Protein AF-A0A6T8C0V6-F1 (afdb_monomer_lite)

Sequence (554 aa):
MVWTCNSCGIKGDYGSTDPSVCALLGSPCCNCIFKKGEWDDADVRACSGCKTRQGWQGSMVHGRRHGRGVVAADSGRSSFEGVYVDGKKDGRWLETCADARKEGDYVNDKKQGRWVETYADGRSEEGGYAAGARNGPWTGASADGLRWTGVYVNGDKHGQWTEPSADGARWAGVYKKGKKHGVWIDSRDNGDMWAQTWNNGKNGEIKMHKDSDLDTSPHGQAGCFSYLFPCLSVSEQPGVEQLLSKEEIRKMRDAAREEVPVGDTKIFEPVYKLKTGLPVFATRGLEDRMSVQGMLVEYHERIAKGMEGIQEEVNQFAAGSTNPDVMEVRDLLHYIRFEPTGEKRYKNGIRDHRRGVMRLVNFLQSPKAIAAGLNEAELVAMRLYTTSAFQFMNRPLRDDKRYERNESCPLPVTTYFADKGIKKMRALHVPAGGGSLAAAEEVLLWRGMRNLEAADDFMKQGGTELAFMSTTKDLSVAVRYCLSKQSLLFKIVSDGFMTMGADVQWLSAFPGEAEILYPPLTYLKPTGRSQMVEVERDGQRFSFNVVEVRPQLA

Radius of gyration: 33.29 Å; chains: 1; bounding box: 77×50×118 Å

pLDDT: mean 78.04, std 21.89, range [23.97, 98.75]

Organism: NCBI:txid233186

Foldseek 3Di:
DWDADPVPGDIDDPDDDDPPPPPDDDDDDDDDDDDDDDDDDDDDDWDAQDQDPQQWGGTDDPNAFAAWTKRAHPVNQWIKTAGDDRNFGAAWIWTGHNFKIKIAGDDRNAGAAKMWIATNQQKIKIAGDDRNAGAAKIWIAGNVGFIKIAGDDRNATAAWIWGADPVRWIWIAGDDRNDTAAWIWTPDPPQKIKIWHDDRHDIDIDTDHDDDDDDDDDDDDDDDDDPDDPDDPPDDPPDPPDPDDPVLLVLLQVLLQPDQPPPPPLQADAFDADDFADLVDLVVDLCLLQLCPVPVPLLVVLLVVQLVSQLVLLCVQLPPDPDVLSVVLNVLLCCQAPNWFDWDDDPVATFCPPVPTDHLVNVCPDPLNVQLVQDSRLLSLLQSCLDSCVCLQQVSLVDVVCSVVSNGRSRSSSLVSPLSSFVSQLCVQDPPDPDPPPWDDKQKKKAKAASYDHDPCCLVPNHWQRAKDKIASRSSVRSSRHWHQEMEMEGEIEGGSQQWTGQCLSSYSHVVTRIRIHRGRKTKHWPNDWDWRWHDYPNGITIYIYTYIYIHHD

Structure (mmCIF, N/CA/C/O backbone):
data_AF-A0A6T8C0V6-F1
#
_entry.id   AF-A0A6T8C0V6-F1
#
loop_
_atom_site.group_PDB
_atom_site.id
_atom_site.type_symbol
_atom_site.label_atom_id
_atom_site.label_alt_id
_atom_site.label_comp_id
_atom_site.label_asym_id
_atom_site.label_entity_id
_atom_site.label_seq_id
_atom_site.pdbx_PDB_ins_code
_atom_site.Cartn_x
_atom_site.Cartn_y
_atom_site.Cartn_z
_atom_site.occupancy
_atom_site.B_iso_or_equiv
_atom_site.auth_seq_id
_atom_site.auth_comp_id
_atom_site.auth_asym_id
_atom_site.auth_atom_id
_atom_site.pdbx_PDB_model_num
ATOM 1 N N . MET A 1 1 ? -36.913 -23.568 -72.200 1.00 42.06 1 MET A N 1
ATOM 2 C CA . MET A 1 1 ? -37.832 -22.436 -71.940 1.00 42.06 1 MET A CA 1
ATOM 3 C C . MET A 1 1 ? -36.963 -21.214 -71.747 1.00 42.06 1 MET A C 1
ATOM 5 O O . MET A 1 1 ? -36.077 -21.275 -70.906 1.00 42.06 1 MET A O 1
ATOM 9 N N . VAL A 1 2 ? -37.180 -20.157 -72.527 1.00 41.94 2 VAL A N 1
ATOM 10 C CA . VAL A 1 2 ? -36.480 -18.878 -72.348 1.00 41.94 2 VAL A CA 1
ATOM 11 C C . VAL A 1 2 ? -37.267 -18.069 -71.322 1.00 41.94 2 VAL A C 1
ATOM 13 O O . VAL A 1 2 ? -38.482 -17.926 -71.471 1.00 41.94 2 VAL A O 1
ATOM 16 N N . TRP A 1 3 ? -36.605 -17.530 -70.302 1.00 46.66 3 TRP A N 1
ATOM 17 C CA . TRP A 1 3 ? -37.226 -16.547 -69.406 1.00 46.66 3 TRP A CA 1
ATOM 18 C C . TRP A 1 3 ? -36.724 -15.139 -69.705 1.00 46.66 3 TRP A C 1
ATOM 20 O O . TRP A 1 3 ? -35.624 -14.957 -70.226 1.00 46.66 3 TRP A O 1
ATOM 30 N N . THR A 1 4 ? -37.560 -14.148 -69.398 1.00 37.00 4 THR A N 1
ATOM 31 C CA . THR A 1 4 ? -37.257 -12.728 -69.599 1.00 37.00 4 THR A CA 1
ATOM 32 C C . THR A 1 4 ? -37.489 -11.991 -68.287 1.00 37.00 4 THR A C 1
ATOM 34 O O . THR A 1 4 ? -38.541 -12.162 -67.671 1.00 37.00 4 THR A O 1
ATOM 37 N N . CYS A 1 5 ? -36.528 -11.179 -67.846 1.00 39.09 5 CYS A N 1
ATOM 38 C CA . CYS A 1 5 ? -36.701 -10.357 -66.649 1.00 39.09 5 CYS A CA 1
ATOM 39 C C . CYS A 1 5 ? -37.574 -9.132 -66.962 1.00 39.09 5 CYS A C 1
ATOM 41 O O . CYS A 1 5 ? -37.186 -8.284 -67.765 1.00 39.09 5 CYS A O 1
ATOM 43 N N . ASN A 1 6 ? -38.723 -8.994 -66.296 1.00 36.59 6 ASN A N 1
ATOM 44 C CA . ASN A 1 6 ? -39.686 -7.918 -66.575 1.00 36.59 6 ASN A CA 1
ATOM 45 C C . ASN A 1 6 ? -39.259 -6.517 -66.098 1.00 36.59 6 ASN A C 1
ATOM 47 O O . ASN A 1 6 ? -39.936 -5.548 -66.425 1.00 36.59 6 ASN A O 1
ATOM 51 N N . SER A 1 7 ? -38.146 -6.379 -65.371 1.00 35.97 7 SER A N 1
ATOM 52 C CA . SER A 1 7 ? -37.620 -5.062 -64.972 1.00 35.97 7 SER A CA 1
ATOM 53 C C . SER A 1 7 ? -36.463 -4.555 -65.841 1.00 35.97 7 SER A C 1
ATOM 55 O O . SER A 1 7 ? -36.227 -3.353 -65.850 1.00 35.97 7 SER A O 1
ATOM 57 N N . CYS A 1 8 ? -35.752 -5.418 -66.581 1.00 41.84 8 CYS A N 1
ATOM 58 C CA . CYS A 1 8 ? -34.603 -5.003 -67.410 1.00 41.84 8 CYS A CA 1
ATOM 59 C C . CYS A 1 8 ? -34.556 -5.608 -68.829 1.00 41.84 8 CYS A C 1
ATOM 61 O O . CYS A 1 8 ? -33.708 -5.216 -69.624 1.00 41.84 8 CYS A O 1
ATOM 63 N N . GLY A 1 9 ? -35.459 -6.532 -69.179 1.00 37.72 9 GLY A N 1
ATOM 64 C CA . GLY A 1 9 ? -35.691 -6.996 -70.554 1.00 37.72 9 GLY A CA 1
ATOM 65 C C . GLY A 1 9 ? -34.741 -8.071 -71.102 1.00 37.72 9 GLY A C 1
ATOM 66 O O . GLY A 1 9 ? -34.915 -8.498 -72.243 1.00 37.72 9 GLY A O 1
ATOM 67 N N . ILE A 1 10 ? -33.765 -8.545 -70.326 1.00 43.00 10 ILE A N 1
ATOM 68 C CA . ILE A 1 10 ? -32.782 -9.544 -70.786 1.00 43.00 10 ILE A CA 1
ATOM 69 C C . ILE A 1 10 ? -33.390 -10.957 -70.783 1.00 43.00 10 ILE A C 1
ATOM 71 O O . ILE A 1 10 ? -34.137 -11.316 -69.866 1.00 43.00 10 ILE A O 1
ATOM 75 N N . LYS A 1 11 ? -33.062 -11.750 -71.814 1.00 43.34 11 LYS A N 1
ATOM 76 C CA . LYS A 1 11 ? -33.512 -13.138 -72.016 1.00 43.34 11 LYS A CA 1
ATOM 77 C C . LYS A 1 11 ? -32.381 -14.138 -71.781 1.00 43.34 11 LYS A C 1
ATOM 79 O O . LYS A 1 11 ? -31.258 -13.881 -72.202 1.00 43.34 11 LYS A O 1
ATOM 84 N N . GLY A 1 12 ? -32.690 -15.281 -71.169 1.00 51.09 12 GLY A N 1
ATOM 85 C CA . GLY A 1 12 ? -31.740 -16.385 -70.979 1.00 51.09 12 GLY A CA 1
ATOM 86 C C . GLY A 1 12 ? -32.396 -17.763 -71.074 1.00 51.09 12 GLY A C 1
ATOM 87 O O . GLY A 1 12 ? -33.608 -17.889 -70.884 1.00 51.09 12 GLY A O 1
ATOM 88 N N . ASP A 1 13 ? -31.597 -18.789 -71.365 1.00 42.88 13 ASP A N 1
ATOM 89 C CA . ASP A 1 13 ? -32.046 -20.179 -71.477 1.00 42.88 13 ASP A CA 1
ATOM 90 C C . ASP A 1 13 ? -31.773 -20.970 -70.195 1.00 42.88 13 ASP A C 1
ATOM 92 O O . ASP A 1 13 ? -30.707 -20.874 -69.586 1.00 42.88 13 ASP A O 1
ATOM 96 N N . TYR A 1 14 ? -32.744 -21.782 -69.781 1.00 39.75 14 TYR A N 1
ATOM 97 C CA . TYR A 1 14 ? -32.571 -22.679 -68.641 1.00 39.75 14 TYR A CA 1
ATOM 98 C C . TYR A 1 14 ? -31.597 -23.812 -68.995 1.00 39.75 14 TYR A C 1
ATOM 100 O O . TYR A 1 14 ? -31.969 -24.735 -69.719 1.00 39.75 14 TYR A O 1
ATOM 108 N N . GLY A 1 15 ? -30.369 -23.744 -68.463 1.00 45.81 15 GLY A N 1
ATOM 109 C CA . GLY A 1 15 ? -29.401 -24.846 -68.524 1.00 45.81 15 GLY A CA 1
ATOM 110 C C . GLY A 1 15 ? -27.905 -24.499 -68.487 1.00 45.81 15 GLY A C 1
ATOM 111 O O . GLY A 1 15 ? -27.106 -25.428 -68.481 1.00 45.81 15 GLY A O 1
ATOM 112 N N . SER A 1 16 ? -27.481 -23.229 -68.459 1.00 40.62 16 SER A N 1
ATOM 113 C CA . SER A 1 16 ? -26.043 -22.893 -68.455 1.00 40.62 16 SER A CA 1
ATOM 114 C C . SER A 1 16 ? -25.469 -22.699 -67.044 1.00 40.62 16 SER A C 1
ATOM 116 O O . SER A 1 16 ? -25.907 -21.813 -66.311 1.00 40.62 16 SER A O 1
ATOM 118 N N . THR A 1 17 ? -24.444 -23.474 -66.689 1.00 40.78 17 THR A N 1
ATOM 119 C CA . THR A 1 17 ? -23.670 -23.363 -65.440 1.00 40.78 17 THR A CA 1
ATOM 120 C C . THR A 1 17 ? -22.365 -22.587 -65.659 1.00 40.78 17 THR A C 1
ATOM 122 O O . THR A 1 17 ? -21.288 -23.179 -65.631 1.00 40.78 17 THR A O 1
ATOM 125 N N . ASP A 1 18 ? -22.443 -21.273 -65.888 1.00 36.12 18 ASP A N 1
ATOM 126 C CA . ASP A 1 18 ? -21.258 -20.399 -65.897 1.00 36.12 18 ASP A CA 1
ATOM 127 C C . ASP A 1 18 ? -21.373 -19.333 -64.781 1.00 36.12 18 ASP A C 1
ATOM 129 O O . ASP A 1 18 ? -22.317 -18.536 -64.802 1.00 36.12 18 ASP A O 1
ATOM 133 N N . PRO A 1 19 ? -20.471 -19.303 -63.775 1.00 36.84 19 PRO A N 1
ATOM 134 C CA . PRO A 1 19 ? -20.583 -18.419 -62.607 1.00 36.84 19 PRO A CA 1
ATOM 135 C C . PRO A 1 19 ? -20.281 -16.938 -62.880 1.00 36.84 19 PRO A C 1
ATOM 137 O O . PRO A 1 19 ? -20.372 -16.113 -61.971 1.00 36.84 19 PRO A O 1
ATOM 140 N N . SER A 1 20 ? -19.892 -16.571 -64.100 1.00 37.19 20 SER A N 1
ATOM 141 C CA . SER A 1 20 ? -19.322 -15.251 -64.394 1.00 37.19 20 SER A CA 1
ATOM 142 C C . SER A 1 20 ? -20.346 -14.137 -64.694 1.00 37.19 20 SER A C 1
ATOM 144 O O . SER A 1 20 ? -19.957 -12.990 -64.909 1.00 37.19 20 SER A O 1
ATOM 146 N N . VAL A 1 21 ? -21.657 -14.411 -64.620 1.00 36.03 21 VAL A N 1
ATOM 147 C CA . VAL A 1 21 ? -22.712 -13.440 -64.997 1.00 36.03 21 VAL A CA 1
ATOM 148 C C . VAL A 1 21 ? -23.334 -12.679 -63.805 1.00 36.03 21 VAL A C 1
ATOM 150 O O . VAL A 1 21 ? -23.960 -11.642 -63.999 1.00 36.03 21 VAL A O 1
ATOM 153 N N . CYS A 1 22 ? -23.117 -13.098 -62.552 1.00 31.38 22 CYS A N 1
ATOM 154 C CA . CYS A 1 22 ? -23.795 -12.506 -61.378 1.00 31.38 22 CYS A CA 1
ATOM 155 C C . CYS A 1 22 ? -22.969 -11.496 -60.550 1.00 31.38 22 CYS A C 1
ATOM 157 O O . CYS A 1 22 ? -23.377 -11.145 -59.443 1.00 31.38 22 CYS A O 1
ATOM 159 N N . ALA A 1 23 ? -21.817 -11.022 -61.036 1.00 32.91 23 ALA A N 1
ATOM 160 C CA . ALA A 1 23 ? -20.917 -10.167 -60.244 1.00 32.91 23 ALA A CA 1
ATOM 161 C C . ALA A 1 23 ? -21.057 -8.649 -60.478 1.00 32.91 23 ALA A C 1
ATOM 163 O O . ALA A 1 23 ? -20.327 -7.871 -59.866 1.00 32.91 23 ALA A O 1
ATOM 164 N N . LEU A 1 24 ? -21.979 -8.190 -61.324 1.00 31.05 24 LEU A N 1
ATOM 165 C CA . LEU A 1 24 ? -22.142 -6.764 -61.611 1.00 31.05 24 LEU A CA 1
ATOM 166 C C . LEU A 1 24 ? -23.552 -6.306 -61.240 1.00 31.05 24 LEU A C 1
ATOM 168 O O . LEU A 1 24 ? -24.525 -6.871 -61.725 1.00 31.05 24 LEU A O 1
ATOM 172 N N . LEU A 1 25 ? -23.607 -5.229 -60.444 1.00 27.80 25 LEU A N 1
ATOM 173 C CA . LEU A 1 25 ? -24.762 -4.418 -60.014 1.00 27.80 25 LEU A CA 1
ATOM 174 C C . LEU A 1 25 ? -25.215 -4.653 -58.561 1.00 27.80 25 LEU A C 1
ATOM 176 O O . LEU A 1 25 ? -26.091 -5.455 -58.252 1.00 27.80 25 LEU A O 1
ATOM 180 N N . GLY A 1 26 ? -24.614 -3.873 -57.659 1.00 34.47 26 GLY A N 1
ATOM 181 C CA . GLY A 1 26 ? -25.122 -3.651 -56.311 1.00 34.47 26 GLY A CA 1
ATOM 182 C C . GLY A 1 26 ? -26.380 -2.768 -56.281 1.00 34.47 26 GLY A C 1
ATOM 183 O O . GLY A 1 26 ? -26.473 -1.790 -57.022 1.00 34.47 26 GLY A O 1
ATOM 184 N N . SER A 1 27 ? -27.256 -3.100 -55.319 1.00 29.45 27 SER A N 1
ATOM 185 C CA . SER A 1 27 ? -28.456 -2.394 -54.810 1.00 29.45 27 SER A CA 1
ATOM 186 C C . SER A 1 27 ? -29.755 -2.458 -55.636 1.00 29.45 27 SER A C 1
ATOM 188 O O . SER A 1 27 ? -29.710 -2.483 -56.860 1.00 29.45 27 SER A O 1
ATOM 190 N N . PRO A 1 28 ? -30.932 -2.257 -54.997 1.00 54.69 28 PRO A N 1
ATOM 191 C CA . PRO A 1 28 ? -31.463 -2.836 -53.747 1.00 54.69 28 PRO A CA 1
ATOM 192 C C . PRO A 1 28 ? -32.911 -3.372 -53.960 1.00 54.69 28 PRO A C 1
ATOM 194 O O . PRO A 1 28 ? -33.481 -3.164 -55.024 1.00 54.69 28 PRO A O 1
ATOM 197 N N . CYS A 1 29 ? -33.512 -4.038 -52.958 1.00 24.34 29 CYS A N 1
ATOM 198 C CA . CYS A 1 29 ? -34.953 -4.011 -52.591 1.00 24.34 29 CYS A CA 1
ATOM 199 C C . CYS A 1 29 ? -35.452 -5.345 -52.008 1.00 24.34 29 CYS A C 1
ATOM 201 O O . CYS A 1 29 ? -35.443 -6.393 -52.648 1.00 24.34 29 CYS A O 1
ATOM 203 N N . CYS A 1 30 ? -35.939 -5.255 -50.772 1.00 37.50 30 CYS A N 1
ATOM 204 C CA . CYS A 1 30 ? -36.628 -6.291 -50.019 1.00 37.50 30 CYS A CA 1
ATOM 205 C C . CYS A 1 30 ? -37.808 -6.908 -50.781 1.00 37.50 30 CYS A C 1
ATOM 207 O O . CYS A 1 30 ? -38.708 -6.183 -51.200 1.00 37.50 30 CYS A O 1
ATOM 209 N N . ASN A 1 31 ? -37.879 -8.242 -50.806 1.00 28.92 31 ASN A N 1
ATOM 210 C CA . ASN A 1 31 ? -39.119 -8.981 -50.567 1.00 28.92 31 ASN A CA 1
ATOM 211 C C . ASN A 1 31 ? -38.850 -10.479 -50.338 1.00 28.92 31 ASN A C 1
ATOM 213 O O . ASN A 1 31 ? -37.908 -11.032 -50.893 1.00 28.92 31 ASN A O 1
ATOM 217 N N . CYS A 1 32 ? -39.759 -11.102 -49.577 1.00 28.62 32 CYS A N 1
ATOM 218 C CA . CYS A 1 32 ? -39.991 -12.547 -49.385 1.00 28.62 32 CYS A CA 1
ATOM 219 C C . CYS A 1 32 ? -39.323 -13.168 -48.140 1.00 28.62 32 CYS A C 1
ATOM 221 O O . CYS A 1 32 ? -38.108 -13.246 -48.029 1.00 28.62 32 CYS A O 1
ATOM 223 N N . ILE A 1 33 ? -40.074 -13.453 -47.065 1.00 29.91 33 ILE A N 1
ATOM 224 C CA . ILE A 1 33 ? -41.077 -14.531 -46.866 1.00 29.91 33 ILE A CA 1
ATOM 225 C C . ILE A 1 33 ? -40.398 -15.910 -46.852 1.00 29.91 33 ILE A C 1
ATOM 227 O O . ILE A 1 33 ? -40.116 -16.496 -47.890 1.00 29.91 33 ILE A O 1
ATOM 231 N N . PHE A 1 34 ? -40.167 -16.424 -45.639 1.00 27.38 34 PHE A N 1
ATOM 232 C CA . PHE A 1 34 ? -39.556 -17.726 -45.378 1.00 27.38 34 PHE A CA 1
ATOM 233 C C . PHE A 1 34 ? -40.525 -18.874 -45.708 1.00 27.38 34 PHE A C 1
ATOM 235 O O . PHE A 1 34 ? -41.581 -18.992 -45.080 1.00 27.38 34 PHE A O 1
ATOM 242 N N . LYS A 1 35 ? -40.147 -19.757 -46.642 1.00 26.31 35 LYS A N 1
ATOM 243 C CA . LYS A 1 35 ? -40.665 -21.133 -46.713 1.00 26.31 35 LYS A CA 1
ATOM 244 C C . LYS A 1 35 ? -39.660 -22.083 -46.060 1.00 26.31 35 LYS A C 1
ATOM 246 O O . LYS A 1 35 ? -38.456 -21.871 -46.120 1.00 26.31 35 LYS A O 1
ATOM 251 N N . LYS A 1 36 ? -40.197 -23.087 -45.371 1.00 27.34 36 LYS A N 1
ATOM 252 C CA . LYS A 1 36 ? -39.471 -24.045 -44.535 1.00 27.34 36 LYS A CA 1
ATOM 253 C C . LYS A 1 36 ? -38.934 -25.187 -45.406 1.00 27.34 36 LYS A C 1
ATOM 255 O O . LYS A 1 36 ? -39.741 -25.858 -46.042 1.00 27.34 36 LYS A O 1
ATOM 260 N N . GLY A 1 37 ? -37.622 -25.417 -45.360 1.00 36.78 37 GLY A N 1
ATOM 261 C CA . GLY A 1 37 ? -36.937 -26.554 -45.986 1.00 36.78 37 GLY A CA 1
ATOM 262 C C . GLY A 1 37 ? -35.852 -26.116 -46.971 1.00 36.78 37 GLY A C 1
ATOM 263 O O . GLY A 1 37 ? -36.151 -25.324 -47.852 1.00 36.78 37 GLY A O 1
ATOM 264 N N . GLU A 1 38 ? -34.648 -26.675 -46.794 1.00 34.28 38 GLU A N 1
ATOM 265 C CA . GLU A 1 38 ? -33.446 -26.613 -47.657 1.00 34.28 38 GLU A CA 1
ATOM 266 C C . GLU A 1 38 ? -32.491 -25.424 -47.462 1.00 34.28 38 GLU A C 1
ATOM 268 O O . GLU A 1 38 ? -32.644 -24.412 -48.127 1.00 34.28 38 GLU A O 1
ATOM 273 N N . TRP A 1 39 ? -31.470 -25.592 -46.602 1.00 35.88 39 TRP A N 1
ATOM 274 C CA . TRP A 1 39 ? -30.101 -25.078 -46.814 1.00 35.88 39 TRP A CA 1
ATOM 275 C C . TRP A 1 39 ? -29.081 -25.997 -46.113 1.00 35.88 39 TRP A C 1
ATOM 277 O O . TRP A 1 39 ? -29.277 -26.336 -44.944 1.00 35.88 39 TRP A O 1
ATOM 287 N N . ASP A 1 40 ? -28.024 -26.371 -46.845 1.00 32.88 40 ASP A N 1
ATOM 288 C CA . ASP A 1 40 ? -26.806 -27.051 -46.372 1.00 32.88 40 ASP A CA 1
ATOM 289 C C . ASP A 1 40 ? -25.781 -26.048 -45.797 1.00 32.88 40 ASP A C 1
ATOM 291 O O . ASP A 1 40 ? -25.776 -24.857 -46.116 1.00 32.88 40 ASP A O 1
ATOM 295 N N . ASP A 1 41 ? -24.898 -26.570 -44.947 1.00 34.41 41 ASP A N 1
ATOM 296 C CA . ASP A 1 41 ? -24.112 -25.902 -43.896 1.00 34.41 41 ASP A CA 1
ATOM 297 C C . ASP A 1 41 ? -22.916 -25.017 -44.344 1.00 34.41 41 ASP A C 1
ATOM 299 O O . ASP A 1 41 ? -21.949 -24.871 -43.598 1.00 34.41 41 ASP A O 1
ATOM 303 N N . ALA A 1 42 ? -22.924 -24.407 -45.539 1.00 34.06 42 ALA A N 1
ATOM 304 C CA . ALA A 1 42 ? -21.702 -23.777 -46.081 1.00 34.06 42 ALA A CA 1
ATOM 305 C C . ALA A 1 42 ? -21.791 -22.342 -46.637 1.00 34.06 42 ALA A C 1
ATOM 307 O O . ALA A 1 42 ? -20.745 -21.769 -46.922 1.00 34.06 42 ALA A O 1
ATOM 308 N N . ASP A 1 43 ? -22.955 -21.697 -46.741 1.00 38.00 43 ASP A N 1
ATOM 309 C CA . ASP A 1 43 ? -23.018 -20.325 -47.281 1.00 38.00 43 ASP A CA 1
ATOM 310 C C . ASP A 1 43 ? -24.169 -19.514 -46.672 1.00 38.00 43 ASP A C 1
ATOM 312 O O . ASP A 1 43 ? -25.307 -19.563 -47.134 1.00 38.00 43 ASP A O 1
ATOM 316 N N . VAL A 1 44 ? -23.890 -18.708 -45.641 1.00 37.91 44 VAL A N 1
ATOM 317 C CA . VAL A 1 44 ? -24.855 -17.706 -45.154 1.00 37.91 44 VAL A CA 1
ATOM 318 C C . VAL A 1 44 ? -24.156 -16.365 -44.982 1.00 37.91 44 VAL A C 1
ATOM 320 O O . VAL A 1 44 ? -23.644 -16.018 -43.919 1.00 37.91 44 VAL A O 1
ATOM 323 N N . ARG A 1 45 ? -24.158 -15.579 -46.063 1.00 43.16 45 ARG A N 1
ATOM 324 C CA . ARG A 1 45 ? -23.832 -14.149 -46.018 1.00 43.16 45 ARG A CA 1
ATOM 325 C C . ARG A 1 45 ? -24.754 -13.472 -45.000 1.00 43.16 45 ARG A C 1
ATOM 327 O O . ARG A 1 45 ? -25.973 -13.624 -45.077 1.00 43.16 45 ARG A O 1
ATOM 334 N N . ALA A 1 46 ? -24.174 -12.727 -44.059 1.00 39.34 46 ALA A N 1
ATOM 335 C CA . ALA A 1 46 ? -24.913 -11.932 -43.084 1.00 39.34 46 ALA A CA 1
ATOM 336 C C . ALA A 1 46 ? -25.930 -11.034 -43.806 1.00 39.34 46 ALA A C 1
ATOM 338 O O . ALA A 1 46 ? -25.556 -10.127 -44.550 1.00 39.34 46 ALA A O 1
ATOM 339 N N . CYS A 1 47 ? -27.222 -11.294 -43.611 1.00 47.44 47 CYS A N 1
ATOM 340 C CA . CYS A 1 47 ? -28.266 -10.450 -44.175 1.00 47.44 47 CYS A CA 1
ATOM 341 C C . CYS A 1 47 ? -28.451 -9.245 -43.245 1.00 47.44 47 CYS A C 1
ATOM 343 O O . CYS A 1 47 ? -28.845 -9.403 -42.088 1.00 47.44 47 CYS A O 1
ATOM 345 N N . SER A 1 48 ? -28.100 -8.051 -43.721 1.00 44.53 48 SER A N 1
ATOM 346 C CA . SER A 1 48 ? -28.223 -6.798 -42.977 1.00 44.53 48 SER A CA 1
ATOM 347 C C . SER A 1 48 ? -29.613 -6.182 -43.181 1.00 44.53 48 SER A C 1
ATOM 349 O O . SER A 1 48 ? -30.143 -6.145 -44.288 1.00 44.53 48 SER A O 1
ATOM 351 N N . GLY A 1 49 ? -30.230 -5.699 -42.096 1.00 48.12 49 GLY A N 1
ATOM 352 C CA . GLY A 1 49 ? -31.518 -4.991 -42.154 1.00 48.12 49 GLY A CA 1
ATOM 353 C C . GLY A 1 49 ? -32.771 -5.876 -42.234 1.00 48.12 49 GLY A C 1
ATOM 354 O O . GLY A 1 49 ? -33.832 -5.387 -42.627 1.00 48.12 49 GLY A O 1
ATOM 355 N N . CYS A 1 50 ? -32.698 -7.156 -41.854 1.00 49.78 50 CYS A N 1
ATOM 356 C CA . CYS A 1 50 ? -33.869 -8.032 -41.853 1.00 49.78 50 CYS A CA 1
ATOM 357 C C . CYS A 1 50 ? -34.959 -7.547 -40.887 1.00 49.78 50 CYS A C 1
ATOM 359 O O . CYS A 1 50 ? -34.683 -7.304 -39.712 1.00 49.78 50 CYS A O 1
ATOM 361 N N . LYS A 1 51 ? -36.210 -7.508 -41.367 1.00 53.06 51 LYS A N 1
ATOM 362 C CA . LYS A 1 51 ? -37.419 -7.316 -40.554 1.00 53.06 51 LYS A CA 1
ATOM 363 C C . LYS A 1 51 ? -38.125 -8.648 -40.322 1.00 53.06 51 LYS A C 1
ATOM 365 O O . LYS A 1 51 ? -38.538 -9.292 -41.284 1.00 53.06 51 LYS A O 1
ATOM 370 N N . THR A 1 52 ? -38.281 -9.072 -39.067 1.00 58.38 52 THR A N 1
ATOM 371 C CA . THR A 1 52 ? -39.099 -10.258 -38.742 1.00 58.38 52 THR A CA 1
ATOM 372 C C . THR A 1 52 ? -40.548 -9.868 -38.459 1.00 58.38 52 THR A C 1
ATOM 374 O O . THR A 1 52 ? -40.847 -8.725 -38.118 1.00 58.38 52 THR A O 1
ATOM 377 N N . ARG A 1 53 ? -41.461 -10.847 -38.525 1.00 53.84 53 ARG A N 1
ATOM 378 C CA . ARG A 1 53 ? -42.867 -10.688 -38.100 1.00 53.84 53 ARG A CA 1
ATOM 379 C C . ARG A 1 53 ? -43.023 -10.297 -36.621 1.00 53.84 53 ARG A C 1
ATOM 381 O O . ARG A 1 53 ? -44.108 -9.905 -36.235 1.00 53.84 53 ARG A O 1
ATOM 388 N N . GLN A 1 54 ? -41.961 -10.437 -35.821 1.00 56.81 54 GLN A N 1
ATOM 389 C CA . GLN A 1 54 ? -41.901 -10.114 -34.389 1.00 56.81 54 GLN A CA 1
ATOM 390 C C . GLN A 1 54 ? -41.156 -8.790 -34.116 1.00 56.81 54 GLN A C 1
ATOM 392 O O . GLN A 1 54 ? -40.663 -8.573 -33.013 1.00 56.81 54 GLN A O 1
ATOM 397 N N . GLY A 1 55 ? -40.993 -7.932 -35.131 1.00 68.75 55 GLY A N 1
ATOM 398 C CA . GLY A 1 55 ? -40.480 -6.571 -34.946 1.00 68.75 55 GLY A CA 1
ATOM 399 C C . GLY A 1 55 ? -38.962 -6.433 -34.766 1.00 68.75 55 GLY A C 1
ATOM 400 O O . GLY A 1 55 ? -38.500 -5.339 -34.444 1.00 68.75 55 GLY A O 1
ATOM 401 N N . TRP A 1 56 ? -38.167 -7.491 -34.991 1.00 74.19 56 TRP A N 1
ATOM 402 C CA . TRP A 1 56 ? -36.698 -7.387 -35.034 1.00 74.19 56 TRP A CA 1
ATOM 403 C C . TRP A 1 56 ? -36.236 -6.672 -36.302 1.00 74.19 56 TRP A C 1
ATOM 405 O O . TRP A 1 56 ? -36.704 -7.003 -37.388 1.00 74.19 56 TRP A O 1
ATOM 415 N N . GLN A 1 57 ? -35.290 -5.751 -36.145 1.00 77.00 57 GLN A N 1
ATOM 416 C CA . GLN A 1 57 ? -34.554 -5.047 -37.187 1.00 77.00 57 GLN A CA 1
ATOM 417 C C . GLN A 1 57 ? -33.058 -5.166 -36.902 1.00 77.00 57 GLN A C 1
ATOM 419 O O . GLN A 1 57 ? -32.543 -4.503 -36.003 1.00 77.00 57 GLN A O 1
ATOM 424 N N . GLY A 1 58 ? -32.355 -6.012 -37.652 1.00 78.38 58 GLY A N 1
ATOM 425 C CA . GLY A 1 58 ? -30.917 -6.214 -37.479 1.00 78.38 58 GLY A CA 1
ATOM 426 C C . GLY A 1 58 ? -30.395 -7.426 -38.240 1.00 78.38 58 GLY A C 1
ATOM 427 O O . GLY A 1 58 ? -31.140 -8.071 -38.983 1.00 78.38 58 GLY A O 1
ATOM 428 N N . SER A 1 59 ? -29.111 -7.729 -38.059 1.00 75.38 59 SER A N 1
ATOM 429 C CA . SER A 1 59 ? -28.458 -8.834 -38.762 1.00 75.38 59 SER A CA 1
ATOM 430 C C . SER A 1 59 ? -28.846 -10.203 -38.189 1.00 75.38 59 SER A C 1
ATOM 432 O O . SER A 1 59 ? -29.206 -10.347 -37.014 1.00 75.38 59 SER A O 1
ATOM 434 N N . MET A 1 60 ? -28.801 -11.224 -39.044 1.00 73.38 60 MET A N 1
ATOM 435 C CA . MET A 1 60 ? -29.012 -12.621 -38.663 1.00 73.38 60 MET A CA 1
ATOM 436 C C . MET A 1 60 ? -27.902 -13.513 -39.220 1.00 73.38 60 MET A C 1
ATOM 438 O O . MET A 1 60 ? -27.461 -13.323 -40.353 1.00 73.38 60 MET A O 1
ATOM 442 N N . VAL A 1 61 ? -27.486 -14.497 -38.422 1.00 75.25 61 VAL A N 1
ATOM 443 C CA . VAL A 1 61 ? -26.482 -15.519 -38.755 1.00 75.25 61 VAL A CA 1
ATOM 444 C C . VAL A 1 61 ? -27.060 -16.884 -38.350 1.00 75.25 61 VAL A C 1
ATOM 446 O O . VAL A 1 61 ? -27.571 -17.026 -37.241 1.00 75.25 61 VAL A O 1
ATOM 449 N N . HIS A 1 62 ? -27.078 -17.862 -39.265 1.00 75.25 62 HIS A N 1
ATOM 450 C CA . HIS A 1 62 ? -27.702 -19.192 -39.078 1.00 75.25 62 HIS A CA 1
ATOM 451 C C . HIS A 1 62 ? -29.142 -19.157 -38.518 1.00 75.25 62 HIS A C 1
ATOM 453 O O . HIS A 1 62 ? -29.517 -19.931 -37.636 1.00 75.25 62 HIS A O 1
ATOM 459 N N . GLY A 1 63 ? -29.960 -18.203 -38.977 1.00 74.25 63 GLY A N 1
ATOM 460 C CA . GLY A 1 63 ? -31.339 -18.029 -38.499 1.00 74.25 63 GLY A CA 1
ATOM 461 C C . GLY A 1 63 ? -31.467 -17.477 -37.071 1.00 74.25 63 GLY A C 1
ATOM 462 O O . GLY A 1 63 ? -32.579 -17.399 -36.548 1.00 74.25 63 GLY A O 1
ATOM 463 N N . ARG A 1 64 ? -30.362 -17.069 -36.435 1.00 78.25 64 ARG A N 1
ATOM 464 C CA . ARG A 1 64 ? -30.334 -16.438 -35.108 1.00 78.25 64 ARG A CA 1
ATOM 465 C C . ARG A 1 64 ? -29.976 -14.960 -35.223 1.00 78.25 64 ARG A C 1
ATOM 467 O O . ARG A 1 64 ? -29.235 -14.555 -36.116 1.00 78.25 64 ARG A O 1
ATOM 474 N N . ARG A 1 65 ? -30.494 -14.141 -34.302 1.00 82.81 65 ARG A N 1
ATOM 475 C CA . ARG A 1 65 ? -30.125 -12.718 -34.195 1.00 82.81 65 ARG A CA 1
ATOM 476 C C . ARG A 1 65 ? -28.638 -12.608 -33.864 1.00 82.81 65 ARG A C 1
ATOM 478 O O . ARG A 1 65 ? -28.180 -13.278 -32.940 1.00 82.81 65 ARG A O 1
ATOM 485 N N . HIS A 1 66 ? -27.907 -11.779 -34.598 1.00 82.56 66 HIS A N 1
ATOM 486 C CA . HIS A 1 66 ? -26.477 -11.576 -34.378 1.00 82.56 66 HIS A CA 1
ATOM 487 C C . HIS A 1 66 ? -26.098 -10.136 -34.751 1.00 82.56 66 HIS A C 1
ATOM 489 O O . HIS A 1 66 ? -26.596 -9.602 -35.738 1.00 82.56 66 HIS A O 1
ATOM 495 N N . GLY A 1 67 ? -25.226 -9.501 -33.970 1.00 80.88 67 GLY A N 1
ATOM 496 C CA . GLY A 1 67 ? -24.867 -8.091 -34.119 1.00 80.88 67 GLY A CA 1
ATOM 497 C C . GLY A 1 67 ? -25.885 -7.128 -33.495 1.00 80.88 67 GLY A C 1
ATOM 498 O O . GLY A 1 67 ? -26.797 -7.531 -32.768 1.00 80.88 67 GLY A O 1
ATOM 499 N N . ARG A 1 68 ? -25.708 -5.825 -33.744 1.00 83.94 68 ARG A N 1
ATOM 500 C CA . ARG A 1 68 ? -26.608 -4.782 -33.229 1.00 83.94 68 ARG A CA 1
ATOM 501 C C . ARG A 1 68 ? -27.966 -4.851 -33.929 1.00 83.94 68 ARG A C 1
ATOM 503 O O . ARG A 1 68 ? -28.035 -4.982 -35.151 1.00 83.94 68 ARG A O 1
ATOM 510 N N . GLY A 1 69 ? -29.037 -4.678 -33.165 1.00 81.38 69 GLY A N 1
ATOM 511 C CA . GLY A 1 69 ? -30.345 -4.407 -33.741 1.00 81.38 69 GLY A CA 1
ATOM 512 C C . GLY A 1 69 ? -31.390 -3.994 -32.720 1.00 81.38 69 GLY A C 1
ATOM 513 O O . GLY A 1 69 ? -31.133 -3.913 -31.518 1.00 81.38 69 GLY A O 1
ATOM 514 N N . VAL A 1 70 ? -32.578 -3.716 -33.243 1.00 82.12 70 VAL A N 1
ATOM 515 C CA . VAL A 1 70 ? -33.702 -3.137 -32.511 1.00 82.12 70 VAL A CA 1
ATOM 516 C C . VAL A 1 70 ? -34.883 -4.092 -32.577 1.00 82.12 70 VAL A C 1
ATOM 518 O O . VAL A 1 70 ? -35.252 -4.562 -33.649 1.00 82.12 70 VAL A O 1
ATOM 521 N N . VAL A 1 71 ? -35.501 -4.376 -31.436 1.00 81.38 71 VAL A N 1
ATOM 522 C CA . VAL A 1 71 ? -36.812 -5.025 -31.360 1.00 81.38 71 VAL A CA 1
ATOM 523 C C . VAL A 1 71 ? -37.837 -3.946 -31.033 1.00 81.38 71 VAL A C 1
ATOM 525 O O . VAL A 1 71 ? -37.784 -3.359 -29.953 1.00 81.38 71 VAL A O 1
ATOM 528 N N . ALA A 1 72 ? -38.762 -3.682 -31.952 1.00 76.25 72 ALA A N 1
ATOM 529 C CA . ALA A 1 72 ? -39.931 -2.848 -31.688 1.00 76.25 72 ALA A CA 1
ATOM 530 C C . ALA A 1 72 ? -41.132 -3.745 -31.360 1.00 76.25 72 ALA A C 1
ATOM 532 O O . ALA A 1 72 ? -41.397 -4.700 -32.087 1.00 76.25 72 ALA A O 1
ATOM 533 N N . ALA A 1 73 ? -41.857 -3.451 -30.280 1.00 68.06 73 ALA A N 1
ATOM 534 C CA . ALA A 1 73 ? -43.127 -4.119 -29.994 1.00 68.06 73 ALA A CA 1
ATOM 535 C C . ALA A 1 73 ? -44.255 -3.529 -30.865 1.00 68.06 73 ALA A C 1
ATOM 537 O O . ALA A 1 73 ? -44.249 -2.327 -31.135 1.00 68.06 73 ALA A O 1
ATOM 538 N N . ASP A 1 74 ? -45.250 -4.343 -31.242 1.00 56.16 74 ASP A N 1
ATOM 539 C CA . ASP A 1 74 ? -46.285 -4.054 -32.263 1.00 56.16 74 ASP A CA 1
ATOM 540 C C . ASP A 1 74 ? -47.103 -2.758 -32.067 1.00 56.16 74 ASP A C 1
ATOM 542 O O . ASP A 1 74 ? -47.774 -2.301 -32.987 1.00 56.16 74 ASP A O 1
ATOM 546 N N . SER A 1 75 ? -47.036 -2.124 -30.892 1.00 61.00 75 SER A N 1
ATOM 547 C CA . SER A 1 75 ? -47.716 -0.852 -30.601 1.00 61.00 75 SER A CA 1
ATOM 548 C C . SER A 1 75 ? -46.829 0.399 -30.698 1.00 61.00 75 SER A C 1
ATOM 550 O O . SER A 1 75 ? -47.297 1.487 -30.377 1.00 61.00 75 SER A O 1
ATOM 552 N N . GLY A 1 76 ? -45.542 0.270 -31.051 1.00 63.06 76 GLY A N 1
ATOM 553 C CA . GLY A 1 76 ? -44.574 1.382 -31.106 1.00 63.06 76 GLY A CA 1
ATOM 554 C C . GLY A 1 76 ? -44.197 1.990 -29.744 1.00 63.06 76 GLY A C 1
ATOM 555 O O . GLY A 1 76 ? -43.252 2.766 -29.658 1.00 63.06 76 GLY A O 1
ATOM 556 N N . ARG A 1 77 ? -44.892 1.607 -28.664 1.00 68.62 77 ARG A N 1
ATOM 557 C CA . ARG A 1 77 ? -44.693 2.102 -27.289 1.00 68.62 77 ARG A CA 1
ATOM 558 C C . ARG A 1 77 ? -43.501 1.491 -26.553 1.00 68.62 77 ARG A C 1
ATOM 560 O O . ARG A 1 77 ? -43.249 1.841 -25.402 1.00 68.62 77 ARG A O 1
ATOM 567 N N . SER A 1 78 ? -42.806 0.524 -27.146 1.00 80.31 78 SER A N 1
ATOM 568 C CA . SER A 1 78 ? -41.611 -0.059 -26.535 1.00 80.31 78 SER A CA 1
ATOM 569 C C . SER A 1 78 ? -40.584 -0.450 -27.587 1.00 80.31 78 SER A C 1
ATOM 571 O O . SER A 1 78 ? -40.931 -1.051 -28.609 1.00 80.31 78 SER A O 1
ATOM 573 N N . SER A 1 79 ? -39.326 -0.117 -27.317 1.00 84.75 79 SER A N 1
ATOM 574 C CA . SER A 1 79 ? -38.173 -0.454 -28.143 1.00 84.75 79 SER A CA 1
ATOM 575 C C . SER A 1 79 ? -37.044 -1.014 -27.284 1.00 84.75 79 SER A C 1
ATOM 577 O O . SER A 1 79 ? -36.777 -0.548 -26.179 1.00 84.75 79 SER A O 1
ATOM 579 N N . PHE A 1 80 ? -36.375 -2.038 -27.800 1.00 88.69 80 PHE A N 1
ATOM 580 C CA . PHE A 1 80 ? -35.241 -2.675 -27.143 1.00 88.69 80 PHE A CA 1
ATOM 581 C C . PHE A 1 80 ? -34.084 -2.722 -28.129 1.00 88.69 80 PHE A C 1
ATOM 583 O O . PHE A 1 80 ? -34.185 -3.380 -29.164 1.00 88.69 80 PHE A O 1
ATOM 590 N N . GLU A 1 81 ? -33.001 -2.025 -27.820 1.00 90.00 81 GLU A N 1
ATOM 591 C CA . GLU A 1 81 ? -31.812 -1.948 -28.660 1.00 90.00 81 GLU A CA 1
ATOM 592 C C . GLU A 1 81 ? -30.615 -2.548 -27.930 1.00 90.00 81 GLU A C 1
ATOM 594 O O . GLU A 1 81 ? -30.388 -2.276 -26.751 1.00 90.00 81 GLU A O 1
ATOM 599 N N . GLY A 1 82 ? -29.825 -3.342 -28.644 1.00 90.69 82 GLY A N 1
ATOM 600 C CA . GLY A 1 82 ? -28.567 -3.864 -28.130 1.00 90.69 82 GLY A CA 1
ATOM 601 C C . GLY A 1 82 ? -27.909 -4.828 -29.101 1.00 90.69 82 GLY A C 1
ATOM 602 O O . GLY A 1 82 ? -28.297 -4.924 -30.271 1.00 90.69 82 GLY A O 1
ATOM 603 N N . VAL A 1 83 ? -26.881 -5.521 -28.622 1.00 88.38 83 VAL A N 1
ATOM 604 C CA . VAL A 1 83 ? -26.146 -6.514 -29.407 1.00 88.38 83 VAL A CA 1
ATOM 605 C C . VAL A 1 83 ? -26.665 -7.911 -29.085 1.00 88.38 83 VAL A C 1
ATOM 607 O O . VAL A 1 83 ? -26.924 -8.253 -27.929 1.00 88.38 83 VAL A O 1
ATOM 610 N N . TYR A 1 84 ? -26.836 -8.718 -30.129 1.00 86.12 84 TYR A N 1
ATOM 611 C CA . TYR A 1 84 ? -27.031 -10.153 -30.001 1.00 86.12 84 TYR A CA 1
ATOM 612 C C . TYR A 1 84 ? -25.772 -10.910 -30.409 1.00 86.12 84 TYR A C 1
ATOM 614 O O . TYR A 1 84 ? -25.137 -10.573 -31.407 1.00 86.12 84 TYR A O 1
ATOM 622 N N . VAL A 1 85 ? -25.476 -11.985 -29.688 1.00 86.50 85 VAL A N 1
ATOM 623 C CA . VAL A 1 85 ? -24.496 -13.003 -30.074 1.00 86.50 85 VAL A CA 1
ATOM 624 C C . VAL A 1 85 ? -25.214 -14.349 -30.029 1.00 86.50 85 VAL A C 1
ATOM 626 O O . VAL A 1 85 ? -25.784 -14.735 -29.010 1.00 86.50 85 VAL A O 1
ATOM 629 N N . ASP A 1 86 ? -25.283 -15.021 -31.177 1.00 84.00 86 ASP A N 1
ATOM 630 C CA . ASP A 1 86 ? -25.936 -16.327 -31.371 1.00 84.00 86 ASP A CA 1
ATOM 631 C C . ASP A 1 86 ? -27.361 -16.437 -30.811 1.00 84.00 86 ASP A C 1
ATOM 633 O O . ASP A 1 86 ? -27.781 -17.466 -30.277 1.00 84.00 86 ASP A O 1
ATOM 637 N N . GLY A 1 87 ? -28.140 -15.368 -30.975 1.00 84.06 87 GLY A N 1
ATOM 638 C CA . GLY A 1 87 ? -29.534 -15.288 -30.549 1.00 84.06 87 GLY A CA 1
ATOM 639 C C . GLY A 1 87 ? -29.750 -14.801 -29.116 1.00 84.06 87 GLY A C 1
ATOM 640 O O . GLY A 1 87 ? -30.905 -14.528 -28.776 1.00 84.06 87 GLY A O 1
ATOM 641 N N . LYS A 1 88 ? -28.682 -14.619 -28.326 1.00 90.19 88 LYS A N 1
ATOM 642 C CA . LYS A 1 88 ? -28.723 -14.131 -26.937 1.00 90.19 88 LYS A CA 1
ATOM 643 C C . LYS A 1 88 ? -28.306 -12.669 -26.831 1.00 90.19 88 LYS A C 1
ATOM 645 O O . LYS A 1 88 ? -27.434 -12.230 -27.576 1.00 90.19 88 LYS A O 1
ATOM 650 N N . LYS A 1 89 ? -28.913 -11.921 -25.911 1.00 91.06 89 LYS A N 1
ATOM 651 C CA . LYS A 1 89 ? -28.508 -10.551 -25.579 1.00 91.06 89 LYS A CA 1
ATOM 652 C C . LYS A 1 89 ? -27.105 -10.559 -24.976 1.00 91.06 89 LYS A C 1
ATOM 654 O O . LYS A 1 89 ? -26.858 -11.300 -24.020 1.00 91.06 89 LYS A O 1
ATOM 659 N N . ASP A 1 90 ? -26.234 -9.708 -25.499 1.00 91.19 90 ASP A N 1
ATOM 660 C CA . ASP A 1 90 ? -24.871 -9.529 -25.004 1.00 91.19 90 ASP A CA 1
ATOM 661 C C . ASP A 1 90 ? -24.424 -8.060 -25.125 1.00 91.19 90 ASP A C 1
ATOM 663 O O . ASP A 1 90 ? -24.929 -7.319 -25.973 1.00 91.19 90 ASP A O 1
ATOM 667 N N . GLY A 1 91 ? -23.515 -7.617 -24.258 1.00 90.38 91 GLY A N 1
ATOM 668 C CA . GLY A 1 91 ? -23.016 -6.241 -24.213 1.00 90.38 91 GLY A CA 1
ATOM 669 C C . GLY A 1 91 ? -24.059 -5.218 -23.752 1.00 90.38 91 GLY A C 1
ATOM 670 O O . GLY A 1 91 ? -24.971 -5.546 -22.996 1.00 90.38 91 GLY A O 1
ATOM 671 N N . ARG A 1 92 ? -23.926 -3.966 -24.207 1.00 91.56 92 ARG A N 1
ATOM 672 C CA . ARG A 1 92 ? -24.765 -2.842 -23.764 1.00 91.56 92 ARG A CA 1
ATOM 673 C C . ARG A 1 92 ? -26.149 -2.857 -24.402 1.00 91.56 92 ARG A C 1
ATOM 675 O O . ARG A 1 92 ? -26.285 -2.992 -25.620 1.00 91.56 92 ARG A O 1
ATOM 682 N N . TRP A 1 93 ? -27.158 -2.637 -23.570 1.00 93.00 93 TRP A N 1
ATOM 683 C CA . TRP A 1 93 ? -28.566 -2.640 -23.936 1.00 93.00 93 TRP A CA 1
ATOM 684 C C . TRP A 1 93 ? -29.298 -1.397 -23.447 1.00 93.00 93 TRP A C 1
ATOM 686 O O . TRP A 1 93 ? -29.023 -0.873 -22.368 1.00 93.00 93 TRP A O 1
ATOM 696 N N . LEU A 1 94 ? -30.266 -0.967 -24.251 1.00 93.06 94 LEU A N 1
ATOM 697 C CA . LEU A 1 94 ? -31.205 0.104 -23.964 1.00 93.06 94 LEU A CA 1
ATOM 698 C C . LEU A 1 94 ? -32.633 -0.426 -24.133 1.00 93.06 94 LEU A C 1
ATOM 700 O O . LEU A 1 94 ? -33.047 -0.815 -25.223 1.00 93.06 94 LEU A O 1
ATOM 704 N N . GLU A 1 95 ? -33.392 -0.429 -23.045 1.00 92.00 95 GLU A N 1
ATOM 705 C CA . GLU A 1 95 ? -34.788 -0.849 -22.992 1.00 92.00 95 GLU A CA 1
ATOM 706 C C . GLU A 1 95 ? -35.656 0.387 -22.754 1.00 92.00 95 GLU A C 1
ATOM 708 O O . GLU A 1 95 ? -35.593 1.014 -21.698 1.00 92.00 95 GLU A O 1
ATOM 713 N N . THR A 1 96 ? -36.459 0.759 -23.744 1.00 88.81 96 THR A N 1
ATOM 714 C CA . THR A 1 96 ? -37.414 1.862 -23.649 1.00 88.81 96 THR A CA 1
ATOM 715 C C . THR A 1 96 ? -38.814 1.273 -23.616 1.00 88.81 96 THR A C 1
ATOM 717 O O . THR A 1 96 ? -39.279 0.696 -24.595 1.00 88.81 96 THR A O 1
ATOM 720 N N . CYS A 1 97 ? -39.482 1.405 -22.479 1.00 85.00 97 CYS A N 1
ATOM 721 C CA . CYS A 1 97 ? -40.884 1.058 -22.276 1.00 85.00 97 CYS A CA 1
ATOM 722 C C . CYS A 1 97 ? -41.714 2.343 -22.152 1.00 85.00 97 CYS A C 1
ATOM 724 O O . CYS A 1 97 ? -41.152 3.428 -22.018 1.00 85.00 97 CYS A O 1
ATOM 726 N N . ALA A 1 98 ? -43.045 2.222 -22.147 1.00 81.50 98 ALA A N 1
ATOM 727 C CA . ALA A 1 98 ? -43.947 3.377 -22.071 1.00 81.50 98 ALA A CA 1
ATOM 728 C C . ALA A 1 98 ? -43.636 4.318 -20.886 1.00 81.50 98 ALA A C 1
ATOM 730 O O . ALA A 1 98 ? -43.639 5.530 -21.066 1.00 81.50 98 ALA A O 1
ATOM 731 N N . ASP A 1 99 ? -43.282 3.753 -19.724 1.00 85.94 99 ASP A N 1
ATOM 732 C CA . ASP A 1 99 ? -43.105 4.511 -18.476 1.00 85.94 99 ASP A CA 1
ATOM 733 C C . ASP A 1 99 ? -41.674 4.463 -17.916 1.00 85.94 99 ASP A C 1
ATOM 735 O O . ASP A 1 99 ? -41.426 4.937 -16.806 1.00 85.94 99 ASP A O 1
ATOM 739 N N . ALA A 1 100 ? -40.720 3.857 -18.635 1.00 90.81 100 ALA A N 1
ATOM 740 C CA . ALA A 1 100 ? -39.351 3.715 -18.145 1.00 90.81 100 ALA A CA 1
ATOM 741 C C . ALA A 1 100 ? -38.318 3.543 -19.261 1.00 90.81 100 ALA A C 1
ATOM 743 O O . ALA A 1 100 ? -38.548 2.849 -20.250 1.00 90.81 100 ALA A O 1
ATOM 744 N N . ARG A 1 101 ? -37.128 4.092 -19.031 1.00 93.25 101 ARG A N 1
ATOM 745 C CA . ARG A 1 101 ? -35.916 3.872 -19.813 1.00 93.25 101 ARG A CA 1
ATOM 746 C C . ARG A 1 101 ? -34.888 3.158 -18.942 1.00 93.25 101 ARG A C 1
ATOM 748 O O . ARG A 1 101 ? -34.544 3.656 -17.875 1.00 93.25 101 ARG A O 1
ATOM 755 N N . LYS A 1 102 ? -34.396 2.005 -19.386 1.00 94.94 102 LYS A N 1
ATOM 756 C CA . LYS A 1 102 ? -33.417 1.187 -18.660 1.00 94.94 102 LYS A CA 1
ATOM 757 C C . LYS A 1 102 ? -32.195 0.950 -19.525 1.00 94.94 102 LYS A C 1
ATOM 759 O O . LYS A 1 102 ? -32.334 0.597 -20.691 1.00 94.94 102 LYS A O 1
ATOM 764 N N . GLU A 1 103 ? -31.010 1.106 -18.964 1.00 95.50 103 GLU A N 1
ATOM 765 C CA . GLU A 1 103 ? -29.760 0.798 -19.649 1.00 95.50 103 GLU A CA 1
ATOM 766 C C . GLU A 1 103 ? -28.812 -0.002 -18.762 1.00 95.50 103 GLU A C 1
ATOM 768 O O . GLU A 1 103 ? -28.785 0.173 -17.544 1.00 95.50 103 GLU A O 1
ATOM 773 N N . GLY A 1 104 ? -28.038 -0.885 -19.382 1.00 94.56 104 GLY A N 1
ATOM 774 C CA . GLY A 1 104 ? -27.031 -1.700 -18.713 1.00 94.56 104 GLY A CA 1
ATOM 775 C C . GLY A 1 104 ? -26.549 -2.828 -19.612 1.00 94.56 104 GLY A C 1
ATOM 776 O O . GLY A 1 104 ? -26.921 -2.894 -20.786 1.00 94.56 104 GLY A O 1
ATOM 777 N N . ASP A 1 105 ? -25.721 -3.711 -19.065 1.00 93.50 105 ASP A N 1
ATOM 778 C CA . ASP A 1 105 ? -25.122 -4.793 -19.838 1.00 93.50 105 ASP A CA 1
ATOM 779 C C . ASP A 1 105 ? -25.850 -6.126 -19.635 1.00 93.50 105 ASP A C 1
ATOM 781 O O . ASP A 1 105 ? -26.342 -6.454 -18.547 1.00 93.50 105 ASP A O 1
ATOM 785 N N . TYR A 1 106 ? -25.895 -6.915 -20.703 1.00 93.75 106 TYR A N 1
ATOM 786 C CA . TYR A 1 106 ? -26.248 -8.326 -20.676 1.00 93.75 106 TYR A CA 1
ATOM 787 C C . TYR A 1 106 ? -25.013 -9.182 -20.951 1.00 93.75 106 TYR A C 1
ATOM 789 O O . TYR A 1 106 ? -24.153 -8.821 -21.748 1.00 93.75 106 TYR A O 1
ATOM 797 N N . VAL A 1 107 ? -24.967 -10.355 -20.327 1.00 92.62 107 VAL A N 1
ATOM 798 C CA . VAL A 1 107 ? -24.061 -11.447 -20.687 1.00 92.62 107 VAL A CA 1
ATOM 799 C C . VAL A 1 107 ? -24.911 -12.702 -20.810 1.00 92.62 107 VAL A C 1
ATOM 801 O O . VAL A 1 107 ? -25.492 -13.151 -19.818 1.00 92.62 107 VAL A O 1
ATOM 804 N N . ASN A 1 108 ? -25.005 -13.271 -22.013 1.00 89.81 108 ASN A N 1
ATOM 805 C CA . ASN A 1 108 ? -25.824 -14.462 -22.280 1.00 89.81 108 ASN A CA 1
ATOM 806 C C . ASN A 1 108 ? -27.269 -14.362 -21.730 1.00 89.81 108 ASN A C 1
ATOM 808 O O . ASN A 1 108 ? -27.690 -15.207 -20.936 1.00 89.81 108 ASN A O 1
ATOM 812 N N . ASP A 1 109 ? -28.018 -13.325 -22.122 1.00 92.69 109 ASP A N 1
ATOM 813 C CA . ASP A 1 109 ? -29.399 -13.029 -21.672 1.00 92.69 109 ASP A CA 1
ATOM 814 C C . ASP A 1 109 ? -29.573 -12.680 -20.181 1.00 92.69 109 ASP A C 1
ATOM 816 O O . ASP A 1 109 ? -30.684 -12.369 -19.744 1.00 92.69 109 ASP A O 1
ATOM 820 N N . LYS A 1 110 ? -28.498 -12.651 -19.385 1.00 93.94 110 LYS A N 1
ATOM 821 C CA . LYS A 1 110 ? -28.551 -12.258 -17.969 1.00 93.94 110 LYS A CA 1
ATOM 822 C C . LYS A 1 110 ? -28.031 -10.842 -17.771 1.00 93.94 110 LYS A C 1
ATOM 824 O O . LYS A 1 110 ? -26.945 -10.518 -18.242 1.00 93.94 110 LYS A O 1
ATOM 829 N N . LYS A 1 111 ? -28.782 -10.013 -17.037 1.00 93.25 111 LYS A N 1
ATOM 830 C CA . LYS A 1 111 ? -28.314 -8.683 -16.618 1.00 93.25 111 LYS A CA 1
ATOM 831 C C . LYS A 1 111 ? -27.022 -8.815 -15.815 1.00 93.25 111 LYS A C 1
ATOM 833 O O . LYS A 1 111 ? -26.953 -9.628 -14.887 1.00 93.25 111 LYS A O 1
ATOM 838 N N . GLN A 1 112 ? -26.036 -8.002 -16.165 1.00 92.69 112 GLN A N 1
ATOM 839 C CA . GLN A 1 112 ? -24.715 -7.992 -15.560 1.00 92.69 112 GLN A CA 1
ATOM 840 C C . GLN A 1 112 ? -24.239 -6.547 -15.375 1.00 92.69 112 GLN A C 1
ATOM 842 O O . GLN A 1 112 ? -24.560 -5.669 -16.171 1.00 92.69 112 GLN A O 1
ATOM 847 N N . GLY A 1 113 ? -23.461 -6.303 -14.323 1.00 89.31 113 GLY A N 1
ATOM 848 C CA . GLY A 1 113 ? -22.836 -5.004 -14.099 1.00 89.31 113 GLY A CA 1
ATOM 849 C C . GLY A 1 113 ? -23.836 -3.926 -13.686 1.00 89.31 113 GLY A C 1
ATOM 850 O O . GLY A 1 113 ? -24.862 -4.213 -13.070 1.00 89.31 113 GLY A O 1
ATOM 851 N N . ARG A 1 114 ? -23.504 -2.668 -13.970 1.00 94.12 114 ARG A N 1
ATOM 852 C CA . ARG A 1 114 ? -24.291 -1.501 -13.560 1.00 94.12 114 ARG A CA 1
ATOM 853 C C . ARG A 1 114 ? -25.508 -1.331 -14.465 1.00 94.12 114 ARG A C 1
ATOM 855 O O . ARG A 1 114 ? -25.381 -1.347 -15.685 1.00 94.12 114 ARG A O 1
ATOM 862 N N . TRP A 1 115 ? -26.662 -1.111 -13.852 1.00 95.88 115 TRP A N 1
ATOM 863 C CA . TRP A 1 115 ? -27.909 -0.792 -14.534 1.00 95.88 115 TRP A CA 1
ATOM 864 C C . TRP A 1 115 ? -28.480 0.518 -14.013 1.00 95.88 115 TRP A C 1
ATOM 866 O O . TRP A 1 115 ? -28.477 0.746 -12.805 1.00 95.88 115 TRP A O 1
ATOM 876 N N . VAL A 1 116 ? -28.987 1.342 -14.927 1.00 94.75 116 VAL A N 1
ATOM 877 C CA . VAL A 1 116 ? -29.663 2.612 -14.644 1.00 94.75 116 VAL A CA 1
ATOM 878 C C . VAL A 1 116 ? -31.088 2.520 -15.178 1.00 94.75 116 VAL A C 1
ATOM 880 O O . VAL A 1 116 ? -31.305 2.177 -16.338 1.00 94.75 116 VAL A O 1
ATOM 883 N N . GLU A 1 117 ? -32.068 2.815 -14.335 1.00 95.12 117 GLU A N 1
ATOM 884 C CA . GLU A 1 117 ? -33.495 2.790 -14.641 1.00 95.12 117 GLU A CA 1
ATOM 885 C C . GLU A 1 117 ? -34.074 4.178 -14.343 1.00 95.12 117 GLU A C 1
ATOM 887 O O . GLU A 1 117 ? -34.017 4.655 -13.216 1.00 95.12 117 GLU A O 1
ATOM 892 N N . THR A 1 118 ? -34.610 4.859 -15.350 1.00 93.31 118 THR A N 1
ATOM 893 C CA . THR A 1 118 ? -35.276 6.164 -15.217 1.00 93.31 118 THR A CA 1
ATOM 894 C C . THR A 1 118 ? -36.745 6.004 -15.564 1.00 93.31 118 THR A C 1
ATOM 896 O O . THR A 1 118 ? -37.069 5.420 -16.596 1.00 93.31 118 THR A O 1
ATOM 899 N N . TYR A 1 119 ? -37.633 6.512 -14.722 1.00 92.69 119 TYR A N 1
ATOM 900 C CA . TYR A 1 119 ? -39.078 6.381 -14.867 1.00 92.69 119 TYR A CA 1
ATOM 901 C C . TYR A 1 119 ? -39.692 7.703 -15.340 1.00 92.69 119 TYR A C 1
ATOM 903 O O . TYR A 1 119 ? -39.179 8.781 -15.042 1.00 92.69 119 TYR A O 1
ATOM 911 N N . ALA A 1 120 ? -40.798 7.629 -16.082 1.00 89.75 120 ALA A N 1
ATOM 912 C CA . ALA A 1 120 ? -41.486 8.805 -16.621 1.00 89.75 120 ALA A CA 1
ATOM 913 C C . ALA A 1 120 ? -42.038 9.733 -15.523 1.00 89.75 120 ALA A C 1
ATOM 915 O O . ALA A 1 120 ? -42.183 10.932 -15.744 1.00 89.75 120 ALA A O 1
ATOM 916 N N . ASP A 1 121 ? -42.297 9.189 -14.332 1.00 89.19 121 ASP A N 1
ATOM 917 C CA . ASP A 1 121 ? -42.719 9.942 -13.149 1.00 89.19 121 ASP A CA 1
ATOM 918 C C . ASP A 1 121 ? -41.572 10.702 -12.457 1.00 89.19 121 ASP A C 1
ATOM 920 O O . ASP A 1 121 ? -41.810 11.354 -11.448 1.00 89.19 121 ASP A O 1
ATOM 924 N N . GLY A 1 122 ? -40.343 10.648 -12.986 1.00 87.06 122 GLY A N 1
ATOM 925 C CA . GLY A 1 122 ? -39.166 11.327 -12.439 1.00 87.06 122 GLY A CA 1
ATOM 926 C C . GLY A 1 122 ? -38.364 10.490 -11.441 1.00 87.06 122 GLY A C 1
ATOM 927 O O . GLY A 1 122 ? -37.291 10.919 -11.013 1.00 87.06 122 GLY A O 1
ATOM 928 N N . ARG A 1 123 ? -38.826 9.283 -11.084 1.00 92.69 123 ARG A N 1
ATOM 929 C CA . ARG A 1 123 ? -38.033 8.364 -10.260 1.00 92.69 123 ARG A CA 1
ATOM 930 C C . ARG A 1 123 ? -36.826 7.839 -11.031 1.00 92.69 123 ARG A C 1
ATOM 932 O O . ARG A 1 123 ? -36.857 7.672 -12.251 1.00 92.69 123 ARG A O 1
ATOM 939 N N . SER A 1 124 ? -35.766 7.506 -10.306 1.00 93.69 124 SER A N 1
ATOM 940 C CA . SER A 1 124 ? -34.611 6.800 -10.859 1.00 93.69 124 SER A CA 1
ATOM 941 C C . SER A 1 124 ? -34.107 5.731 -9.901 1.00 93.69 124 SER A C 1
ATOM 943 O O . SER A 1 124 ? -34.178 5.883 -8.685 1.00 93.69 124 SER A O 1
ATOM 945 N N . GLU A 1 125 ? -33.607 4.632 -10.448 1.00 95.31 125 GLU A N 1
ATOM 946 C CA . GLU A 1 125 ? -32.922 3.580 -9.708 1.00 95.31 125 GLU A CA 1
ATOM 947 C C . GLU A 1 125 ? -31.627 3.210 -10.422 1.00 95.31 125 GLU A C 1
ATOM 949 O O . GLU A 1 125 ? -31.558 3.175 -11.647 1.00 95.31 125 GLU A O 1
ATOM 954 N N . GLU A 1 126 ? -30.597 2.900 -9.652 1.00 93.75 126 GLU A N 1
ATOM 955 C CA . GLU A 1 126 ? -29.315 2.452 -10.161 1.00 93.75 126 GLU A CA 1
ATOM 956 C C . GLU A 1 126 ? -28.725 1.393 -9.234 1.00 93.75 126 GLU A C 1
ATOM 958 O O . GLU A 1 126 ? -28.715 1.552 -8.012 1.00 93.75 126 GLU A O 1
ATOM 963 N N . GLY A 1 127 ? -28.163 0.334 -9.810 1.00 93.00 127 GLY A N 1
ATOM 964 C CA . GLY A 1 127 ? -27.370 -0.615 -9.042 1.00 93.00 127 GLY A CA 1
ATOM 965 C C . GLY A 1 127 ? -26.812 -1.766 -9.862 1.00 93.00 127 GLY A C 1
ATOM 966 O O . GLY A 1 127 ? -26.958 -1.828 -11.084 1.00 93.00 127 GLY A O 1
ATOM 967 N N . GLY A 1 128 ? -26.112 -2.662 -9.172 1.00 91.25 128 GLY A N 1
ATOM 968 C CA . GLY A 1 128 ? -25.467 -3.818 -9.784 1.00 91.25 128 GLY A CA 1
ATOM 969 C C . GLY A 1 128 ? -26.422 -4.988 -10.021 1.00 91.25 128 GLY A C 1
ATOM 970 O O . GLY A 1 128 ? -27.299 -5.276 -9.204 1.00 91.25 128 GLY A O 1
ATOM 971 N N . TYR A 1 129 ? -26.205 -5.707 -11.119 1.00 93.25 129 TYR A N 1
ATOM 972 C CA . TYR A 1 129 ? -26.738 -7.043 -11.355 1.00 93.25 129 TYR A CA 1
ATOM 973 C C . TYR A 1 129 ? -25.593 -8.054 -11.484 1.00 93.25 129 TYR A C 1
ATOM 975 O O . TYR A 1 129 ? -24.565 -7.783 -12.109 1.00 93.25 129 TYR A O 1
ATOM 983 N N . ALA A 1 130 ? -25.791 -9.242 -10.919 1.00 89.56 130 ALA A N 1
ATOM 984 C CA . ALA A 1 130 ? -24.918 -10.394 -11.107 1.00 89.56 130 ALA A CA 1
ATOM 985 C C . ALA A 1 130 ? -25.771 -11.605 -11.488 1.00 89.56 130 ALA A C 1
ATOM 987 O O . ALA A 1 130 ? -26.698 -11.968 -10.761 1.00 89.56 130 ALA A O 1
ATOM 988 N N . ALA A 1 131 ? -25.475 -12.214 -12.639 1.00 89.69 131 ALA A N 1
ATOM 989 C CA . ALA A 1 131 ? -26.207 -13.372 -13.157 1.00 89.69 131 ALA A CA 1
ATOM 990 C C . ALA A 1 131 ? -27.743 -13.183 -13.201 1.00 89.69 131 ALA A C 1
ATOM 992 O O . ALA A 1 131 ? -28.496 -14.142 -13.023 1.00 89.69 131 ALA A O 1
ATOM 993 N N . GLY A 1 132 ? -28.209 -11.957 -13.468 1.00 90.31 132 GLY A N 1
ATOM 994 C CA . GLY A 1 132 ? -29.630 -11.613 -13.575 1.00 90.31 132 GLY A CA 1
ATOM 995 C C . GLY A 1 132 ? -30.315 -11.173 -12.274 1.00 90.31 132 GLY A C 1
ATOM 996 O O . GLY A 1 132 ? -31.438 -10.680 -12.346 1.00 90.31 132 GLY A O 1
ATOM 997 N N . ALA A 1 133 ? -29.666 -11.277 -11.110 1.00 91.75 133 ALA A N 1
ATOM 998 C CA . ALA A 1 133 ? -30.213 -10.814 -9.829 1.00 91.75 133 ALA A CA 1
ATOM 999 C C . ALA A 1 133 ? -29.570 -9.492 -9.384 1.00 91.75 133 ALA A C 1
ATOM 1001 O O . ALA A 1 133 ? -28.376 -9.286 -9.609 1.00 91.75 133 ALA A O 1
ATOM 1002 N N . ARG A 1 134 ? -30.339 -8.612 -8.719 1.00 92.50 134 ARG A N 1
ATOM 1003 C CA . ARG A 1 134 ? -29.791 -7.398 -8.084 1.00 92.50 134 ARG A CA 1
ATOM 1004 C C . ARG A 1 134 ? -28.726 -7.814 -7.067 1.00 92.50 134 ARG A C 1
ATOM 1006 O O . ARG A 1 134 ? -28.992 -8.654 -6.204 1.00 92.50 134 ARG A O 1
ATOM 1013 N N . ASN A 1 135 ? -27.524 -7.267 -7.181 1.00 86.31 135 ASN A N 1
ATOM 1014 C CA . ASN A 1 135 ? -26.403 -7.617 -6.320 1.00 86.31 135 ASN A CA 1
ATOM 1015 C C . ASN A 1 135 ? -25.420 -6.446 -6.212 1.00 86.31 135 ASN A C 1
ATOM 1017 O O . ASN A 1 135 ? -25.022 -5.865 -7.221 1.00 86.31 135 ASN A O 1
ATOM 1021 N N . GLY A 1 136 ? -25.014 -6.118 -4.989 1.00 82.12 136 GLY A N 1
ATOM 1022 C CA . GLY A 1 136 ? -24.168 -4.968 -4.697 1.00 82.12 136 GLY A CA 1
ATOM 1023 C C . GLY A 1 136 ? -24.963 -3.702 -4.350 1.00 82.12 136 GLY A C 1
ATOM 1024 O O . GLY A 1 136 ? -26.143 -3.783 -3.991 1.00 82.12 136 GLY A O 1
ATOM 1025 N N . PRO A 1 137 ? -24.309 -2.528 -4.374 1.00 84.00 137 PRO A N 1
ATOM 1026 C CA . PRO A 1 137 ? -24.920 -1.275 -3.956 1.00 84.00 137 PRO A CA 1
ATOM 1027 C C . PRO A 1 137 ? -26.067 -0.876 -4.884 1.00 84.00 137 PRO A C 1
ATOM 1029 O O . PRO A 1 137 ? -26.019 -1.091 -6.098 1.00 84.00 137 PRO A O 1
ATOM 1032 N N . TRP A 1 138 ? -27.085 -0.272 -4.287 1.00 94.88 138 TRP A N 1
ATOM 1033 C CA . TRP A 1 138 ? -28.272 0.218 -4.961 1.00 94.88 138 TRP A CA 1
ATOM 1034 C C . TRP A 1 138 ? -28.625 1.599 -4.441 1.00 94.88 138 TRP A C 1
ATOM 1036 O O . TRP A 1 138 ? -28.627 1.837 -3.232 1.00 94.88 138 TRP A O 1
ATOM 1046 N N . THR A 1 139 ? -28.945 2.493 -5.362 1.00 90.88 139 THR A N 1
ATOM 1047 C CA . THR A 1 139 ? -29.434 3.837 -5.078 1.00 90.88 139 THR A CA 1
ATOM 1048 C C . THR A 1 139 ? -30.738 4.026 -5.823 1.00 90.88 139 THR A C 1
ATOM 1050 O O . THR A 1 139 ? -30.842 3.665 -6.989 1.00 90.88 139 THR A O 1
ATOM 1053 N N . GLY A 1 140 ? -31.737 4.598 -5.172 1.00 94.12 140 GLY A N 1
ATOM 1054 C CA . GLY A 1 140 ? -32.897 5.122 -5.870 1.00 94.12 140 GLY A CA 1
ATOM 1055 C C . GLY A 1 140 ? -33.221 6.525 -5.404 1.00 94.12 140 GLY A C 1
ATOM 1056 O O . GLY A 1 140 ? -32.847 6.942 -4.306 1.00 94.12 140 GLY A O 1
ATOM 1057 N N . ALA A 1 141 ? -33.878 7.265 -6.279 1.00 90.19 141 ALA A N 1
ATOM 1058 C CA . ALA A 1 141 ? -34.380 8.593 -6.021 1.00 90.19 141 ALA A CA 1
ATOM 1059 C C . ALA A 1 141 ? -35.830 8.682 -6.487 1.00 90.19 141 ALA A C 1
ATOM 1061 O O . ALA A 1 141 ? -36.215 8.156 -7.533 1.00 90.19 141 ALA A O 1
ATOM 1062 N N . SER A 1 142 ? -36.631 9.357 -5.682 1.00 87.75 142 SER A N 1
ATOM 1063 C CA . SER A 1 142 ? -37.994 9.748 -6.011 1.00 87.75 142 SER A CA 1
ATOM 1064 C C . SER A 1 142 ? -38.003 10.999 -6.898 1.00 87.75 142 SER A C 1
ATOM 1066 O O . SER A 1 142 ? -36.974 11.658 -7.059 1.00 87.75 142 SER A O 1
ATOM 1068 N N . ALA A 1 143 ? -39.162 11.333 -7.468 1.00 87.38 143 ALA A N 1
ATOM 1069 C CA . ALA A 1 143 ? -39.336 12.509 -8.323 1.00 87.38 143 ALA A CA 1
ATOM 1070 C C . ALA A 1 143 ? -39.065 13.835 -7.588 1.00 87.38 143 ALA A C 1
ATOM 1072 O O . ALA A 1 143 ? -38.544 14.783 -8.168 1.00 87.38 143 ALA A O 1
ATOM 1073 N N . ASP A 1 144 ? -39.385 13.878 -6.296 1.00 82.88 144 ASP A N 1
ATOM 1074 C CA . ASP A 1 144 ? -39.144 14.976 -5.357 1.00 82.88 144 ASP A CA 1
ATOM 1075 C C . ASP A 1 144 ? -37.726 14.952 -4.753 1.00 82.88 144 ASP A C 1
ATOM 1077 O O . ASP A 1 144 ? -37.370 15.798 -3.935 1.00 82.88 144 ASP A O 1
ATOM 1081 N N . GLY A 1 145 ? -36.875 14.018 -5.190 1.00 80.50 145 GLY A N 1
ATOM 1082 C CA . GLY A 1 145 ? -35.455 13.984 -4.852 1.00 80.50 145 GLY A CA 1
ATOM 1083 C C . GLY A 1 145 ? -35.116 13.282 -3.536 1.00 80.50 145 GLY A C 1
ATOM 1084 O O . GLY A 1 145 ? -33.938 13.252 -3.162 1.00 80.50 145 GLY A O 1
ATOM 1085 N N . LEU A 1 146 ? -36.086 12.667 -2.846 1.00 82.44 146 LEU A N 1
ATOM 1086 C CA . LEU A 1 146 ? -35.801 11.788 -1.708 1.00 82.44 146 LEU A CA 1
ATOM 1087 C C . LEU A 1 146 ? -35.039 10.560 -2.197 1.00 82.44 146 LEU A C 1
ATOM 1089 O O . LEU A 1 146 ? -35.479 9.874 -3.121 1.00 82.44 146 LEU A O 1
ATOM 1093 N N . ARG A 1 147 ? -33.900 10.282 -1.562 1.00 86.44 147 ARG A N 1
ATOM 1094 C CA . ARG A 1 147 ? -32.995 9.199 -1.949 1.00 86.44 147 ARG A CA 1
ATOM 1095 C C . ARG A 1 147 ? -33.031 8.070 -0.939 1.00 86.44 147 ARG A C 1
ATOM 1097 O O . ARG A 1 147 ? -33.060 8.320 0.264 1.00 86.44 147 ARG A O 1
ATOM 1104 N N . TRP A 1 148 ? -32.948 6.847 -1.441 1.00 90.25 148 TRP A N 1
ATOM 1105 C CA . TRP A 1 148 ? -32.686 5.658 -0.646 1.00 90.25 148 TRP A CA 1
ATOM 1106 C C . TRP A 1 148 ? -31.459 4.935 -1.171 1.00 90.25 148 TRP A C 1
ATOM 1108 O O . TRP A 1 148 ? -31.212 4.880 -2.377 1.00 90.25 148 TRP A O 1
ATOM 1118 N N . THR A 1 149 ? -30.692 4.364 -0.255 1.00 87.31 149 THR A N 1
ATOM 1119 C CA . THR A 1 149 ? -29.487 3.608 -0.578 1.00 87.31 149 THR A CA 1
ATOM 1120 C C . THR A 1 149 ? -29.424 2.346 0.258 1.00 87.31 149 THR A C 1
ATOM 1122 O O . THR A 1 149 ? -29.927 2.297 1.377 1.00 87.31 149 THR A O 1
ATOM 1125 N N . GLY A 1 150 ? -28.800 1.313 -0.288 1.00 89.00 150 GLY A N 1
ATOM 1126 C CA . GLY A 1 150 ? -28.539 0.080 0.435 1.00 89.00 150 GLY A CA 1
ATOM 1127 C C . GLY A 1 150 ? -27.856 -0.944 -0.449 1.00 89.00 150 GLY A C 1
ATOM 1128 O O . GLY A 1 150 ? -27.348 -0.619 -1.522 1.00 89.00 150 GLY A O 1
ATOM 1129 N N . VAL A 1 151 ? -27.825 -2.191 0.004 1.00 84.94 151 VAL A N 1
ATOM 1130 C CA . VAL A 1 151 ? -27.195 -3.291 -0.730 1.00 84.94 151 VAL A CA 1
ATOM 1131 C C . VAL A 1 151 ? -28.224 -4.376 -1.016 1.00 84.94 151 VAL A C 1
ATOM 1133 O O . VAL A 1 151 ? -29.035 -4.725 -0.153 1.00 84.94 151 VAL A O 1
ATOM 1136 N N . TYR A 1 152 ? -28.184 -4.916 -2.233 1.00 88.50 152 TYR A N 1
ATOM 1137 C CA . TYR A 1 152 ? -28.838 -6.177 -2.566 1.00 88.50 152 TYR A CA 1
ATOM 1138 C C . TYR A 1 152 ? -27.830 -7.325 -2.528 1.00 88.50 152 TYR A C 1
ATOM 1140 O O . TYR A 1 152 ? -26.689 -7.169 -2.959 1.00 88.50 152 TYR A O 1
ATOM 1148 N N . VAL A 1 153 ? -28.265 -8.493 -2.064 1.00 84.88 153 VAL A N 1
ATOM 1149 C CA . VAL A 1 153 ? -27.536 -9.759 -2.190 1.00 84.88 153 VAL A CA 1
ATOM 1150 C C . VAL A 1 153 ? -28.502 -10.778 -2.779 1.00 84.88 153 VAL A C 1
ATOM 1152 O O . VAL A 1 153 ? -29.530 -11.071 -2.175 1.00 84.88 153 VAL A O 1
ATOM 1155 N N . ASN A 1 154 ? -28.183 -11.307 -3.964 1.00 88.62 154 ASN A N 1
ATOM 1156 C CA . ASN A 1 154 ? -29.006 -12.293 -4.679 1.00 88.62 154 ASN A CA 1
ATOM 1157 C C . ASN A 1 154 ? -30.488 -11.890 -4.832 1.00 88.62 154 ASN A C 1
ATOM 1159 O O . ASN A 1 154 ? -31.377 -12.731 -4.750 1.00 88.62 154 ASN A O 1
ATOM 1163 N N . GLY A 1 155 ? -30.757 -10.603 -5.065 1.00 89.25 155 GLY A N 1
ATOM 1164 C CA . GLY A 1 155 ? -32.110 -10.067 -5.235 1.00 89.25 155 GLY A CA 1
ATOM 1165 C C . GLY A 1 155 ? -32.780 -9.554 -3.957 1.00 89.25 155 GLY A C 1
ATOM 1166 O O . GLY A 1 155 ? -33.745 -8.801 -4.066 1.00 89.25 155 GLY A O 1
ATOM 1167 N N . ASP A 1 156 ? -32.243 -9.851 -2.770 1.00 90.06 156 ASP A N 1
ATOM 1168 C CA . ASP A 1 156 ? -32.817 -9.421 -1.489 1.00 90.06 156 ASP A CA 1
ATOM 1169 C C . ASP A 1 156 ? -32.103 -8.201 -0.904 1.00 90.06 156 ASP A C 1
ATOM 1171 O O . ASP A 1 156 ? -30.872 -8.130 -0.908 1.00 90.06 156 ASP A O 1
ATOM 1175 N N . LYS A 1 157 ? -32.864 -7.262 -0.321 1.00 88.44 157 LYS A N 1
ATOM 1176 C CA . LYS A 1 157 ? -32.289 -6.188 0.504 1.00 88.44 157 LYS A CA 1
ATOM 1177 C C . LYS A 1 157 ? -31.494 -6.802 1.662 1.00 88.44 157 LYS A C 1
ATOM 1179 O O . LYS A 1 157 ? -32.008 -7.651 2.402 1.00 88.44 157 LYS A O 1
ATOM 1184 N N . HIS A 1 158 ? -30.255 -6.358 1.833 1.00 80.62 158 HIS A N 1
ATOM 1185 C CA . HIS A 1 158 ? -29.339 -6.854 2.850 1.00 80.62 158 HIS A CA 1
ATOM 1186 C C . HIS A 1 158 ? -28.491 -5.723 3.439 1.00 80.62 158 HIS A C 1
ATOM 1188 O O . HIS A 1 158 ? -28.149 -4.767 2.745 1.00 80.62 158 HIS A O 1
ATOM 1194 N N . GLY A 1 159 ? -28.119 -5.854 4.711 1.00 76.19 159 GLY A N 1
ATOM 1195 C CA . GLY A 1 159 ? -27.230 -4.906 5.377 1.00 76.19 159 GLY A CA 1
ATOM 1196 C C . GLY A 1 159 ? -27.906 -3.565 5.638 1.00 76.19 159 GLY A C 1
ATOM 1197 O O . GLY A 1 159 ? -29.125 -3.501 5.795 1.00 76.19 159 GLY A O 1
ATOM 1198 N N . GLN A 1 160 ? -27.116 -2.499 5.729 1.00 79.81 160 GLN A N 1
ATOM 1199 C CA . GLN A 1 160 ? -27.648 -1.171 6.015 1.00 79.81 160 GLN A CA 1
ATOM 1200 C C . GLN A 1 160 ? -28.407 -0.593 4.823 1.00 79.81 160 GLN A C 1
ATOM 1202 O O . GLN A 1 160 ? -27.975 -0.695 3.674 1.00 79.81 160 GLN A O 1
ATOM 1207 N N . TRP A 1 161 ? -29.539 0.021 5.133 1.00 89.19 161 TRP A N 1
ATOM 1208 C CA . TRP A 1 161 ? -30.379 0.753 4.211 1.00 89.19 161 TRP A CA 1
ATOM 1209 C C . TRP A 1 161 ? -30.739 2.093 4.826 1.00 89.19 161 TRP A C 1
ATOM 1211 O O . TRP A 1 161 ? -31.110 2.165 5.998 1.00 89.19 161 TRP A O 1
ATOM 1221 N N . THR A 1 162 ? -30.680 3.127 4.001 1.00 84.00 162 THR A N 1
ATOM 1222 C CA . THR A 1 162 ? -31.244 4.436 4.297 1.00 84.00 162 THR A CA 1
ATOM 1223 C C . THR A 1 162 ? -32.466 4.607 3.415 1.00 84.00 162 THR A C 1
ATOM 1225 O O . THR A 1 162 ? -32.355 4.520 2.194 1.00 84.00 162 THR A O 1
ATOM 1228 N N . GLU A 1 163 ? -33.634 4.819 4.010 1.00 86.88 163 GLU A N 1
ATOM 1229 C CA . GLU A 1 163 ? -34.905 4.978 3.304 1.00 86.88 163 GLU A CA 1
ATOM 1230 C C . GLU A 1 163 ? -35.617 6.245 3.780 1.00 86.88 163 GLU A C 1
ATOM 1232 O O . GLU A 1 163 ? -35.651 6.503 4.986 1.00 86.88 163 GLU A O 1
ATOM 1237 N N . PRO A 1 164 ? -36.215 7.034 2.875 1.00 82.38 164 PRO A N 1
ATOM 1238 C CA . PRO A 1 164 ? -37.117 8.091 3.285 1.00 82.38 164 PRO A CA 1
ATOM 1239 C C . PRO A 1 164 ? -38.435 7.490 3.797 1.00 82.38 164 PRO A C 1
ATOM 1241 O O . PRO A 1 164 ? -38.926 6.494 3.258 1.00 82.38 164 PRO A O 1
ATOM 1244 N N . SER A 1 165 ? -39.027 8.094 4.822 1.00 75.88 165 SER A N 1
ATOM 1245 C CA . SER A 1 165 ? -40.414 7.856 5.226 1.00 75.88 165 SER A CA 1
ATOM 1246 C C . SER A 1 165 ? -41.368 8.811 4.506 1.00 75.88 165 SER A C 1
ATOM 1248 O O . SER A 1 165 ? -40.955 9.786 3.879 1.00 75.88 165 SER A O 1
ATOM 1250 N N . ALA A 1 166 ? -42.669 8.513 4.580 1.00 68.31 166 ALA A N 1
ATOM 1251 C CA . ALA A 1 166 ? -43.720 9.269 3.893 1.00 68.31 166 ALA A CA 1
ATOM 1252 C C . ALA A 1 166 ? -43.846 10.737 4.354 1.00 68.31 166 ALA A C 1
ATOM 1254 O O . ALA A 1 166 ? -44.399 11.556 3.631 1.00 68.31 166 ALA A O 1
ATOM 1255 N N . ASP A 1 167 ? -43.327 11.070 5.537 1.00 66.81 167 ASP A N 1
ATOM 1256 C CA . ASP A 1 167 ? -43.233 12.424 6.098 1.00 66.81 167 ASP A CA 1
ATOM 1257 C C . ASP A 1 167 ? -41.910 13.140 5.746 1.00 66.81 167 ASP A C 1
ATOM 1259 O O . ASP A 1 167 ? -41.654 14.245 6.221 1.00 66.81 167 ASP A O 1
ATOM 1263 N N . GLY A 1 168 ? -41.057 12.516 4.925 1.00 64.94 168 GLY A N 1
ATOM 1264 C CA . GLY A 1 168 ? 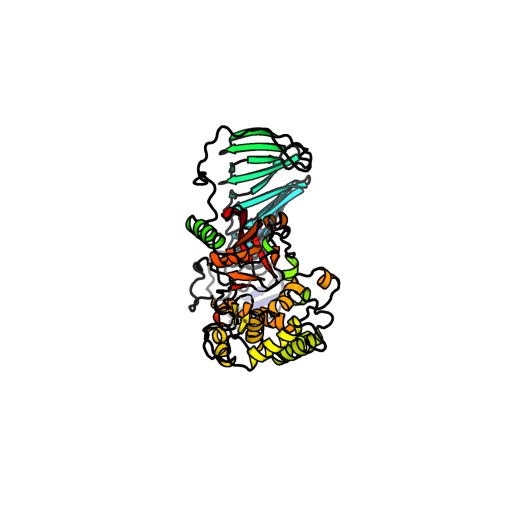-39.773 13.061 4.484 1.00 64.94 168 GLY A CA 1
ATOM 1265 C C . GLY A 1 168 ? -38.604 12.834 5.450 1.00 64.94 168 GLY A C 1
ATOM 1266 O O . GLY A 1 168 ? -37.481 13.235 5.128 1.00 64.94 168 GLY A O 1
ATOM 1267 N N . ALA A 1 169 ? -38.813 12.181 6.602 1.00 69.44 169 ALA A N 1
ATOM 1268 C CA . ALA A 1 169 ? -37.706 11.801 7.481 1.00 69.44 169 ALA A CA 1
ATOM 1269 C C . ALA A 1 169 ? -36.830 10.718 6.828 1.00 69.44 169 ALA A C 1
ATOM 1271 O O . ALA A 1 169 ? -37.276 9.944 5.981 1.00 69.44 169 ALA A O 1
ATOM 1272 N N . ARG A 1 170 ? -35.545 10.680 7.183 1.00 78.94 170 ARG A N 1
ATOM 1273 C CA . ARG A 1 170 ? -34.596 9.697 6.646 1.00 78.94 170 ARG A CA 1
ATOM 1274 C C . ARG A 1 170 ? -34.312 8.675 7.720 1.00 78.94 170 ARG A C 1
ATOM 1276 O O . ARG A 1 170 ? -33.771 9.018 8.761 1.00 78.94 170 ARG A O 1
ATOM 1283 N N . TRP A 1 171 ? -34.649 7.426 7.456 1.00 80.00 171 TRP A N 1
ATOM 1284 C CA . TRP A 1 171 ? -34.436 6.344 8.398 1.00 80.00 171 TRP A CA 1
ATOM 1285 C C . TRP A 1 171 ? -33.286 5.466 7.945 1.00 80.00 171 TRP A C 1
ATOM 1287 O O . TRP A 1 171 ? -33.288 4.974 6.818 1.00 80.00 171 TRP A O 1
ATOM 1297 N N . ALA A 1 172 ? -32.334 5.232 8.839 1.00 78.50 172 ALA A N 1
ATOM 1298 C CA . ALA A 1 172 ? -31.240 4.299 8.627 1.00 78.50 172 ALA A CA 1
ATOM 1299 C C . ALA A 1 172 ? -31.434 3.065 9.508 1.00 78.50 172 ALA A C 1
ATOM 1301 O O . ALA A 1 172 ? -31.646 3.185 10.712 1.00 78.50 172 ALA A O 1
ATOM 1302 N N . GLY A 1 173 ? -31.339 1.875 8.929 1.00 81.06 173 GLY A N 1
ATOM 1303 C CA . GLY A 1 173 ? -31.390 0.625 9.680 1.00 81.06 173 GLY A CA 1
ATOM 1304 C C . GLY A 1 173 ? -30.981 -0.567 8.831 1.00 81.06 173 GLY A C 1
ATOM 1305 O O . GLY A 1 173 ? -30.434 -0.409 7.744 1.00 81.06 173 GLY A O 1
ATOM 1306 N N . VAL A 1 174 ? -31.191 -1.781 9.336 1.00 78.94 174 VAL A N 1
ATOM 1307 C CA . VAL A 1 174 ? -30.679 -2.998 8.691 1.00 78.94 174 VAL A CA 1
ATOM 1308 C C . VAL A 1 174 ? -31.808 -3.809 8.060 1.00 78.94 174 VAL A C 1
ATOM 1310 O O . VAL A 1 174 ? -32.887 -3.951 8.635 1.00 78.94 174 VAL A O 1
ATOM 1313 N N . TYR A 1 175 ? -31.549 -4.385 6.887 1.00 81.44 175 TYR A N 1
ATOM 1314 C CA . TYR A 1 175 ? -32.326 -5.480 6.313 1.00 81.44 175 TYR A CA 1
ATOM 1315 C C . TYR A 1 175 ? -31.596 -6.819 6.481 1.00 81.44 175 TYR A C 1
ATOM 1317 O O . TYR A 1 175 ? -30.395 -6.936 6.230 1.00 81.44 175 TYR A O 1
ATOM 1325 N N . LYS A 1 176 ? -32.343 -7.868 6.843 1.00 73.06 176 LYS A N 1
ATOM 1326 C CA . LYS A 1 176 ? -31.883 -9.263 6.876 1.00 73.06 176 LYS A CA 1
ATOM 1327 C C . LYS A 1 176 ? -32.884 -10.136 6.123 1.00 73.06 176 LYS A C 1
ATOM 1329 O O . LYS A 1 176 ? -34.063 -10.152 6.469 1.00 73.06 176 LYS A O 1
ATOM 1334 N N . LYS A 1 177 ? -32.416 -10.862 5.098 1.00 81.31 177 LYS A N 1
ATOM 1335 C CA . LYS A 1 177 ? -33.257 -11.697 4.209 1.00 81.31 177 LYS A CA 1
ATOM 1336 C C . LYS A 1 177 ? -34.480 -10.927 3.672 1.00 81.31 177 LYS A C 1
ATOM 1338 O O . LYS A 1 177 ? -35.615 -11.379 3.811 1.00 81.31 177 LYS A O 1
ATOM 1343 N N . GLY A 1 178 ? -34.255 -9.705 3.183 1.00 83.88 178 GLY A N 1
ATOM 1344 C CA . GLY A 1 178 ? -35.308 -8.860 2.614 1.00 83.88 178 GLY A CA 1
ATOM 1345 C C . GLY A 1 178 ? -36.256 -8.190 3.619 1.00 83.88 178 GLY A C 1
ATOM 1346 O O . GLY A 1 178 ? -37.149 -7.464 3.192 1.00 83.88 178 GLY A O 1
ATOM 1347 N N . LYS A 1 179 ? -36.076 -8.358 4.942 1.00 83.50 179 LYS A N 1
ATOM 1348 C CA . LYS A 1 179 ? -36.940 -7.746 5.978 1.00 83.50 179 LYS A CA 1
ATOM 1349 C C . LYS A 1 179 ? -36.183 -6.774 6.887 1.00 83.50 179 LYS A C 1
ATOM 1351 O O . LYS A 1 179 ? -35.040 -7.058 7.242 1.00 83.50 179 LYS A O 1
ATOM 1356 N N . LYS A 1 180 ? -36.830 -5.675 7.308 1.00 82.31 180 LYS A N 1
ATOM 1357 C CA . LYS A 1 180 ? -36.289 -4.746 8.321 1.00 82.31 180 LYS A CA 1
ATOM 1358 C C . LYS A 1 180 ? -35.972 -5.496 9.619 1.00 82.31 180 LYS A C 1
ATOM 1360 O O . LYS A 1 180 ? -36.774 -6.307 10.089 1.00 82.31 180 LYS A O 1
ATOM 1365 N N . HIS A 1 181 ? -34.799 -5.234 10.177 1.00 73.38 181 HIS A N 1
ATOM 1366 C CA . HIS A 1 181 ? -34.259 -5.894 11.356 1.00 73.38 181 HIS A CA 1
ATOM 1367 C C . HIS A 1 181 ? -33.445 -4.911 12.203 1.00 73.38 181 HIS A C 1
ATOM 1369 O O . HIS A 1 181 ? -32.734 -4.063 11.666 1.00 73.38 181 HIS A O 1
ATOM 1375 N N . GLY A 1 182 ? -33.517 -5.061 13.523 1.00 68.75 182 GLY A N 1
ATOM 1376 C CA . GLY A 1 182 ? -32.780 -4.232 14.468 1.00 68.75 182 GLY A CA 1
ATOM 1377 C C . GLY A 1 182 ? -33.361 -2.827 14.608 1.00 68.75 182 GLY A C 1
ATOM 1378 O O . GLY A 1 182 ? -34.530 -2.581 14.305 1.00 68.75 182 GLY A O 1
ATOM 1379 N N . VAL A 1 183 ? -32.541 -1.914 15.115 1.00 72.69 183 VAL A N 1
ATOM 1380 C CA . VAL A 1 183 ? -32.940 -0.525 15.345 1.00 72.69 183 VAL A CA 1
ATOM 1381 C C . VAL A 1 183 ? -32.824 0.262 14.041 1.00 72.69 183 VAL A C 1
ATOM 1383 O O . VAL A 1 183 ? -31.812 0.192 13.347 1.00 72.69 183 VAL A O 1
ATOM 1386 N N . TRP A 1 184 ? -33.883 0.993 13.721 1.00 79.44 184 TRP A N 1
ATOM 1387 C CA . TRP A 1 184 ? -33.953 1.980 12.657 1.00 79.44 184 TRP A CA 1
ATOM 1388 C C . TRP A 1 184 ? -33.991 3.358 13.304 1.00 79.44 184 TRP A C 1
ATOM 1390 O O . TRP A 1 184 ? -34.803 3.574 14.198 1.00 79.44 184 TRP A O 1
ATOM 1400 N N . ILE A 1 185 ? -33.110 4.262 12.893 1.00 72.69 185 ILE A N 1
ATOM 1401 C CA . ILE A 1 185 ? -32.933 5.574 13.522 1.00 72.69 185 ILE A CA 1
ATOM 1402 C C . ILE A 1 185 ? -33.257 6.662 12.507 1.00 72.69 185 ILE A C 1
ATOM 1404 O O . ILE A 1 185 ? -32.826 6.588 11.354 1.00 72.69 185 ILE A O 1
ATOM 1408 N N . ASP A 1 186 ? -34.008 7.661 12.950 1.00 75.62 186 ASP A N 1
ATOM 1409 C CA . ASP A 1 186 ? -34.253 8.891 12.213 1.00 75.62 186 ASP A CA 1
ATOM 1410 C C . ASP A 1 186 ? -32.985 9.757 12.199 1.00 75.62 186 ASP A C 1
ATOM 1412 O O . ASP A 1 186 ? -32.469 10.152 13.244 1.00 75.62 186 ASP A O 1
ATOM 1416 N N . SER A 1 187 ? -32.469 10.032 11.004 1.00 59.75 187 SER A N 1
ATOM 1417 C CA . SER A 1 187 ? -31.233 10.771 10.767 1.00 59.75 187 SER A CA 1
ATOM 1418 C C . SER A 1 187 ? -31.464 12.261 10.480 1.00 59.75 187 SER A C 1
ATOM 1420 O O . SER A 1 187 ? -30.652 12.873 9.783 1.00 59.75 187 SER A O 1
ATOM 1422 N N . ARG A 1 188 ? -32.586 12.849 10.916 1.00 61.56 188 ARG A N 1
ATOM 1423 C CA . ARG A 1 188 ? -32.805 14.304 10.851 1.00 61.56 188 ARG A CA 1
ATOM 1424 C C . ARG A 1 188 ? -31.731 15.055 11.659 1.00 61.56 188 ARG A C 1
ATOM 1426 O O . ARG A 1 188 ? -31.473 14.722 12.811 1.00 61.56 188 ARG A O 1
ATOM 1433 N N . ASP A 1 189 ? -31.175 16.131 11.098 1.00 53.31 189 ASP A N 1
ATOM 1434 C CA . ASP A 1 189 ? -30.194 17.027 11.751 1.00 53.31 189 ASP A CA 1
ATOM 1435 C C . ASP A 1 189 ? -30.824 17.951 12.828 1.00 53.31 189 ASP A C 1
ATOM 1437 O O . ASP A 1 189 ? -30.235 18.941 13.257 1.00 53.31 189 ASP A O 1
ATOM 1441 N N . ASN A 1 190 ? -32.042 17.646 13.289 1.00 48.81 190 ASN A N 1
ATOM 1442 C CA . ASN A 1 190 ? -32.929 18.590 13.975 1.00 48.81 190 ASN A CA 1
ATOM 1443 C C . ASN A 1 190 ? -32.898 18.464 15.514 1.00 48.81 190 ASN A C 1
ATOM 1445 O O . ASN A 1 190 ? -33.716 19.077 16.194 1.00 48.81 190 ASN A O 1
ATOM 1449 N N . GLY A 1 191 ? -31.985 17.666 16.076 1.00 51.72 191 GLY A N 1
ATOM 1450 C CA . GLY A 1 191 ? -31.750 17.566 17.524 1.00 51.72 191 GLY A CA 1
ATOM 1451 C C . GLY A 1 191 ? -32.571 16.508 18.277 1.00 51.72 191 GLY A C 1
ATOM 1452 O O . GLY A 1 191 ? -32.024 15.898 19.193 1.00 51.72 191 GLY A O 1
ATOM 1453 N N . ASP A 1 192 ? -33.809 16.220 17.866 1.00 55.66 192 ASP A N 1
ATOM 1454 C CA . ASP A 1 192 ? -34.620 15.113 18.409 1.00 55.66 192 ASP A CA 1
ATOM 1455 C C . ASP A 1 192 ? -34.388 13.827 17.589 1.00 55.66 192 ASP A C 1
ATOM 1457 O O . ASP A 1 192 ? -34.645 13.807 16.384 1.00 55.66 192 ASP A O 1
ATOM 1461 N N . MET A 1 193 ? -33.932 12.743 18.232 1.00 60.62 193 MET A N 1
ATOM 1462 C CA . MET A 1 193 ? -33.701 11.447 17.574 1.00 60.62 193 MET A CA 1
ATOM 1463 C C . MET A 1 193 ? -34.827 10.460 17.891 1.00 60.62 193 MET A C 1
ATOM 1465 O O . MET A 1 193 ? -35.189 10.248 19.051 1.00 60.62 193 MET A O 1
ATOM 1469 N N . TRP A 1 194 ? -35.350 9.814 16.851 1.00 65.75 194 TRP A N 1
ATOM 1470 C CA . TRP A 1 194 ? -36.365 8.768 16.965 1.00 65.75 194 TRP A CA 1
ATOM 1471 C C . TRP A 1 194 ? -35.762 7.418 16.599 1.00 65.75 194 TRP A C 1
ATOM 1473 O O . TRP A 1 194 ? -34.992 7.313 15.645 1.00 65.75 194 TRP A O 1
ATOM 1483 N N . ALA A 1 195 ? -36.114 6.381 17.356 1.00 66.38 195 ALA A N 1
ATOM 1484 C CA . ALA A 1 195 ? -35.683 5.018 17.092 1.00 66.38 195 ALA A CA 1
ATOM 1485 C C . ALA A 1 195 ? -36.892 4.080 17.027 1.00 66.38 195 ALA A C 1
ATOM 1487 O O . ALA A 1 195 ? -37.762 4.086 17.898 1.00 66.38 195 ALA A O 1
ATOM 1488 N N . GLN A 1 196 ? -36.919 3.231 16.006 1.00 73.94 196 GLN A N 1
ATOM 1489 C CA . GLN A 1 196 ? -37.891 2.157 15.853 1.00 73.94 196 GLN A CA 1
ATOM 1490 C C . GLN A 1 196 ? -37.171 0.819 15.900 1.00 73.94 196 GLN A C 1
ATOM 1492 O O . GLN A 1 196 ? -36.213 0.591 15.165 1.00 73.94 196 GLN A O 1
ATOM 1497 N N . THR A 1 197 ? -37.637 -0.097 16.743 1.00 70.38 197 THR A N 1
ATOM 1498 C CA . THR A 1 197 ? -37.060 -1.443 16.805 1.00 70.38 197 THR A CA 1
ATOM 1499 C C . THR A 1 197 ? -37.887 -2.400 15.966 1.00 70.38 197 THR A C 1
ATOM 1501 O O . THR A 1 197 ? -39.095 -2.522 16.159 1.00 70.38 197 THR A O 1
ATOM 1504 N N . TRP A 1 198 ? -37.220 -3.102 15.053 1.00 63.53 198 TRP A N 1
ATOM 1505 C CA . TRP A 1 198 ? -37.828 -4.059 14.142 1.00 63.53 198 TRP A CA 1
ATOM 1506 C C . TRP A 1 198 ? -37.324 -5.472 14.430 1.00 63.53 198 TRP A C 1
ATOM 1508 O O . TRP A 1 198 ? -36.136 -5.770 14.289 1.00 63.53 198 TRP A O 1
ATOM 1518 N N . ASN A 1 199 ? -38.235 -6.386 14.763 1.00 61.03 199 ASN A N 1
ATOM 1519 C CA . ASN A 1 199 ? -37.937 -7.819 14.794 1.00 61.03 199 ASN A CA 1
ATOM 1520 C C . ASN A 1 199 ? -38.879 -8.561 13.841 1.00 61.03 199 ASN A C 1
ATOM 1522 O O . ASN A 1 199 ? -40.087 -8.620 14.071 1.00 61.03 199 ASN A O 1
ATOM 1526 N N . ASN A 1 200 ? -38.333 -9.096 12.745 1.00 54.03 200 ASN A N 1
ATOM 1527 C CA . ASN A 1 200 ? -39.073 -9.845 11.722 1.00 54.03 200 ASN A CA 1
ATOM 1528 C C . ASN A 1 200 ? -40.350 -9.142 11.203 1.00 54.03 200 ASN A C 1
ATOM 1530 O O . ASN A 1 200 ? -41.316 -9.813 10.843 1.00 54.03 200 ASN A O 1
ATOM 1534 N N . GLY A 1 201 ? -40.352 -7.805 11.132 1.00 50.19 201 GLY A N 1
ATOM 1535 C CA . GLY A 1 201 ? -41.462 -7.011 10.585 1.00 50.19 201 GLY A CA 1
ATOM 1536 C C . GLY A 1 201 ? -42.499 -6.484 11.590 1.00 50.19 201 GLY A C 1
ATOM 1537 O O . GLY A 1 201 ? -43.482 -5.902 11.147 1.00 50.19 201 GLY A O 1
ATOM 1538 N N . LYS A 1 202 ? -42.306 -6.647 12.909 1.00 43.56 202 LYS A N 1
ATOM 1539 C CA . LYS A 1 202 ? -43.120 -5.980 13.954 1.00 43.56 202 LYS A CA 1
ATOM 1540 C C . LYS A 1 202 ? -42.348 -4.809 14.577 1.00 43.56 202 LYS A C 1
ATOM 1542 O O . LYS A 1 202 ? -41.137 -4.949 14.762 1.00 43.56 202 LYS A O 1
ATOM 1547 N N . ASN A 1 203 ? -43.030 -3.702 14.889 1.00 59.34 203 ASN A N 1
ATOM 1548 C CA . ASN A 1 203 ? -42.426 -2.434 15.318 1.00 59.34 203 ASN A CA 1
ATOM 1549 C C . ASN A 1 203 ? -42.825 -1.992 16.743 1.00 59.34 203 ASN A C 1
ATOM 1551 O O . ASN A 1 203 ? -43.908 -2.302 17.233 1.00 59.34 203 ASN A O 1
ATOM 1555 N N . GLY A 1 204 ? -41.931 -1.226 17.376 1.00 52.56 204 GLY A N 1
ATOM 1556 C CA . GLY A 1 204 ? -42.179 -0.379 18.548 1.00 52.56 204 GLY A CA 1
ATOM 1557 C C . GLY A 1 204 ? -41.302 0.877 18.463 1.00 52.56 204 GLY A C 1
ATOM 1558 O O . GLY A 1 204 ? -40.179 0.792 17.959 1.00 52.56 204 GLY A O 1
ATOM 1559 N N . GLU A 1 205 ? -41.816 2.028 18.898 1.00 54.50 205 GLU A N 1
ATOM 1560 C CA . GLU A 1 205 ? -41.194 3.351 18.720 1.00 54.50 205 GLU A CA 1
ATOM 1561 C C . GLU A 1 205 ? -40.798 3.978 20.064 1.00 54.50 205 GLU A C 1
ATOM 1563 O O . GLU A 1 205 ? -41.549 3.898 21.037 1.00 54.50 205 GLU A O 1
ATOM 1568 N N . ILE A 1 206 ? -39.606 4.580 20.125 1.00 52.22 206 ILE A N 1
ATOM 1569 C CA . ILE A 1 206 ? -39.066 5.254 21.312 1.00 52.22 206 ILE A CA 1
ATOM 1570 C C . ILE A 1 206 ? -38.479 6.611 20.888 1.00 52.22 206 ILE A C 1
ATOM 1572 O O . ILE A 1 206 ? -37.681 6.682 19.949 1.00 52.22 206 ILE A O 1
ATOM 1576 N N . LYS A 1 207 ? -38.853 7.684 21.601 1.00 48.56 207 LYS A N 1
ATOM 1577 C CA . LYS A 1 207 ? -38.285 9.036 21.451 1.00 48.56 207 LYS A CA 1
ATOM 1578 C C . LYS A 1 207 ? -37.061 9.197 22.364 1.00 48.56 207 LYS A C 1
ATOM 1580 O O . LYS A 1 207 ? -37.158 8.878 23.546 1.00 48.56 207 LYS A O 1
ATOM 1585 N N . MET A 1 208 ? -35.937 9.705 21.850 1.00 45.47 208 MET A N 1
ATOM 1586 C CA . MET A 1 208 ? -34.736 10.007 22.646 1.00 45.47 208 MET A CA 1
ATOM 1587 C C . MET A 1 208 ? -34.436 11.517 22.674 1.00 45.47 208 MET A C 1
ATOM 1589 O O . MET A 1 208 ? -34.524 12.182 21.643 1.00 45.47 208 MET A O 1
ATOM 1593 N N . HIS A 1 209 ? -34.059 12.049 23.846 1.00 43.72 209 HIS A N 1
ATOM 1594 C CA . HIS A 1 209 ? -33.614 13.439 24.038 1.00 43.72 209 HIS A CA 1
ATOM 1595 C C . HIS A 1 209 ? -32.082 13.524 24.132 1.00 43.72 209 HIS A C 1
ATOM 1597 O O . HIS A 1 209 ? -31.438 12.605 24.637 1.00 43.72 209 HIS A O 1
ATOM 1603 N N . LYS A 1 210 ? -31.497 14.620 23.634 1.00 39.94 210 LYS A N 1
ATOM 1604 C CA . LYS A 1 210 ? -30.048 14.874 23.635 1.00 39.94 210 LYS A CA 1
ATOM 1605 C C . LYS A 1 210 ? -29.656 15.559 24.950 1.00 39.94 210 LYS A C 1
ATOM 1607 O O . LYS A 1 210 ? -30.162 16.640 25.224 1.00 39.94 210 LYS A O 1
ATOM 1612 N N . ASP A 1 211 ? -28.778 14.946 25.740 1.00 37.78 211 ASP A N 1
ATOM 1613 C CA . ASP A 1 211 ? -28.226 15.575 26.946 1.00 37.78 211 ASP A CA 1
ATOM 1614 C C . ASP A 1 211 ? -27.062 16.491 26.531 1.00 37.78 211 ASP A C 1
ATOM 1616 O O . ASP A 1 211 ? -26.059 16.031 25.975 1.00 37.78 211 ASP A O 1
ATOM 1620 N N . SER A 1 212 ? -27.233 17.799 26.707 1.00 38.12 212 SER A N 1
ATOM 1621 C CA . SER A 1 212 ? -26.201 18.817 26.509 1.00 38.12 212 SER A CA 1
ATOM 1622 C C . SER A 1 212 ? -25.763 19.307 27.880 1.00 38.12 212 SER A C 1
ATOM 1624 O O . SER A 1 212 ? -26.550 19.993 28.518 1.00 38.12 212 SER A O 1
ATOM 1626 N N . ASP A 1 213 ? -24.569 18.896 28.316 1.00 35.56 213 ASP A N 1
ATOM 1627 C CA . ASP A 1 213 ? -23.643 19.613 29.214 1.00 35.56 213 ASP A CA 1
ATOM 1628 C C . ASP A 1 213 ? -22.779 18.608 29.989 1.00 35.56 213 ASP A C 1
ATOM 1630 O O . ASP A 1 213 ? -23.216 18.002 30.962 1.00 35.56 213 ASP A O 1
ATOM 1634 N N . LEU A 1 214 ? -21.516 18.451 29.583 1.00 34.22 214 LEU A N 1
ATOM 1635 C CA . LEU A 1 214 ? -20.466 17.926 30.460 1.00 34.22 214 LEU A CA 1
ATOM 1636 C C . LEU A 1 214 ? -19.231 18.816 30.312 1.00 34.22 214 LEU A C 1
ATOM 1638 O O . LEU A 1 214 ? -18.400 18.654 29.417 1.00 34.22 214 LEU A O 1
ATOM 1642 N N . ASP A 1 215 ? -19.215 19.808 31.198 1.00 29.50 215 ASP A N 1
ATOM 1643 C CA . ASP A 1 215 ? -18.153 20.763 31.476 1.00 29.50 215 ASP A CA 1
ATOM 1644 C C . ASP A 1 215 ? -16.921 20.085 32.116 1.00 29.50 215 ASP A C 1
ATOM 1646 O O . ASP A 1 215 ? -16.958 18.986 32.673 1.00 29.50 215 ASP A O 1
ATOM 1650 N N . THR A 1 216 ? -15.814 20.793 31.959 1.00 29.53 216 THR A N 1
ATOM 1651 C CA . THR A 1 216 ? -14.420 20.571 32.318 1.00 29.53 216 THR A CA 1
ATOM 1652 C C . THR A 1 216 ? -14.143 20.235 33.801 1.00 29.53 216 THR A C 1
ATOM 1654 O O . THR A 1 216 ? -14.841 20.640 34.719 1.00 29.53 216 THR A O 1
ATOM 1657 N N . SER A 1 217 ? -13.086 19.438 34.016 1.00 24.69 217 SER A N 1
ATOM 1658 C CA . SER A 1 217 ? -12.596 18.846 35.287 1.00 24.69 217 SER A CA 1
ATOM 1659 C C . SER A 1 217 ? -12.131 19.860 36.369 1.00 24.69 217 SER A C 1
ATOM 1661 O O . SER A 1 217 ? -12.070 21.041 36.038 1.00 24.69 217 SER A O 1
ATOM 1663 N N . PRO A 1 218 ? -11.552 19.464 37.543 1.00 48.97 218 PRO A N 1
ATOM 1664 C CA . PRO A 1 218 ? -11.507 18.171 38.255 1.00 48.97 218 PRO A CA 1
ATOM 1665 C C . PRO A 1 218 ? -11.775 18.286 39.790 1.00 48.97 218 PRO A C 1
ATOM 1667 O O . PRO A 1 218 ? -11.781 19.366 40.364 1.00 48.97 218 PRO A O 1
ATOM 1670 N N . HIS A 1 219 ? -11.840 17.123 40.456 1.00 26.39 219 HIS A N 1
ATOM 1671 C CA . HIS A 1 219 ? -11.828 16.861 41.915 1.00 26.39 219 HIS A CA 1
ATOM 1672 C C . HIS A 1 219 ? -13.183 16.668 42.617 1.00 26.39 219 HIS A C 1
ATOM 1674 O O . HIS A 1 219 ? -13.856 17.606 43.014 1.00 26.39 219 HIS A O 1
ATOM 1680 N N . GLY A 1 220 ? -13.446 15.395 42.941 1.00 25.62 220 GLY A N 1
ATOM 1681 C CA . GLY A 1 220 ? -13.838 15.030 44.302 1.00 25.62 220 GLY A CA 1
ATOM 1682 C C . GLY A 1 220 ? -15.327 14.868 44.596 1.00 25.62 220 GLY A C 1
ATOM 1683 O O . GLY A 1 220 ? -15.932 15.750 45.180 1.00 25.62 220 GLY A O 1
ATOM 1684 N N . GLN A 1 221 ? -15.811 13.642 44.361 1.00 29.61 221 GLN A N 1
ATOM 1685 C CA . GLN A 1 221 ? -16.841 12.932 45.143 1.00 29.61 221 GLN A CA 1
ATOM 1686 C C . GLN A 1 221 ? -18.306 13.402 45.073 1.00 29.61 221 GLN A C 1
ATOM 1688 O O . GLN A 1 221 ? -18.741 14.260 45.828 1.00 29.61 221 GLN A O 1
ATOM 1693 N N . ALA A 1 222 ? -19.091 12.677 44.268 1.00 24.66 222 ALA A N 1
ATOM 1694 C CA . ALA A 1 222 ? -20.283 11.880 44.634 1.00 24.66 222 ALA A CA 1
ATOM 1695 C C . ALA A 1 222 ? -21.095 11.676 43.337 1.00 24.66 222 ALA A C 1
ATOM 1697 O O . ALA A 1 222 ? -21.404 12.631 42.646 1.00 24.66 222 ALA A O 1
ATOM 1698 N N . GLY A 1 223 ? -21.367 10.464 42.867 1.00 23.97 223 GLY A N 1
ATOM 1699 C CA . GLY A 1 223 ? -22.373 9.587 43.445 1.00 23.97 223 GLY A CA 1
ATOM 1700 C C . GLY A 1 223 ? -22.786 8.540 42.404 1.00 23.97 223 GLY A C 1
ATOM 1701 O O . GLY A 1 223 ? -22.935 8.836 41.224 1.00 23.97 223 GLY A O 1
ATOM 1702 N N . CYS A 1 224 ? -22.902 7.303 42.870 1.00 25.23 224 CYS A N 1
ATOM 1703 C CA . CYS A 1 224 ? -23.268 6.089 42.152 1.00 25.23 224 CYS A CA 1
ATOM 1704 C C . CYS A 1 224 ? -24.510 6.193 41.249 1.00 25.23 224 CYS A C 1
ATOM 1706 O O . CYS A 1 224 ? -25.567 6.602 41.712 1.00 25.23 224 CYS A O 1
ATOM 1708 N N . PHE A 1 225 ? -24.435 5.567 40.070 1.00 26.30 225 PHE A N 1
ATOM 1709 C CA . PHE A 1 225 ? -25.467 4.634 39.596 1.00 26.30 225 PHE A CA 1
ATOM 1710 C C . PHE A 1 225 ? -24.784 3.401 38.992 1.00 26.30 225 PHE A C 1
ATOM 1712 O O . PHE A 1 225 ? -24.634 3.240 37.786 1.00 26.30 225 PHE A O 1
ATOM 1719 N N . SER A 1 226 ? -24.324 2.526 39.883 1.00 29.61 226 SER A N 1
ATOM 1720 C CA . SER A 1 226 ? -23.797 1.203 39.561 1.00 29.61 226 SER A CA 1
ATOM 1721 C C . SER A 1 226 ? -24.371 0.184 40.540 1.00 29.61 226 SER A C 1
ATOM 1723 O O . SER A 1 226 ? -23.654 -0.263 41.420 1.00 29.61 226 SER A O 1
ATOM 1725 N N . TYR A 1 227 ? -25.650 -0.179 40.430 1.00 28.44 227 TYR A N 1
ATOM 1726 C CA . TYR A 1 227 ? -26.171 -1.384 41.089 1.00 28.44 227 TYR A CA 1
ATOM 1727 C C . TYR A 1 227 ? -27.368 -1.948 40.321 1.00 28.44 227 TYR A C 1
ATOM 1729 O O . TYR A 1 227 ? -28.510 -1.634 40.633 1.00 28.44 227 TYR A O 1
ATOM 1737 N N . LEU A 1 228 ? -27.075 -2.759 39.295 1.00 26.72 228 LEU A N 1
ATOM 1738 C CA . LEU A 1 228 ? -27.761 -4.024 38.963 1.00 26.72 228 LEU A CA 1
ATOM 1739 C C . LEU A 1 228 ? -27.207 -4.645 37.667 1.00 26.72 228 LEU A C 1
ATOM 1741 O O . LEU A 1 228 ? -27.955 -5.036 36.789 1.00 26.72 228 LEU A O 1
ATOM 1745 N N . PHE A 1 229 ? -25.887 -4.783 37.550 1.00 24.41 229 PHE A N 1
ATOM 1746 C CA . PHE A 1 229 ? -25.300 -5.873 36.766 1.00 24.41 229 PHE A CA 1
ATOM 1747 C C . PHE A 1 229 ? -24.024 -6.314 37.488 1.00 24.41 229 PHE A C 1
ATOM 1749 O O . PHE A 1 229 ? -23.086 -5.521 37.592 1.00 24.41 229 PHE A O 1
ATOM 1756 N N . PRO A 1 230 ? -23.989 -7.525 38.071 1.00 25.58 230 PRO A N 1
ATOM 1757 C CA . PRO A 1 230 ? -22.764 -8.044 38.640 1.00 25.58 230 PRO A CA 1
ATOM 1758 C C . PRO A 1 230 ? -21.745 -8.245 37.523 1.00 25.58 230 PRO A C 1
ATOM 1760 O O . PRO A 1 230 ? -22.088 -8.618 36.402 1.00 25.58 230 PRO A O 1
ATOM 1763 N N . CYS A 1 231 ? -20.493 -7.978 37.879 1.00 27.22 231 CYS A N 1
ATOM 1764 C CA . CYS A 1 231 ? -19.284 -8.258 37.128 1.00 27.22 231 CYS A CA 1
ATOM 1765 C C . CYS A 1 231 ? -19.334 -9.678 36.536 1.00 27.22 231 CYS A C 1
ATOM 1767 O O . CYS A 1 231 ? -19.023 -10.660 37.205 1.00 27.22 231 CYS A O 1
ATOM 1769 N N . LEU A 1 232 ? -19.762 -9.782 35.281 1.00 24.42 232 LEU A N 1
ATOM 1770 C CA . LEU A 1 232 ? -19.502 -10.921 34.420 1.00 24.42 232 LEU A CA 1
ATOM 1771 C C . LEU A 1 232 ? -18.496 -10.439 33.387 1.00 24.42 232 LEU A C 1
ATOM 1773 O O . LEU A 1 232 ? -18.681 -9.409 32.738 1.00 24.42 232 LEU A O 1
ATOM 1777 N N . SER A 1 233 ? -17.402 -11.185 33.303 1.00 26.73 233 SER A N 1
ATOM 1778 C CA . SER A 1 233 ? -16.439 -11.167 32.214 1.00 26.73 233 SER A CA 1
ATOM 1779 C C . SER A 1 233 ? -17.095 -10.824 30.881 1.00 26.73 233 SER A C 1
ATOM 1781 O O . SER A 1 233 ? -18.183 -11.308 30.573 1.00 26.73 233 SER A O 1
ATOM 1783 N N . VAL A 1 234 ? -16.392 -10.057 30.045 1.00 30.70 234 VAL A N 1
ATOM 1784 C CA . VAL A 1 234 ? -16.670 -9.973 28.606 1.00 30.70 234 VAL A CA 1
ATOM 1785 C C . VAL A 1 234 ? -16.433 -11.363 27.999 1.00 30.70 234 VAL A C 1
ATOM 1787 O O . VAL A 1 234 ? -15.395 -11.661 27.415 1.00 30.70 234 VAL A O 1
ATOM 1790 N N . SER A 1 235 ? -17.388 -12.251 28.218 1.00 35.81 235 SER A N 1
ATOM 1791 C CA . SER A 1 235 ? -17.545 -13.548 27.598 1.00 35.81 235 SER A CA 1
ATOM 1792 C C . SER A 1 235 ? -19.027 -13.655 27.272 1.00 35.81 235 SER A C 1
ATOM 1794 O O . SER A 1 235 ? -19.851 -13.797 28.168 1.00 35.81 235 SER A O 1
ATOM 1796 N N . GLU A 1 236 ? -19.320 -13.578 25.974 1.00 31.48 236 GLU A N 1
ATOM 1797 C CA . GLU A 1 236 ? -20.551 -14.094 25.368 1.00 31.48 236 GLU A CA 1
ATOM 1798 C C . GLU A 1 236 ? -21.799 -13.200 25.529 1.00 31.48 236 GLU A C 1
ATOM 1800 O O . GLU A 1 236 ? -22.778 -13.555 26.174 1.00 31.48 236 GLU A O 1
ATOM 1805 N N . GLN A 1 237 ? -21.811 -12.058 24.824 1.00 31.58 237 GLN A N 1
ATOM 1806 C CA . GLN A 1 237 ? -23.071 -11.525 24.286 1.00 31.58 237 GLN A CA 1
ATOM 1807 C C . GLN A 1 237 ? -23.477 -12.383 23.069 1.00 31.58 237 GLN A C 1
ATOM 1809 O O . GLN A 1 237 ? -22.728 -12.418 22.087 1.00 31.58 237 GLN A O 1
ATOM 1814 N N . PRO A 1 238 ? -24.624 -13.087 23.079 1.00 29.55 238 PRO A N 1
ATOM 1815 C CA . PRO A 1 238 ? -25.040 -13.907 21.948 1.00 29.55 238 PRO A CA 1
ATOM 1816 C C . PRO A 1 238 ? -25.551 -13.000 20.820 1.00 29.55 238 PRO A C 1
ATOM 1818 O O . PRO A 1 238 ? -26.614 -12.396 20.944 1.00 29.55 238 PRO A O 1
ATOM 1821 N N . GLY A 1 239 ? -24.809 -12.905 19.712 1.00 39.19 239 GLY A N 1
ATOM 1822 C CA . GLY A 1 239 ? -25.315 -12.325 18.458 1.00 39.19 239 GLY A CA 1
ATOM 1823 C C . GLY A 1 239 ? -24.418 -11.315 17.739 1.00 39.19 239 GLY A C 1
ATOM 1824 O O . GLY A 1 239 ? -24.718 -10.989 16.592 1.00 39.19 239 GLY A O 1
ATOM 1825 N N . VAL A 1 240 ? -23.318 -10.853 18.344 1.00 42.31 240 VAL A N 1
ATOM 1826 C CA . VAL A 1 240 ? -22.263 -10.114 17.627 1.00 42.31 240 VAL A CA 1
ATOM 1827 C C . VAL A 1 240 ? -21.200 -11.126 17.228 1.00 42.31 240 VAL A C 1
ATOM 1829 O O . VAL A 1 240 ? -20.543 -11.712 18.086 1.00 42.31 240 VAL A O 1
ATOM 1832 N N . GLU A 1 241 ? -21.059 -11.386 15.932 1.00 51.31 241 GLU A N 1
ATOM 1833 C CA . GLU A 1 241 ? -20.009 -12.263 15.421 1.00 51.31 241 GLU A CA 1
ATOM 1834 C C . GLU A 1 241 ? -18.651 -11.620 15.744 1.00 51.31 241 GLU A C 1
ATOM 1836 O O . GLU A 1 241 ? -18.264 -10.616 15.143 1.00 51.31 241 GLU A O 1
ATOM 1841 N N . GLN A 1 242 ? -17.973 -12.143 16.769 1.00 71.31 242 GLN A N 1
ATOM 1842 C CA . GLN A 1 242 ? -16.720 -11.593 17.277 1.00 71.31 242 GLN A CA 1
ATOM 1843 C C . GLN A 1 242 ? -15.701 -11.512 16.129 1.00 71.31 242 GLN A C 1
ATOM 1845 O O . GLN A 1 242 ? -15.452 -12.508 15.449 1.00 71.31 242 GLN A O 1
ATOM 1850 N N . LEU A 1 243 ? -15.142 -10.323 15.871 1.00 88.00 243 LEU A N 1
ATOM 1851 C CA . LEU A 1 243 ? -14.171 -10.129 14.784 1.00 88.00 243 LEU A CA 1
ATOM 1852 C C . LEU A 1 243 ? -12.880 -10.920 15.040 1.00 88.00 243 LEU A C 1
ATOM 1854 O O . LEU A 1 243 ? -12.234 -11.412 14.110 1.00 88.00 243 LEU A O 1
ATOM 1858 N N . LEU A 1 244 ? -12.507 -11.016 16.312 1.00 90.31 244 LEU A N 1
ATOM 1859 C CA . LEU A 1 244 ? -11.320 -11.699 16.793 1.00 90.31 244 LEU A CA 1
ATOM 1860 C C . LEU A 1 244 ? -11.704 -12.992 17.502 1.00 90.31 244 LEU A C 1
ATOM 1862 O O . LEU A 1 244 ? -12.546 -13.011 18.398 1.00 90.31 244 LEU A O 1
ATOM 1866 N N . SER A 1 245 ? -11.020 -14.065 17.143 1.00 91.25 245 SER A N 1
ATOM 1867 C CA . SER A 1 245 ? -11.029 -15.321 17.876 1.00 91.25 245 SER A CA 1
ATOM 1868 C C . SER A 1 245 ? -10.489 -15.141 19.299 1.00 91.25 245 SER A C 1
ATOM 1870 O O . SER A 1 245 ? -9.703 -14.234 19.597 1.00 91.25 245 SER A O 1
ATOM 1872 N N . LYS A 1 246 ? -10.859 -16.073 20.188 1.00 89.38 246 LYS A N 1
ATOM 1873 C CA . LYS A 1 246 ? -10.332 -16.124 21.563 1.00 89.38 246 LYS A CA 1
ATOM 1874 C C . LYS A 1 246 ? -8.792 -16.175 21.583 1.00 89.38 246 LYS A C 1
ATOM 1876 O O . LYS A 1 246 ? -8.176 -15.561 22.451 1.00 89.38 246 LYS A O 1
ATOM 1881 N N . GLU A 1 247 ? -8.178 -16.841 20.603 1.00 91.06 247 GLU A N 1
ATOM 1882 C CA . GLU A 1 247 ? -6.720 -16.953 20.470 1.00 91.06 247 GLU A CA 1
ATOM 1883 C C . GLU A 1 247 ? -6.057 -15.648 20.002 1.00 91.06 247 GLU A C 1
ATOM 1885 O O . GLU A 1 247 ? -5.030 -15.261 20.554 1.00 91.06 247 GLU A O 1
ATOM 1890 N N . GLU A 1 248 ? -6.645 -14.925 19.042 1.00 92.06 248 GLU A N 1
ATOM 1891 C CA . GLU A 1 248 ? -6.145 -13.600 18.635 1.00 92.06 248 GLU A CA 1
ATOM 1892 C C . GLU A 1 248 ? -6.163 -12.623 19.818 1.00 92.06 248 GLU A C 1
ATOM 1894 O O . GLU A 1 248 ? -5.167 -11.957 20.086 1.00 92.06 248 GLU A O 1
ATOM 1899 N N . ILE A 1 249 ? -7.255 -12.596 20.590 1.00 90.69 249 ILE A N 1
ATOM 1900 C CA . ILE A 1 249 ? -7.369 -11.749 21.788 1.00 90.69 249 ILE A CA 1
ATOM 1901 C C . ILE A 1 249 ? -6.312 -12.125 22.832 1.00 90.69 249 ILE A C 1
ATOM 1903 O O . ILE A 1 249 ? -5.714 -11.241 23.450 1.00 90.69 249 ILE A O 1
ATOM 1907 N N . ARG A 1 250 ? -6.063 -13.426 23.032 1.00 90.50 250 ARG A N 1
ATOM 1908 C CA . ARG A 1 250 ? -5.013 -13.908 23.936 1.00 90.50 250 ARG A CA 1
ATOM 1909 C C . ARG A 1 250 ? -3.636 -13.416 23.485 1.00 90.50 250 ARG A C 1
ATOM 1911 O O . ARG A 1 250 ? -2.948 -12.784 24.278 1.00 90.50 250 ARG A O 1
ATOM 1918 N N . LYS A 1 251 ? -3.285 -13.602 22.208 1.00 91.25 251 LYS A N 1
ATOM 1919 C CA . LYS A 1 251 ? -2.019 -13.113 21.633 1.00 91.25 251 LYS A CA 1
ATOM 1920 C C . LYS A 1 251 ? -1.853 -11.603 21.777 1.00 91.25 251 LYS A C 1
ATOM 1922 O O . LYS A 1 251 ? -0.775 -11.153 22.147 1.00 91.25 251 LYS A O 1
ATOM 1927 N N . MET A 1 252 ? -2.910 -10.821 21.540 1.00 90.88 252 MET A N 1
ATOM 1928 C CA . MET A 1 252 ? -2.867 -9.366 21.737 1.00 90.88 252 MET A CA 1
ATOM 1929 C C . MET A 1 252 ? -2.562 -8.994 23.188 1.00 90.88 252 MET A C 1
ATOM 1931 O O . MET A 1 252 ? -1.729 -8.126 23.435 1.00 90.88 252 MET A O 1
ATOM 1935 N N . ARG A 1 253 ? -3.223 -9.650 24.151 1.00 89.06 253 ARG A N 1
ATOM 1936 C CA . ARG A 1 253 ? -2.996 -9.410 25.583 1.00 89.06 253 ARG A CA 1
ATOM 1937 C C . ARG A 1 253 ? -1.581 -9.788 26.000 1.00 89.06 253 ARG A C 1
ATOM 1939 O O . ARG A 1 253 ? -0.959 -9.018 26.724 1.00 89.06 253 ARG A O 1
ATOM 1946 N N . ASP A 1 254 ? -1.083 -10.928 25.535 1.00 89.56 254 ASP A N 1
ATOM 1947 C CA . ASP A 1 254 ? 0.270 -11.396 25.837 1.00 89.56 254 ASP A CA 1
ATOM 1948 C C . ASP A 1 254 ? 1.311 -10.415 25.265 1.00 89.56 254 ASP A C 1
ATOM 1950 O O . ASP A 1 254 ? 2.154 -9.912 26.004 1.00 89.56 254 ASP A O 1
ATOM 1954 N N . ALA A 1 255 ? 1.174 -10.025 23.993 1.00 87.56 255 ALA A N 1
ATOM 1955 C CA . ALA A 1 255 ? 2.081 -9.083 23.333 1.00 87.56 255 ALA A CA 1
ATOM 1956 C C . ALA A 1 255 ? 2.064 -7.673 23.951 1.00 87.56 255 ALA A C 1
ATOM 1958 O O . ALA A 1 255 ? 3.098 -7.016 24.018 1.00 87.56 255 ALA A O 1
ATOM 1959 N N . ALA A 1 256 ? 0.906 -7.195 24.417 1.00 84.94 256 ALA A N 1
ATOM 1960 C CA . ALA A 1 256 ? 0.796 -5.899 25.092 1.00 84.94 256 ALA A CA 1
ATOM 1961 C C . ALA A 1 256 ? 1.406 -5.903 26.511 1.00 84.94 256 ALA A C 1
ATOM 1963 O O . ALA A 1 256 ? 1.763 -4.844 27.036 1.00 84.94 256 ALA A O 1
ATOM 1964 N N . ARG A 1 257 ? 1.531 -7.084 27.134 1.00 81.12 257 ARG A N 1
ATOM 1965 C CA . ARG A 1 257 ? 2.139 -7.275 28.461 1.00 81.12 257 ARG A CA 1
ATOM 1966 C C . ARG A 1 257 ? 3.660 -7.443 28.418 1.00 81.12 257 ARG A C 1
ATOM 1968 O O . ARG A 1 257 ? 4.296 -7.225 29.444 1.00 81.12 257 ARG A O 1
ATOM 1975 N N . GLU A 1 258 ? 4.244 -7.787 27.269 1.00 76.38 258 GLU A N 1
ATOM 1976 C CA . GLU A 1 258 ? 5.705 -7.834 27.085 1.00 76.38 258 GLU A CA 1
ATOM 1977 C C . GLU A 1 258 ? 6.352 -6.465 27.357 1.00 76.38 258 GLU A C 1
ATOM 1979 O O . GLU A 1 258 ? 5.754 -5.423 27.091 1.00 76.38 258 GLU A O 1
ATOM 1984 N N . GLU A 1 259 ? 7.575 -6.437 27.899 1.00 58.34 259 GLU A N 1
ATOM 1985 C CA . GLU A 1 259 ? 8.246 -5.191 28.292 1.00 58.34 259 GLU A CA 1
ATOM 1986 C C . GLU A 1 259 ? 8.306 -4.158 27.152 1.00 58.34 259 GLU A C 1
ATOM 1988 O O . GLU A 1 259 ? 8.842 -4.413 26.074 1.00 58.34 259 GLU A O 1
ATOM 1993 N N . VAL A 1 260 ? 7.758 -2.961 27.400 1.00 57.06 260 VAL A N 1
ATOM 1994 C CA . VAL A 1 260 ? 7.976 -1.804 26.528 1.00 57.06 260 VAL A CA 1
ATOM 1995 C C . VAL A 1 260 ? 9.422 -1.353 26.714 1.00 57.06 260 VAL A C 1
ATOM 1997 O O . VAL A 1 260 ? 9.865 -1.253 27.860 1.00 57.06 260 VAL A O 1
ATOM 2000 N N . PRO A 1 261 ? 10.156 -1.025 25.635 1.00 55.41 261 PRO A N 1
ATOM 2001 C CA . PRO A 1 261 ? 11.492 -0.461 25.759 1.00 55.41 261 PRO A CA 1
ATOM 2002 C C . PRO A 1 261 ? 11.484 0.763 26.683 1.00 55.41 261 PRO A C 1
ATOM 2004 O O . PRO A 1 261 ? 10.745 1.724 26.455 1.00 55.41 261 PRO A O 1
ATOM 2007 N N . VAL A 1 262 ? 12.304 0.721 27.734 1.00 48.75 262 VAL A N 1
ATOM 2008 C CA . VAL A 1 262 ? 12.412 1.792 28.734 1.00 48.75 262 VAL A CA 1
ATOM 2009 C C . VAL A 1 262 ? 12.654 3.139 28.035 1.00 48.75 262 VAL A C 1
ATOM 2011 O O . VAL A 1 262 ? 13.602 3.282 27.264 1.00 48.75 262 VAL A O 1
ATOM 2014 N N . GLY A 1 263 ? 11.793 4.129 28.304 1.00 55.28 263 GLY A N 1
ATOM 2015 C CA . GLY A 1 263 ? 11.919 5.495 27.775 1.00 55.28 263 GLY A CA 1
ATOM 2016 C C . GLY A 1 263 ? 11.098 5.826 26.520 1.00 55.28 263 GLY A C 1
ATOM 2017 O O . GLY A 1 263 ? 11.294 6.898 25.948 1.00 55.28 263 GLY A O 1
ATOM 2018 N N . ASP A 1 264 ? 10.176 4.965 26.076 1.00 64.06 264 ASP A N 1
ATOM 2019 C CA . ASP A 1 264 ? 9.294 5.269 24.937 1.00 64.06 264 ASP A CA 1
ATOM 2020 C C . ASP A 1 264 ? 8.130 6.206 25.320 1.00 64.06 264 ASP A C 1
ATOM 2022 O O . ASP A 1 264 ? 7.009 5.786 25.611 1.00 64.06 264 ASP A O 1
ATOM 2026 N N . THR A 1 265 ? 8.393 7.515 25.319 1.00 64.31 265 THR A N 1
ATOM 2027 C CA . THR A 1 265 ? 7.399 8.554 25.646 1.00 64.31 265 THR A CA 1
ATOM 2028 C C . THR A 1 265 ? 6.289 8.699 24.601 1.00 64.31 265 THR A C 1
ATOM 2030 O O . THR A 1 265 ? 5.254 9.299 24.897 1.00 64.31 265 THR A O 1
ATOM 2033 N N . LYS A 1 266 ? 6.448 8.112 23.403 1.00 68.44 266 LYS A N 1
ATOM 2034 C CA . LYS A 1 266 ? 5.488 8.238 22.289 1.00 68.44 266 LYS A CA 1
ATOM 2035 C C . LYS A 1 266 ? 4.127 7.611 22.580 1.00 68.44 266 LYS A C 1
ATOM 2037 O O . LYS A 1 266 ? 3.149 7.911 21.906 1.00 68.44 266 LYS A O 1
ATOM 2042 N N . ILE A 1 267 ? 4.053 6.748 23.588 1.00 68.06 267 ILE A N 1
ATOM 2043 C CA . ILE A 1 267 ? 2.828 6.085 24.063 1.00 68.06 267 ILE A CA 1
ATOM 2044 C C . ILE A 1 267 ? 1.800 7.097 24.607 1.00 68.06 267 ILE A C 1
ATOM 2046 O O . ILE A 1 267 ? 0.603 6.805 24.643 1.00 68.06 267 ILE A O 1
ATOM 2050 N N . PHE A 1 268 ? 2.267 8.281 25.020 1.00 71.44 268 PHE A N 1
ATOM 2051 C CA . PHE A 1 268 ? 1.471 9.329 25.665 1.00 71.44 268 PHE A CA 1
ATOM 2052 C C . PHE A 1 268 ? 1.170 10.527 24.754 1.00 71.44 268 PHE A C 1
ATOM 2054 O O . PHE A 1 268 ? 0.623 11.523 25.227 1.00 71.44 268 PHE A O 1
ATOM 2061 N N . GLU A 1 269 ? 1.533 10.454 23.472 1.00 78.25 269 GLU A N 1
ATOM 2062 C CA . GLU A 1 269 ? 1.217 11.503 22.501 1.00 78.25 269 GLU A CA 1
ATOM 2063 C C . GLU A 1 269 ? -0.303 11.583 22.221 1.00 78.25 269 GLU A C 1
ATOM 2065 O O . GLU A 1 269 ? -1.033 10.615 22.457 1.00 78.25 269 GLU A O 1
ATOM 2070 N N . PRO A 1 270 ? -0.808 12.731 21.724 1.00 79.75 270 PRO A N 1
ATOM 2071 C CA . PRO A 1 270 ? -2.220 12.899 21.391 1.00 79.75 270 PRO A CA 1
ATOM 2072 C C . PRO A 1 270 ? -2.706 11.895 20.347 1.00 79.75 270 PRO A C 1
ATOM 2074 O O . PRO A 1 270 ? -1.966 11.536 19.434 1.00 79.75 270 PRO A O 1
ATOM 2077 N N . VAL A 1 271 ? -3.976 11.501 20.445 1.00 83.50 271 VAL A N 1
ATOM 2078 C CA . VAL A 1 271 ? -4.634 10.651 19.446 1.00 83.50 271 VAL A CA 1
ATOM 2079 C C . VAL A 1 271 ? -5.051 11.501 18.248 1.00 83.50 271 VAL A C 1
ATOM 2081 O O . VAL A 1 271 ? -5.688 12.542 18.404 1.00 83.50 271 VAL A O 1
ATOM 2084 N N . TYR A 1 272 ? -4.717 11.042 17.046 1.00 86.94 272 TYR A N 1
ATOM 2085 C CA . TYR A 1 272 ? -5.085 11.687 15.790 1.00 86.94 272 TYR A CA 1
ATOM 2086 C C . TYR A 1 272 ? -6.115 10.853 15.024 1.00 86.94 272 TYR A C 1
ATOM 2088 O O . TYR A 1 272 ? -6.189 9.633 15.162 1.00 86.94 272 TYR A O 1
ATOM 2096 N N . LYS A 1 273 ? -6.890 11.500 14.149 1.00 88.75 273 LYS A N 1
ATOM 2097 C CA . LYS A 1 273 ? -7.721 10.779 13.179 1.00 88.75 273 LYS A CA 1
ATOM 2098 C C . LYS A 1 273 ? -6.865 10.299 12.009 1.00 88.75 273 LYS A C 1
ATOM 2100 O O . LYS A 1 273 ? -6.036 11.052 11.492 1.00 88.75 273 LYS A O 1
ATOM 2105 N N . LEU A 1 274 ? -7.093 9.061 11.577 1.00 88.81 274 LEU A N 1
ATOM 2106 C CA . LEU A 1 274 ? -6.499 8.494 10.373 1.00 88.81 274 LEU A CA 1
ATOM 2107 C C . LEU A 1 274 ? -6.793 9.405 9.179 1.00 88.81 274 LEU A C 1
ATOM 2109 O O . LEU A 1 274 ? -7.949 9.640 8.828 1.00 88.81 274 LEU A O 1
ATOM 2113 N N . LYS A 1 275 ? -5.726 9.882 8.538 1.00 88.56 275 LYS A N 1
ATOM 2114 C CA . LYS A 1 275 ? -5.796 10.593 7.265 1.00 88.56 275 LYS A CA 1
ATOM 2115 C C . LYS A 1 275 ? -5.462 9.629 6.140 1.00 88.56 275 LYS A C 1
ATOM 2117 O O . LYS A 1 275 ? -4.403 9.006 6.151 1.00 88.56 275 LYS A O 1
ATOM 2122 N N . THR A 1 276 ? -6.352 9.538 5.165 1.00 88.75 276 THR A N 1
ATOM 2123 C CA . THR A 1 276 ? -6.160 8.744 3.951 1.00 88.75 276 THR A CA 1
ATOM 2124 C C . THR A 1 276 ? -6.340 9.612 2.720 1.00 88.75 276 THR A C 1
ATOM 2126 O O . THR A 1 276 ? -7.117 10.564 2.731 1.00 88.75 276 THR A O 1
ATOM 2129 N N . GLY A 1 277 ? -5.661 9.252 1.637 1.00 85.50 277 GLY A N 1
ATOM 2130 C CA . GLY A 1 277 ? -5.846 9.875 0.339 1.00 85.50 277 GLY A CA 1
ATOM 2131 C C . GLY A 1 277 ? -7.206 9.559 -0.282 1.00 85.50 277 GLY A C 1
ATOM 2132 O O . GLY A 1 277 ? -7.814 8.517 -0.021 1.00 85.50 277 GLY A O 1
ATOM 2133 N N . LEU A 1 278 ? -7.651 10.449 -1.165 1.00 84.38 278 LEU A N 1
ATOM 2134 C CA . LEU A 1 278 ? -8.826 10.240 -2.001 1.00 84.38 278 LEU A CA 1
ATOM 2135 C C . LEU A 1 278 ? -8.575 9.123 -3.032 1.00 84.38 278 LEU A C 1
ATOM 2137 O O . LEU A 1 278 ? -7.453 9.003 -3.528 1.00 84.38 278 LEU A O 1
ATOM 2141 N N . PRO A 1 279 ? -9.608 8.356 -3.431 1.00 81.12 279 PRO A N 1
ATOM 2142 C CA . PRO A 1 279 ? -9.480 7.322 -4.465 1.00 81.12 279 PRO A CA 1
ATOM 2143 C C . PRO A 1 279 ? -8.904 7.834 -5.795 1.00 81.12 279 PRO A C 1
ATOM 2145 O O . PRO A 1 279 ? -8.202 7.106 -6.488 1.00 81.12 279 PRO A O 1
ATOM 2148 N N . VAL A 1 280 ? -9.139 9.110 -6.130 1.00 81.44 280 VAL A N 1
ATOM 2149 C CA . VAL A 1 280 ? -8.622 9.739 -7.360 1.00 81.44 280 VAL A CA 1
ATOM 2150 C C . VAL A 1 280 ? -7.092 9.726 -7.447 1.00 81.44 280 VAL A C 1
ATOM 2152 O O . VAL A 1 280 ? -6.551 9.707 -8.550 1.00 81.44 280 VAL A O 1
ATOM 2155 N N . PHE A 1 281 ? -6.378 9.696 -6.316 1.00 82.81 281 PHE A N 1
ATOM 2156 C CA . PHE A 1 281 ? -4.915 9.630 -6.330 1.00 82.81 281 PHE A CA 1
ATOM 2157 C C . PHE A 1 281 ? -4.410 8.301 -6.891 1.00 82.81 281 PHE A C 1
ATOM 2159 O O . PHE A 1 281 ? -3.426 8.295 -7.623 1.00 82.81 281 PHE A O 1
ATOM 2166 N N . ALA A 1 282 ? -5.117 7.195 -6.635 1.00 79.00 282 ALA A N 1
ATOM 2167 C CA . ALA A 1 282 ? -4.797 5.910 -7.251 1.00 79.00 282 ALA A CA 1
ATOM 2168 C C . ALA A 1 282 ? -4.960 5.960 -8.780 1.00 79.00 282 ALA A C 1
ATOM 2170 O O . ALA A 1 282 ? -4.151 5.387 -9.502 1.00 79.00 282 ALA A O 1
ATOM 2171 N N . THR A 1 283 ? -5.951 6.708 -9.279 1.00 79.75 283 THR A N 1
ATOM 2172 C CA . THR A 1 283 ? -6.180 6.894 -10.722 1.00 79.75 283 THR A CA 1
ATOM 2173 C C . THR A 1 283 ? -5.136 7.794 -11.385 1.00 79.75 283 THR A C 1
ATOM 2175 O O . THR A 1 283 ? -4.747 7.530 -12.518 1.00 79.75 283 THR A O 1
ATOM 2178 N N . ARG A 1 284 ? -4.675 8.855 -10.707 1.00 86.06 284 ARG A N 1
ATOM 2179 C CA . ARG A 1 284 ? -3.626 9.753 -11.234 1.00 86.06 284 ARG A CA 1
ATOM 2180 C C . ARG A 1 284 ? -2.235 9.120 -11.215 1.00 86.06 284 ARG A C 1
ATOM 2182 O O . ARG A 1 284 ? -1.387 9.486 -12.022 1.00 86.06 284 ARG A O 1
ATOM 2189 N N . GLY A 1 285 ? -2.021 8.153 -10.327 1.00 90.38 285 GLY A N 1
ATOM 2190 C CA . GLY A 1 285 ? -0.795 7.371 -10.258 1.00 90.38 285 GLY A CA 1
ATOM 2191 C C . GLY A 1 285 ? 0.305 8.007 -9.409 1.00 90.38 285 GLY A C 1
ATOM 2192 O O . GLY A 1 285 ? 0.195 9.116 -8.884 1.00 90.38 285 GLY A O 1
ATOM 2193 N N . LEU A 1 286 ? 1.384 7.242 -9.238 1.00 94.69 286 LEU A N 1
ATOM 2194 C CA . LEU A 1 286 ? 2.473 7.576 -8.320 1.00 94.69 286 LEU A CA 1
ATOM 2195 C C . LEU A 1 286 ? 3.283 8.792 -8.783 1.00 94.69 286 LEU A C 1
ATOM 2197 O O . LEU A 1 286 ? 3.695 9.588 -7.947 1.00 94.69 286 LEU A O 1
ATOM 2201 N N . GLU A 1 287 ? 3.475 8.963 -10.091 1.00 94.81 287 GLU A N 1
ATOM 2202 C CA . GLU A 1 287 ? 4.186 10.115 -10.662 1.00 94.81 287 GLU A CA 1
ATOM 2203 C C . GLU A 1 287 ? 3.510 11.438 -10.284 1.00 94.81 287 GLU A C 1
ATOM 2205 O O . GLU A 1 287 ? 4.188 12.359 -9.826 1.00 94.81 287 GLU A O 1
ATOM 2210 N N . ASP A 1 288 ? 2.174 11.497 -10.362 1.00 94.00 288 ASP A N 1
ATOM 2211 C CA . ASP A 1 288 ? 1.411 12.660 -9.904 1.00 94.00 288 ASP A CA 1
ATOM 2212 C C . ASP A 1 288 ? 1.674 12.927 -8.426 1.00 94.00 288 ASP A C 1
ATOM 2214 O O . ASP A 1 288 ? 2.064 14.031 -8.047 1.00 94.00 288 ASP A O 1
ATOM 2218 N N . ARG A 1 289 ? 1.547 11.892 -7.586 1.00 94.50 289 ARG A N 1
ATOM 2219 C CA . ARG A 1 289 ? 1.741 12.048 -6.143 1.00 94.50 289 ARG A CA 1
ATOM 2220 C C . ARG A 1 289 ? 3.174 12.437 -5.774 1.00 94.50 289 ARG A C 1
ATOM 2222 O O . ARG A 1 289 ? 3.365 13.125 -4.770 1.00 94.50 289 ARG A O 1
ATOM 2229 N N . MET A 1 290 ? 4.168 12.040 -6.564 1.00 97.19 290 MET A N 1
ATOM 2230 C CA . MET A 1 290 ? 5.566 12.434 -6.380 1.00 97.19 290 MET A CA 1
ATOM 2231 C C . MET A 1 290 ? 5.888 13.838 -6.906 1.00 97.19 290 MET A C 1
ATOM 2233 O O . MET A 1 290 ? 6.986 14.325 -6.645 1.00 97.19 290 MET A O 1
ATOM 2237 N N . SER A 1 291 ? 4.943 14.502 -7.579 1.00 96.44 291 SER A N 1
ATOM 2238 C CA . SER A 1 291 ? 5.086 15.857 -8.129 1.00 96.44 291 SER A CA 1
ATOM 2239 C C . SER A 1 291 ? 6.245 15.996 -9.129 1.00 96.44 291 SER A C 1
ATOM 2241 O O . SER A 1 291 ? 6.941 17.006 -9.148 1.00 96.44 291 SER A O 1
ATOM 2243 N N . VAL A 1 292 ? 6.484 14.975 -9.965 1.00 96.19 292 VAL A N 1
ATOM 2244 C CA . VAL A 1 292 ? 7.638 14.941 -10.892 1.00 96.19 292 VAL A CA 1
ATOM 2245 C C . VAL A 1 292 ? 7.429 15.730 -12.190 1.00 96.19 292 VAL A C 1
ATOM 2247 O O . VAL A 1 292 ? 8.322 15.769 -13.030 1.00 96.19 292 VAL A O 1
ATOM 2250 N N . GLN A 1 293 ? 6.284 16.391 -12.377 1.00 91.50 293 GLN A N 1
ATOM 2251 C CA . GLN A 1 293 ? 5.933 17.083 -13.625 1.00 91.50 293 GLN A CA 1
ATOM 2252 C C . GLN A 1 293 ? 6.947 18.176 -13.998 1.00 91.50 293 GLN A C 1
ATOM 2254 O O . GLN A 1 293 ? 7.245 18.354 -15.176 1.00 91.50 293 GLN A O 1
ATOM 2259 N N . GLY A 1 294 ? 7.516 18.873 -13.007 1.00 90.44 294 GLY A N 1
ATOM 2260 C CA . GLY A 1 294 ? 8.547 19.898 -13.225 1.00 90.44 294 GLY A CA 1
ATOM 2261 C C . GLY A 1 294 ? 9.927 19.345 -13.606 1.00 90.44 294 GLY A C 1
ATOM 2262 O O . GLY A 1 294 ? 10.793 20.110 -14.014 1.00 90.44 294 GLY A O 1
ATOM 2263 N N . MET A 1 295 ? 10.131 18.030 -13.488 1.00 92.75 295 MET A N 1
ATOM 2264 C CA . MET A 1 295 ? 11.400 17.339 -13.746 1.00 92.75 295 MET A CA 1
ATOM 2265 C C . MET A 1 295 ? 11.208 16.070 -14.590 1.00 92.75 295 MET A C 1
ATOM 2267 O O . MET A 1 295 ? 12.001 15.138 -14.504 1.00 92.75 295 MET A O 1
ATOM 2271 N N . LEU A 1 296 ? 10.144 16.009 -15.399 1.00 92.44 296 LEU A N 1
ATOM 2272 C CA . LEU A 1 296 ? 9.689 14.768 -16.033 1.00 92.44 296 LEU A CA 1
ATOM 2273 C C . LEU A 1 296 ? 10.732 14.160 -16.989 1.00 92.44 296 LEU A C 1
ATOM 2275 O O . LEU A 1 296 ? 10.902 12.944 -17.025 1.00 92.44 296 LEU A O 1
ATOM 2279 N N . VAL A 1 297 ? 11.457 15.007 -17.729 1.00 94.50 297 VAL A N 1
ATOM 2280 C CA . VAL A 1 297 ? 12.529 14.573 -18.642 1.00 94.50 297 VAL A CA 1
ATOM 2281 C C . VAL A 1 297 ? 13.667 13.922 -17.856 1.00 94.50 297 VAL A C 1
ATOM 2283 O O . VAL A 1 297 ? 13.974 12.757 -18.084 1.00 94.50 297 VAL A O 1
ATOM 2286 N N . GLU A 1 298 ? 14.225 14.633 -16.873 1.00 95.62 298 GLU A N 1
ATOM 2287 C CA . GLU A 1 298 ? 15.300 14.123 -16.013 1.00 95.62 298 GLU A CA 1
ATOM 2288 C C . GLU A 1 298 ? 14.871 12.858 -15.252 1.00 95.62 298 GLU A C 1
ATOM 2290 O O . GLU A 1 298 ? 15.632 11.897 -15.133 1.00 95.62 298 GLU A O 1
ATOM 2295 N N . TYR A 1 299 ? 13.628 12.828 -14.770 1.00 97.19 299 TYR A N 1
ATOM 2296 C CA . TYR A 1 299 ? 13.038 11.680 -14.093 1.00 97.19 299 TYR A CA 1
ATOM 2297 C C . TYR A 1 299 ? 13.015 10.431 -14.988 1.00 97.19 299 TYR A C 1
ATOM 2299 O O . TYR A 1 299 ? 13.503 9.373 -14.581 1.00 97.19 299 TYR A O 1
ATOM 2307 N N . HIS A 1 300 ? 12.510 10.541 -16.221 1.00 97.31 300 HIS A N 1
ATOM 2308 C CA . HIS A 1 300 ? 12.477 9.410 -17.150 1.00 97.31 300 HIS A CA 1
ATOM 2309 C C . HIS A 1 300 ? 13.864 9.022 -17.672 1.00 97.31 300 HIS A C 1
ATOM 2311 O O . HIS A 1 300 ? 14.123 7.831 -17.846 1.00 97.31 300 HIS A O 1
ATOM 2317 N N . GLU A 1 301 ? 14.775 9.979 -17.867 1.00 97.88 301 GLU A N 1
ATOM 2318 C CA . GLU A 1 301 ? 16.172 9.689 -18.210 1.00 97.88 301 GLU A CA 1
ATOM 2319 C C . GLU A 1 301 ? 16.854 8.860 -17.116 1.00 97.88 301 GLU A C 1
ATOM 2321 O O . GLU A 1 301 ? 17.496 7.850 -17.410 1.00 97.88 301 GLU A O 1
ATOM 2326 N N . ARG A 1 302 ? 16.664 9.219 -15.841 1.00 98.00 302 ARG A N 1
ATOM 2327 C CA . ARG A 1 302 ? 17.191 8.438 -14.711 1.00 98.00 302 ARG A CA 1
ATOM 2328 C C . ARG A 1 302 ? 16.545 7.060 -14.612 1.00 98.00 302 ARG A C 1
ATOM 2330 O O . ARG A 1 302 ? 17.251 6.081 -14.387 1.00 98.00 302 ARG A O 1
ATOM 2337 N N . ILE A 1 303 ? 15.236 6.944 -14.838 1.00 98.25 303 ILE A N 1
ATOM 2338 C CA . ILE A 1 303 ? 14.577 5.630 -14.912 1.00 98.25 303 ILE A CA 1
ATOM 2339 C C . ILE A 1 303 ? 15.195 4.775 -16.024 1.00 98.25 303 ILE A C 1
ATOM 2341 O O . ILE A 1 303 ? 15.481 3.600 -15.799 1.00 98.25 303 ILE A O 1
ATOM 2345 N N . ALA A 1 304 ? 15.445 5.344 -17.204 1.00 98.00 304 ALA A N 1
ATOM 2346 C CA . ALA A 1 304 ? 16.048 4.614 -18.317 1.00 98.00 304 ALA A CA 1
ATOM 2347 C C . ALA A 1 304 ? 17.469 4.113 -17.995 1.00 98.00 304 ALA A C 1
ATOM 2349 O O . ALA A 1 304 ? 17.855 3.036 -18.448 1.00 98.00 304 ALA A O 1
ATOM 2350 N N . LYS A 1 305 ? 18.223 4.842 -17.161 1.00 98.19 305 LYS A N 1
ATOM 2351 C CA . LYS A 1 305 ? 19.544 4.427 -16.653 1.00 98.19 305 LYS A CA 1
ATOM 2352 C C . LYS A 1 305 ? 19.490 3.309 -15.599 1.00 98.19 305 LYS A C 1
ATOM 2354 O O . LYS A 1 305 ? 20.531 2.753 -15.247 1.00 98.19 305 LYS A O 1
ATOM 2359 N N . GLY A 1 306 ? 18.315 2.972 -15.063 1.00 98.19 306 GLY A N 1
ATOM 2360 C CA . GLY A 1 306 ? 18.168 1.910 -14.069 1.00 98.19 306 GLY A CA 1
ATOM 2361 C C . GLY A 1 306 ? 18.925 2.208 -12.772 1.00 98.19 306 GLY A C 1
ATOM 2362 O O . GLY A 1 306 ? 18.661 3.198 -12.091 1.00 98.19 306 GLY A O 1
ATOM 2363 N N . MET A 1 307 ? 19.875 1.337 -12.425 1.00 98.06 307 MET A N 1
ATOM 2364 C CA . MET A 1 307 ? 20.631 1.430 -11.173 1.00 98.06 307 MET A CA 1
ATOM 2365 C C . MET A 1 307 ? 21.521 2.680 -11.112 1.00 98.06 307 MET A C 1
ATOM 2367 O O . MET A 1 307 ? 21.653 3.296 -10.055 1.00 98.06 307 MET A O 1
ATOM 2371 N N . GLU A 1 308 ? 22.084 3.101 -12.246 1.00 98.38 308 GLU A N 1
ATOM 2372 C CA . GLU A 1 308 ? 22.866 4.341 -12.312 1.00 98.38 308 GLU A CA 1
ATOM 2373 C C . GLU A 1 308 ? 21.986 5.571 -12.052 1.00 98.38 308 GLU A C 1
ATOM 2375 O O . GLU A 1 308 ? 22.410 6.497 -11.367 1.00 98.38 308 GLU A O 1
ATOM 2380 N N . GLY A 1 309 ? 20.717 5.546 -12.473 1.00 98.38 309 GLY A N 1
ATOM 2381 C CA . GLY A 1 309 ? 19.762 6.614 -12.165 1.00 98.38 309 GLY A CA 1
ATOM 2382 C C . GLY A 1 309 ? 19.448 6.742 -10.672 1.00 98.38 309 GLY A C 1
ATOM 2383 O O . GLY A 1 309 ? 19.367 7.856 -10.158 1.00 98.38 309 GLY A O 1
ATOM 2384 N N . ILE A 1 310 ? 19.333 5.617 -9.953 1.00 98.62 310 ILE A N 1
ATOM 2385 C CA . ILE A 1 310 ? 19.204 5.616 -8.483 1.00 98.62 310 ILE A CA 1
ATOM 2386 C C . ILE A 1 310 ? 20.470 6.191 -7.834 1.00 98.62 310 ILE A C 1
ATOM 2388 O O . ILE A 1 310 ? 20.384 6.981 -6.896 1.00 98.62 310 ILE A O 1
ATOM 2392 N N . GLN A 1 311 ? 21.654 5.809 -8.321 1.00 98.44 311 GLN A N 1
ATOM 2393 C CA . GLN A 1 311 ? 22.922 6.303 -7.782 1.00 98.44 311 GLN A CA 1
ATOM 2394 C C . GLN A 1 311 ? 23.074 7.818 -7.972 1.00 98.44 311 GLN A C 1
ATOM 2396 O O . GLN A 1 311 ? 23.463 8.507 -7.027 1.00 98.44 311 GLN A O 1
ATOM 2401 N N . GLU A 1 312 ? 22.751 8.335 -9.160 1.00 98.06 312 GLU A N 1
ATOM 2402 C CA . GLU A 1 312 ? 22.731 9.771 -9.461 1.00 98.06 312 GLU A CA 1
ATOM 2403 C C . GLU A 1 312 ? 21.758 10.522 -8.538 1.00 98.06 312 GLU A C 1
ATOM 2405 O O . GLU A 1 312 ? 22.142 11.520 -7.925 1.00 98.06 312 GLU A O 1
ATOM 2410 N N . GLU A 1 313 ? 20.534 10.008 -8.373 1.00 97.88 313 GLU A N 1
ATOM 2411 C CA . GLU A 1 313 ? 19.520 10.584 -7.484 1.00 97.88 313 GLU A CA 1
ATOM 2412 C C . GLU A 1 313 ? 19.990 10.652 -6.029 1.00 97.88 313 GLU A C 1
ATOM 2414 O O . GLU A 1 313 ? 19.938 11.715 -5.412 1.00 97.88 313 GLU A O 1
ATOM 2419 N N . VAL A 1 314 ? 20.479 9.541 -5.475 1.00 98.00 314 VAL A N 1
ATOM 2420 C CA . VAL A 1 314 ? 20.908 9.486 -4.071 1.00 98.00 314 VAL A CA 1
ATOM 2421 C C . VAL A 1 314 ? 22.135 10.364 -3.829 1.00 98.00 314 VAL A C 1
ATOM 2423 O O . VAL A 1 314 ? 22.220 11.032 -2.797 1.00 98.00 314 VAL A O 1
ATOM 2426 N N . ASN A 1 315 ? 23.069 10.421 -4.782 1.00 96.94 315 ASN A N 1
ATOM 2427 C CA . ASN A 1 315 ? 24.221 11.314 -4.693 1.00 96.94 315 ASN A CA 1
ATOM 2428 C C . ASN A 1 315 ? 23.790 12.784 -4.695 1.00 96.94 315 ASN A C 1
ATOM 2430 O O . ASN A 1 315 ? 24.303 13.554 -3.887 1.00 96.94 315 ASN A O 1
ATOM 2434 N N . GLN A 1 316 ? 22.840 13.166 -5.555 1.00 96.12 316 GLN A N 1
ATOM 2435 C CA . GLN A 1 316 ? 22.293 14.522 -5.581 1.00 96.12 316 GLN A CA 1
ATOM 2436 C C . GLN A 1 316 ? 21.536 14.849 -4.290 1.00 96.12 316 GLN A C 1
ATOM 2438 O O . GLN A 1 316 ? 21.726 15.925 -3.733 1.00 96.12 316 GLN A O 1
ATOM 2443 N N . PHE A 1 317 ? 20.721 13.920 -3.785 1.00 96.19 317 PHE A N 1
ATOM 2444 C CA . PHE A 1 317 ? 19.975 14.093 -2.539 1.00 96.19 317 PHE A CA 1
ATOM 2445 C C . PHE A 1 317 ? 20.898 14.307 -1.329 1.00 96.19 317 PHE A C 1
ATOM 2447 O O . PHE A 1 317 ? 20.604 15.118 -0.452 1.00 96.19 317 PHE A O 1
ATOM 2454 N N . ALA A 1 318 ? 22.037 13.610 -1.294 1.00 95.38 318 ALA A N 1
ATOM 2455 C CA . ALA A 1 318 ? 23.030 13.748 -0.233 1.00 95.38 318 ALA A CA 1
ATOM 2456 C C . ALA A 1 318 ? 24.033 14.898 -0.450 1.00 95.38 318 ALA A C 1
ATOM 2458 O O . ALA A 1 318 ? 24.763 15.251 0.480 1.00 95.38 318 ALA A O 1
ATOM 2459 N N . ALA A 1 319 ? 24.100 15.485 -1.648 1.00 95.00 319 ALA A N 1
ATOM 2460 C CA . ALA A 1 319 ? 25.096 16.496 -1.987 1.00 95.00 319 ALA A CA 1
ATOM 2461 C C . ALA A 1 319 ? 24.935 17.757 -1.123 1.00 95.00 319 ALA A C 1
ATOM 2463 O O . ALA A 1 319 ? 23.892 18.404 -1.120 1.00 95.00 319 ALA A O 1
ATOM 2464 N N . GLY A 1 320 ? 25.985 18.113 -0.377 1.00 85.94 320 GLY A N 1
ATOM 2465 C CA . GLY A 1 320 ? 26.003 19.312 0.471 1.00 85.94 320 GLY A CA 1
ATOM 2466 C C . GLY A 1 320 ? 25.115 19.246 1.721 1.00 85.94 320 GLY A C 1
ATOM 2467 O O . GLY A 1 320 ? 25.054 20.224 2.463 1.00 85.94 320 GLY A O 1
ATOM 2468 N N . SER A 1 321 ? 24.450 18.116 1.987 1.00 92.38 321 SER A N 1
ATOM 2469 C CA . SER A 1 321 ? 23.629 17.937 3.185 1.00 92.38 321 SER A CA 1
ATOM 2470 C C . SER A 1 321 ? 24.492 17.656 4.415 1.00 92.38 321 SER A C 1
ATOM 2472 O O . SER A 1 321 ? 25.395 16.823 4.378 1.00 92.38 321 SER A O 1
ATOM 2474 N N . THR A 1 322 ? 24.179 18.316 5.530 1.00 93.12 322 THR A N 1
ATOM 2475 C CA . THR A 1 322 ? 24.757 18.031 6.856 1.00 93.12 322 THR A CA 1
ATOM 2476 C C . THR A 1 322 ? 23.853 17.139 7.708 1.00 93.12 322 THR A C 1
ATOM 2478 O O . THR A 1 322 ? 24.198 16.815 8.844 1.00 93.12 322 THR A O 1
ATOM 2481 N N . ASN A 1 323 ? 22.685 16.743 7.187 1.00 93.88 323 ASN A N 1
ATOM 2482 C CA . ASN A 1 323 ? 21.752 15.890 7.909 1.00 93.88 323 ASN A CA 1
ATOM 2483 C C . ASN A 1 323 ? 22.264 14.434 7.903 1.00 93.88 323 ASN A C 1
ATOM 2485 O O . ASN A 1 323 ? 22.342 13.833 6.826 1.00 93.88 323 ASN A O 1
ATOM 2489 N N . PRO A 1 324 ? 22.564 13.838 9.074 1.00 93.81 324 PRO A N 1
ATOM 2490 C CA . PRO A 1 324 ? 23.120 12.490 9.150 1.00 93.81 324 PRO A CA 1
ATOM 2491 C C . PRO A 1 324 ? 22.183 11.426 8.567 1.00 93.81 324 PRO A C 1
ATOM 2493 O O . PRO A 1 324 ? 22.665 10.487 7.942 1.00 93.81 324 PRO A O 1
ATOM 2496 N N . ASP A 1 325 ? 20.861 11.592 8.688 1.00 92.62 325 ASP A N 1
ATOM 2497 C CA . ASP A 1 325 ? 19.890 10.644 8.129 1.00 92.62 325 ASP A CA 1
ATOM 2498 C C . ASP A 1 325 ? 19.917 10.653 6.594 1.00 92.62 325 ASP A C 1
ATOM 2500 O O . ASP A 1 325 ? 19.732 9.617 5.961 1.00 92.62 325 ASP A O 1
ATOM 2504 N N . VAL A 1 326 ? 20.154 11.823 5.989 1.00 94.56 326 VAL A N 1
ATOM 2505 C CA . VAL A 1 326 ? 20.275 11.982 4.530 1.00 94.56 326 VAL A CA 1
ATOM 2506 C C . VAL A 1 326 ? 21.587 11.377 4.038 1.00 94.56 326 VAL A C 1
ATOM 2508 O O . VAL A 1 326 ? 21.597 10.639 3.054 1.00 94.56 326 VAL A O 1
ATOM 2511 N N . MET A 1 327 ? 22.688 11.645 4.746 1.00 95.06 327 MET A N 1
ATOM 2512 C CA . MET A 1 327 ? 23.994 11.060 4.432 1.00 95.06 327 MET A CA 1
ATOM 2513 C C . MET A 1 327 ? 23.970 9.530 4.547 1.00 95.06 327 MET A C 1
ATOM 2515 O O . MET A 1 327 ? 24.539 8.848 3.693 1.00 95.06 327 MET A O 1
ATOM 2519 N N . GLU A 1 328 ? 23.253 8.984 5.537 1.00 94.94 328 GLU A N 1
ATOM 2520 C CA . GLU A 1 328 ? 23.132 7.537 5.723 1.00 94.94 328 GLU A CA 1
ATOM 2521 C C . GLU A 1 328 ? 22.486 6.846 4.510 1.00 94.94 328 GLU A C 1
ATOM 2523 O O . GLU A 1 328 ? 22.868 5.724 4.187 1.00 94.94 328 GLU A O 1
ATOM 2528 N N . VAL A 1 329 ? 21.570 7.497 3.778 1.00 97.12 329 VAL A N 1
ATOM 2529 C CA . VAL A 1 329 ? 20.958 6.908 2.567 1.00 97.12 329 VAL A CA 1
ATOM 2530 C C . VAL A 1 329 ? 22.018 6.548 1.524 1.00 97.12 329 VAL A C 1
ATOM 2532 O O . VAL A 1 329 ? 21.964 5.465 0.938 1.00 97.12 329 VAL A O 1
ATOM 2535 N N . ARG A 1 330 ? 23.011 7.420 1.320 1.00 96.69 330 ARG A N 1
ATOM 2536 C CA . ARG A 1 330 ? 24.123 7.174 0.393 1.00 96.69 330 ARG A CA 1
ATOM 2537 C C . ARG A 1 330 ? 24.996 6.015 0.869 1.00 96.69 330 ARG A C 1
ATOM 2539 O O . ARG A 1 330 ? 25.350 5.147 0.072 1.00 96.69 330 ARG A O 1
ATOM 2546 N N . ASP A 1 331 ? 25.310 5.981 2.159 1.00 96.19 331 ASP A N 1
ATOM 2547 C CA . ASP A 1 331 ? 26.148 4.933 2.744 1.00 96.19 331 ASP A CA 1
ATOM 2548 C C . ASP A 1 331 ? 25.430 3.567 2.717 1.00 96.19 331 ASP A C 1
ATOM 2550 O O . ASP A 1 331 ? 26.040 2.531 2.453 1.00 96.19 331 ASP A O 1
ATOM 2554 N N . LEU A 1 332 ? 24.107 3.551 2.910 1.00 97.19 332 LEU A N 1
ATOM 2555 C CA . LEU A 1 332 ? 23.268 2.359 2.778 1.00 97.19 332 LEU A CA 1
ATOM 2556 C C . LEU A 1 332 ? 23.170 1.874 1.333 1.00 97.19 332 LEU A C 1
ATOM 2558 O O . LEU A 1 332 ? 23.221 0.666 1.104 1.00 97.19 332 LEU A O 1
ATOM 2562 N N . LEU A 1 333 ? 23.063 2.786 0.362 1.00 98.25 333 LEU A N 1
ATOM 2563 C CA . LEU A 1 333 ? 23.095 2.428 -1.053 1.00 98.25 333 LEU A CA 1
ATOM 2564 C C . LEU A 1 333 ? 24.432 1.772 -1.421 1.00 98.25 333 LEU A C 1
ATOM 2566 O O . LEU A 1 333 ? 24.438 0.710 -2.044 1.00 98.25 333 LEU A O 1
ATOM 2570 N N . HIS A 1 334 ? 25.551 2.363 -0.988 1.00 97.38 334 HIS A N 1
ATOM 2571 C CA . HIS A 1 334 ? 26.885 1.793 -1.186 1.00 97.38 334 HIS A CA 1
ATOM 2572 C C . HIS A 1 334 ? 26.987 0.388 -0.582 1.00 97.38 334 HIS A C 1
ATOM 2574 O O . HIS A 1 334 ? 27.367 -0.561 -1.270 1.00 97.38 334 HIS A O 1
ATOM 2580 N N . TYR A 1 335 ? 26.567 0.243 0.678 1.00 97.69 335 TYR A N 1
ATOM 2581 C CA . TYR A 1 335 ? 26.538 -1.038 1.372 1.00 97.69 335 TYR A CA 1
ATOM 2582 C C . TYR A 1 335 ? 25.739 -2.096 0.599 1.00 97.69 335 TYR A C 1
ATOM 2584 O O . TYR A 1 335 ? 26.244 -3.186 0.345 1.00 97.69 335 TYR A O 1
ATOM 2592 N N . ILE A 1 336 ? 24.508 -1.777 0.184 1.00 97.81 336 ILE A N 1
ATOM 2593 C CA . ILE A 1 336 ? 23.629 -2.723 -0.519 1.00 97.81 336 ILE A CA 1
ATOM 2594 C C . ILE A 1 336 ? 24.234 -3.171 -1.854 1.00 97.81 336 ILE A C 1
ATOM 2596 O O . ILE A 1 336 ? 24.084 -4.339 -2.222 1.00 97.81 336 ILE A O 1
ATOM 2600 N N . ARG A 1 337 ? 24.894 -2.263 -2.582 1.00 97.19 337 ARG A N 1
ATOM 2601 C CA . ARG A 1 337 ? 25.463 -2.563 -3.902 1.00 97.19 337 ARG A CA 1
ATOM 2602 C C . ARG A 1 337 ? 26.764 -3.357 -3.826 1.00 97.19 337 ARG A C 1
ATOM 2604 O O . ARG A 1 337 ? 26.933 -4.320 -4.571 1.00 97.19 337 ARG A O 1
ATOM 2611 N N . PHE A 1 338 ? 27.690 -2.946 -2.964 1.00 96.50 338 PHE A N 1
ATOM 2612 C CA . PHE A 1 338 ? 29.096 -3.341 -3.092 1.00 96.50 338 PHE A CA 1
ATOM 2613 C C . PHE A 1 338 ? 29.604 -4.212 -1.945 1.00 96.50 338 PHE A C 1
ATOM 2615 O O . PHE A 1 338 ? 30.513 -5.033 -2.131 1.00 96.50 338 PHE A O 1
ATOM 2622 N N . GLU A 1 339 ? 29.023 -4.071 -0.758 1.00 97.06 339 GLU A N 1
ATOM 2623 C CA . GLU A 1 339 ? 29.492 -4.766 0.433 1.00 97.06 339 GLU A CA 1
ATOM 2624 C C . GLU A 1 339 ? 28.780 -6.118 0.607 1.00 97.06 339 GLU A C 1
ATOM 2626 O O . GLU A 1 339 ? 27.642 -6.308 0.168 1.00 97.06 339 GLU A O 1
ATOM 2631 N N . PRO A 1 340 ? 29.448 -7.116 1.210 1.00 97.25 340 PRO A N 1
ATOM 2632 C CA . PRO A 1 340 ? 28.750 -8.297 1.690 1.00 97.25 340 PRO A CA 1
ATOM 2633 C C . PRO A 1 340 ? 27.816 -7.932 2.853 1.00 97.25 340 PRO A C 1
ATOM 2635 O O . PRO A 1 340 ? 28.047 -6.964 3.578 1.00 97.25 340 PRO A O 1
ATOM 2638 N N . THR A 1 341 ? 26.789 -8.750 3.075 1.00 96.06 341 THR A N 1
ATOM 2639 C CA . THR A 1 341 ? 25.910 -8.625 4.236 1.00 96.06 341 THR A CA 1
ATOM 2640 C C . THR A 1 341 ? 26.718 -8.638 5.529 1.00 96.06 341 THR A C 1
ATOM 2642 O O . THR A 1 341 ? 27.567 -9.502 5.747 1.00 96.06 341 THR A O 1
ATOM 2645 N N . GLY A 1 342 ? 26.439 -7.667 6.391 1.00 93.56 342 GLY A N 1
ATOM 2646 C CA . GLY A 1 342 ? 27.148 -7.436 7.636 1.00 93.56 342 GLY A CA 1
ATOM 2647 C C . GLY A 1 342 ? 26.222 -6.879 8.709 1.00 93.56 342 GLY A C 1
ATOM 2648 O O . GLY A 1 342 ? 25.433 -5.954 8.467 1.00 93.56 342 GLY A O 1
ATOM 2649 N N . GLU A 1 343 ? 26.354 -7.440 9.911 1.00 93.94 343 GLU A N 1
ATOM 2650 C CA . GLU A 1 343 ? 25.544 -7.050 11.055 1.00 93.94 343 GLU A CA 1
ATOM 2651 C C . GLU A 1 343 ? 25.899 -5.647 11.553 1.00 93.94 343 GLU A C 1
ATOM 2653 O O . GLU A 1 343 ? 27.039 -5.355 11.906 1.00 93.94 343 GLU A O 1
ATOM 2658 N N . LYS A 1 344 ? 24.893 -4.772 11.615 1.00 91.94 344 LYS A N 1
ATOM 2659 C CA . LYS A 1 344 ? 24.988 -3.445 12.238 1.00 91.94 344 LYS A CA 1
ATOM 2660 C C . LYS A 1 344 ? 23.763 -3.235 13.118 1.00 91.94 344 LYS A C 1
ATOM 2662 O O . LYS A 1 344 ? 22.637 -3.474 12.681 1.00 91.94 344 LYS A O 1
ATOM 2667 N N . ARG A 1 345 ? 23.974 -2.817 14.367 1.00 89.38 345 ARG A N 1
ATOM 2668 C CA . ARG A 1 345 ? 22.886 -2.581 15.323 1.00 89.38 345 ARG A CA 1
ATOM 2669 C C . ARG A 1 345 ? 22.230 -1.228 15.057 1.00 89.38 345 ARG A C 1
ATOM 2671 O O . ARG A 1 345 ? 22.902 -0.204 15.034 1.00 89.38 345 ARG A O 1
ATOM 2678 N N . TYR A 1 346 ? 20.913 -1.254 14.917 1.00 83.56 346 TYR A N 1
ATOM 2679 C CA . TYR A 1 346 ? 20.028 -0.102 14.812 1.00 83.56 346 TYR A CA 1
ATOM 2680 C C . TYR A 1 346 ? 19.062 -0.085 15.997 1.00 83.56 346 TYR A C 1
ATOM 2682 O O . TYR A 1 346 ? 18.907 -1.083 16.703 1.00 83.56 346 TYR A O 1
ATOM 2690 N N . LYS A 1 347 ? 18.364 1.039 16.196 1.00 74.00 347 LYS A N 1
ATOM 2691 C CA . LYS A 1 347 ? 17.326 1.153 17.233 1.00 74.00 347 LYS A CA 1
ATOM 2692 C C . LYS A 1 347 ? 16.230 0.087 17.086 1.00 74.00 347 LYS A C 1
ATOM 2694 O O . LYS A 1 347 ? 15.723 -0.399 18.089 1.00 74.00 347 LYS A O 1
ATOM 2699 N N . ASN A 1 348 ? 15.904 -0.284 15.848 1.00 68.12 348 ASN A N 1
ATOM 2700 C CA . ASN A 1 348 ? 14.765 -1.148 15.529 1.00 68.12 348 ASN A CA 1
ATOM 2701 C C . ASN A 1 348 ? 15.167 -2.592 15.186 1.00 68.12 348 ASN A C 1
ATOM 2703 O O . ASN A 1 348 ? 14.311 -3.384 14.823 1.00 68.12 348 ASN A O 1
ATOM 2707 N N . GLY A 1 349 ? 16.450 -2.953 15.279 1.00 83.06 349 GLY A N 1
ATOM 2708 C CA . GLY A 1 349 ? 16.896 -4.300 14.931 1.00 83.06 349 GLY A CA 1
ATOM 2709 C C . GLY A 1 349 ? 18.368 -4.377 14.556 1.00 83.06 349 GLY A C 1
ATOM 2710 O O . GLY A 1 349 ? 19.121 -3.411 14.672 1.00 83.06 349 GLY A O 1
ATOM 2711 N N . ILE A 1 350 ? 18.793 -5.551 14.099 1.00 89.38 350 ILE A N 1
ATOM 2712 C CA . ILE A 1 350 ? 20.147 -5.780 13.591 1.00 89.38 350 ILE A CA 1
ATOM 2713 C C . ILE A 1 350 ? 20.040 -5.991 12.083 1.00 89.38 350 ILE A C 1
ATOM 2715 O O . ILE A 1 350 ? 19.333 -6.892 11.625 1.00 89.38 350 ILE A O 1
ATOM 2719 N N . ARG A 1 351 ? 20.733 -5.144 11.317 1.00 93.56 351 ARG A N 1
ATOM 2720 C CA . ARG A 1 351 ? 20.797 -5.254 9.859 1.00 93.56 351 ARG A CA 1
ATOM 2721 C C . ARG A 1 351 ? 21.409 -6.602 9.484 1.00 93.56 351 ARG A C 1
ATOM 2723 O O . ARG A 1 351 ? 22.422 -6.969 10.055 1.00 93.56 351 ARG A O 1
ATOM 2730 N N . ASP A 1 352 ? 20.794 -7.331 8.561 1.00 94.25 352 ASP A N 1
ATOM 2731 C CA . ASP A 1 352 ? 21.205 -8.649 8.063 1.00 94.25 352 ASP A CA 1
ATOM 2732 C C . ASP A 1 352 ? 21.469 -9.703 9.145 1.00 94.25 352 ASP A C 1
ATOM 2734 O O . ASP A 1 352 ? 22.279 -10.614 8.959 1.00 94.25 352 ASP A O 1
ATOM 2738 N N . HIS A 1 353 ? 20.744 -9.610 10.264 1.00 93.81 353 HIS A N 1
ATOM 2739 C CA . HIS A 1 353 ? 20.917 -10.521 11.388 1.00 93.81 353 HIS A CA 1
ATOM 2740 C C . HIS A 1 353 ? 20.844 -11.992 10.963 1.00 93.81 353 HIS A C 1
ATOM 2742 O O . HIS A 1 353 ? 19.857 -12.416 10.358 1.00 93.81 353 HIS A O 1
ATOM 2748 N N . ARG A 1 354 ? 21.880 -12.770 11.302 1.00 91.06 354 ARG A N 1
ATOM 2749 C CA . ARG A 1 354 ? 22.010 -14.210 11.003 1.00 91.06 354 ARG A CA 1
ATOM 2750 C C . ARG A 1 354 ? 21.848 -14.585 9.525 1.00 91.06 354 ARG A C 1
ATOM 2752 O O . ARG A 1 354 ? 21.630 -15.754 9.218 1.00 91.06 354 ARG A O 1
ATOM 2759 N N . ARG A 1 355 ? 21.969 -13.632 8.596 1.00 90.31 355 ARG A N 1
ATOM 2760 C CA . ARG A 1 355 ? 21.799 -13.891 7.158 1.00 90.31 355 ARG A CA 1
ATOM 2761 C C . ARG A 1 355 ? 22.988 -14.650 6.545 1.00 90.31 355 ARG A C 1
ATOM 2763 O O . ARG A 1 355 ? 22.856 -15.228 5.471 1.00 90.31 355 ARG A O 1
ATOM 2770 N N . GLY A 1 356 ? 24.131 -14.679 7.234 1.00 91.31 356 GLY A N 1
ATOM 2771 C CA . GLY A 1 356 ? 25.394 -15.171 6.682 1.00 91.31 356 GLY A CA 1
ATOM 2772 C C . GLY A 1 356 ? 26.024 -14.146 5.738 1.00 91.31 356 GLY A C 1
ATOM 2773 O O . GLY A 1 356 ? 25.658 -12.971 5.768 1.00 91.31 356 GLY A O 1
ATOM 2774 N N . VAL A 1 357 ? 26.979 -14.581 4.915 1.00 94.00 357 VAL A N 1
ATOM 2775 C CA . VAL A 1 357 ? 27.670 -13.723 3.939 1.00 94.00 357 VAL A CA 1
ATOM 2776 C C . VAL A 1 357 ? 27.004 -13.872 2.573 1.00 94.00 357 VAL A C 1
ATOM 2778 O O . VAL A 1 357 ? 27.133 -14.901 1.916 1.00 94.00 357 VAL A O 1
ATOM 2781 N N . MET A 1 358 ? 26.304 -12.831 2.140 1.00 95.38 358 MET A N 1
ATOM 2782 C CA . MET A 1 358 ? 25.664 -12.703 0.833 1.00 95.38 358 MET A CA 1
ATOM 2783 C C . MET A 1 358 ? 26.082 -11.378 0.196 1.00 95.38 358 MET A C 1
ATOM 2785 O O . MET A 1 358 ? 26.316 -10.392 0.884 1.00 95.38 358 MET A O 1
ATOM 2789 N N . ARG A 1 359 ? 26.145 -11.328 -1.129 1.00 96.62 359 ARG A N 1
ATOM 2790 C CA . ARG A 1 359 ? 26.291 -10.103 -1.925 1.00 96.62 359 ARG A CA 1
ATOM 2791 C C . ARG A 1 359 ? 25.028 -9.874 -2.745 1.00 96.62 359 ARG A C 1
ATOM 2793 O O . ARG A 1 359 ? 24.206 -10.781 -2.877 1.00 96.62 359 ARG A O 1
ATOM 2800 N N . LEU A 1 360 ? 24.902 -8.695 -3.352 1.00 96.69 360 LEU A N 1
ATOM 2801 C CA . LEU A 1 360 ? 23.772 -8.340 -4.217 1.00 96.69 360 LEU A CA 1
ATOM 2802 C C . LEU A 1 360 ? 23.441 -9.429 -5.256 1.00 96.69 360 LEU A C 1
ATOM 2804 O O . LEU A 1 360 ? 22.281 -9.808 -5.414 1.00 96.69 360 LEU A O 1
ATOM 2808 N N . VAL A 1 361 ? 24.470 -10.011 -5.882 1.00 96.56 361 VAL A N 1
ATOM 2809 C CA . VAL A 1 361 ? 24.321 -11.109 -6.852 1.00 96.56 361 VAL A CA 1
ATOM 2810 C C . VAL A 1 361 ? 23.585 -12.326 -6.281 1.00 96.56 361 VAL A C 1
ATOM 2812 O O . VAL A 1 361 ? 22.781 -12.929 -6.985 1.00 96.56 361 VAL A O 1
ATOM 2815 N N . ASN A 1 362 ? 23.771 -12.660 -4.999 1.00 97.38 362 ASN A N 1
ATOM 2816 C CA . ASN A 1 362 ? 23.070 -13.783 -4.374 1.00 97.38 362 ASN A CA 1
ATOM 2817 C C . ASN A 1 362 ? 21.566 -13.511 -4.234 1.00 97.38 362 ASN A C 1
ATOM 2819 O O . ASN A 1 362 ? 20.765 -14.435 -4.349 1.00 97.38 362 ASN A O 1
ATOM 2823 N N . PHE A 1 363 ? 21.168 -12.255 -4.008 1.00 96.62 363 PHE A N 1
ATOM 2824 C CA . PHE A 1 363 ? 19.755 -11.875 -3.973 1.00 96.62 363 PHE A CA 1
ATOM 2825 C C . PHE A 1 363 ? 19.137 -11.893 -5.375 1.00 96.62 363 PHE A C 1
ATOM 2827 O O . PHE A 1 363 ? 18.041 -12.428 -5.546 1.00 96.62 363 PHE A O 1
ATOM 2834 N N . LEU A 1 364 ? 19.854 -11.373 -6.377 1.00 96.31 364 LEU A N 1
ATOM 2835 C CA . LEU A 1 364 ? 19.418 -11.376 -7.780 1.00 96.31 364 LEU A CA 1
ATOM 2836 C C . LEU A 1 364 ? 19.267 -12.792 -8.348 1.00 96.31 364 LEU A C 1
ATOM 2838 O O . LEU A 1 364 ? 18.356 -13.049 -9.126 1.00 96.31 364 LEU A O 1
ATOM 2842 N N . GLN A 1 365 ? 20.123 -13.723 -7.925 1.00 95.12 365 GLN A N 1
ATOM 2843 C CA . GLN A 1 365 ? 20.064 -15.132 -8.323 1.00 95.12 365 GLN A CA 1
ATOM 2844 C C . GLN A 1 365 ? 19.086 -15.966 -7.485 1.00 95.12 365 GLN A C 1
ATOM 2846 O O . GLN A 1 365 ? 18.974 -17.176 -7.688 1.00 95.12 365 GLN A O 1
ATOM 2851 N N . SER A 1 366 ? 18.375 -15.359 -6.530 1.00 94.75 366 SER A N 1
ATOM 2852 C CA . SER A 1 366 ? 17.380 -16.093 -5.755 1.00 94.75 366 SER A CA 1
ATOM 2853 C C . SER A 1 366 ? 16.224 -16.559 -6.656 1.00 94.75 366 SER A C 1
ATOM 2855 O O . SER A 1 366 ? 15.820 -15.827 -7.565 1.00 94.75 366 SER A O 1
ATOM 2857 N N . PRO A 1 367 ? 15.612 -17.730 -6.387 1.00 92.44 367 PRO A N 1
ATOM 2858 C CA . PRO A 1 367 ? 14.468 -18.204 -7.166 1.00 92.44 367 PRO A CA 1
ATOM 2859 C C . PRO A 1 367 ? 13.318 -17.191 -7.228 1.00 92.44 367 PRO A C 1
ATOM 2861 O O . PRO A 1 367 ? 12.676 -17.057 -8.264 1.00 92.44 367 PRO A O 1
ATOM 2864 N N . LYS A 1 368 ? 13.090 -16.437 -6.140 1.00 92.25 368 LYS A N 1
ATOM 2865 C CA . LYS A 1 368 ? 12.065 -15.386 -6.074 1.00 92.25 368 LYS A CA 1
ATOM 2866 C C . LYS A 1 368 ? 12.377 -14.222 -7.022 1.00 92.25 368 LYS A C 1
ATOM 2868 O O . LYS A 1 368 ? 11.490 -13.801 -7.758 1.00 92.25 368 LYS A O 1
ATOM 2873 N N . ALA A 1 369 ? 13.619 -13.733 -7.043 1.00 93.94 369 ALA A N 1
ATOM 2874 C CA . ALA A 1 369 ? 14.027 -12.648 -7.937 1.00 93.94 369 ALA A CA 1
ATOM 2875 C C . ALA A 1 369 ? 13.926 -13.046 -9.414 1.00 93.94 369 ALA A C 1
ATOM 2877 O O . ALA A 1 369 ? 13.384 -12.285 -10.217 1.00 93.94 369 ALA A O 1
ATOM 2878 N N . ILE A 1 370 ? 14.389 -14.256 -9.747 1.00 92.94 370 ILE A N 1
ATOM 2879 C CA . ILE A 1 370 ? 14.327 -14.803 -11.106 1.00 92.94 370 ILE A CA 1
ATOM 2880 C C . ILE A 1 370 ? 12.869 -14.967 -11.546 1.00 92.94 370 ILE A C 1
ATOM 2882 O O . ILE A 1 370 ? 12.498 -14.491 -12.616 1.00 92.94 370 ILE A O 1
ATOM 2886 N N . ALA A 1 371 ? 12.025 -15.583 -10.712 1.00 90.12 371 ALA A N 1
ATOM 2887 C CA . ALA A 1 371 ? 10.621 -15.821 -11.041 1.00 90.12 371 ALA A CA 1
ATOM 2888 C C . ALA A 1 371 ? 9.812 -14.520 -11.202 1.00 90.12 371 ALA A C 1
ATOM 2890 O O . ALA A 1 371 ? 8.913 -14.461 -12.036 1.00 90.12 371 ALA A O 1
ATOM 2891 N N . ALA A 1 372 ? 10.139 -13.471 -10.441 1.00 91.19 372 ALA A N 1
ATOM 2892 C CA . ALA A 1 372 ? 9.492 -12.164 -10.564 1.00 91.19 372 ALA A CA 1
ATOM 2893 C C . ALA A 1 372 ? 10.090 -11.289 -11.682 1.00 91.19 372 ALA A C 1
ATOM 2895 O O . ALA A 1 372 ? 9.546 -10.225 -11.978 1.00 91.19 372 ALA A O 1
ATOM 2896 N N . GLY A 1 373 ? 11.209 -11.697 -12.295 1.00 94.81 373 GLY A N 1
ATOM 2897 C CA . GLY A 1 373 ? 11.913 -10.898 -13.298 1.00 94.81 373 GLY A CA 1
ATOM 2898 C C . GLY A 1 373 ? 12.436 -9.571 -12.740 1.00 94.81 373 GLY A C 1
ATOM 2899 O O . GLY A 1 373 ? 12.294 -8.528 -13.390 1.00 94.81 373 GLY A O 1
ATOM 2900 N N . LEU A 1 374 ? 12.977 -9.591 -11.517 1.00 96.50 374 LEU A N 1
ATOM 2901 C CA . LEU A 1 374 ? 13.560 -8.406 -10.887 1.00 96.50 374 LEU A CA 1
ATOM 2902 C C . LEU A 1 374 ? 14.896 -8.042 -11.532 1.00 96.50 374 LEU A C 1
ATOM 2904 O O . LEU A 1 374 ? 15.774 -8.892 -11.683 1.00 96.50 374 LEU A O 1
ATOM 2908 N N . ASN A 1 375 ? 15.070 -6.762 -11.851 1.00 97.19 375 ASN A N 1
ATOM 2909 C CA . ASN A 1 375 ? 16.380 -6.216 -12.199 1.00 97.19 375 ASN A CA 1
ATOM 2910 C C . ASN A 1 375 ? 17.119 -5.681 -10.955 1.00 97.19 375 ASN A C 1
ATOM 2912 O O . ASN A 1 375 ? 16.578 -5.641 -9.847 1.00 97.19 375 ASN A O 1
ATOM 2916 N N . GLU A 1 376 ? 18.373 -5.261 -11.150 1.00 98.25 376 GLU A N 1
ATOM 2917 C CA . GLU A 1 376 ? 19.215 -4.708 -10.083 1.00 98.25 376 GLU A CA 1
ATOM 2918 C C . GLU A 1 376 ? 18.569 -3.503 -9.387 1.00 98.25 376 GLU A C 1
ATOM 2920 O O . GLU A 1 376 ? 18.480 -3.488 -8.162 1.00 98.25 376 GLU A O 1
ATOM 2925 N N . ALA A 1 377 ? 18.057 -2.534 -10.152 1.00 98.62 377 ALA A N 1
ATOM 2926 C CA . ALA A 1 377 ? 17.473 -1.305 -9.620 1.00 98.62 377 ALA A CA 1
ATOM 2927 C C . ALA A 1 377 ? 16.239 -1.574 -8.744 1.00 98.62 377 ALA A C 1
ATOM 2929 O O . ALA A 1 377 ? 16.115 -1.015 -7.658 1.00 98.62 377 ALA A O 1
ATOM 2930 N N . GLU A 1 378 ? 15.350 -2.469 -9.179 1.00 98.62 378 GLU A N 1
ATOM 2931 C CA . GLU A 1 378 ? 14.146 -2.867 -8.439 1.00 98.62 378 GLU A CA 1
ATOM 2932 C C . GLU A 1 378 ? 14.504 -3.563 -7.122 1.00 98.62 378 GLU A C 1
ATOM 2934 O O . GLU A 1 378 ? 13.942 -3.243 -6.073 1.00 98.62 378 GLU A O 1
ATOM 2939 N N . LEU A 1 379 ? 15.464 -4.494 -7.152 1.00 98.31 379 LEU A N 1
ATOM 2940 C CA . LEU A 1 379 ? 15.895 -5.215 -5.956 1.00 98.31 379 LEU A CA 1
ATOM 2941 C C . LEU A 1 379 ? 16.600 -4.283 -4.967 1.00 98.31 379 LEU A C 1
ATOM 2943 O O . LEU A 1 379 ? 16.290 -4.309 -3.773 1.00 98.31 379 LEU A O 1
ATOM 2947 N N . VAL A 1 380 ? 17.517 -3.441 -5.454 1.00 98.62 380 VAL A N 1
ATOM 2948 C CA . VAL A 1 380 ? 18.240 -2.464 -4.632 1.00 98.62 380 VAL A CA 1
ATOM 2949 C C . VAL A 1 380 ? 17.274 -1.454 -4.018 1.00 98.62 380 VAL A C 1
ATOM 2951 O O . VAL A 1 380 ? 17.360 -1.213 -2.817 1.00 98.62 380 VAL A O 1
ATOM 2954 N N . ALA A 1 381 ? 16.318 -0.921 -4.784 1.00 98.69 381 ALA A N 1
ATOM 2955 C CA . ALA A 1 381 ? 15.326 0.025 -4.277 1.00 98.69 381 ALA A CA 1
ATOM 2956 C C . ALA A 1 381 ? 14.439 -0.589 -3.183 1.00 98.69 381 ALA A C 1
ATOM 2958 O O . ALA A 1 381 ? 14.248 0.025 -2.134 1.00 98.69 381 ALA A O 1
ATOM 2959 N N . MET A 1 382 ? 13.952 -1.823 -3.372 1.00 98.12 382 MET A N 1
ATOM 2960 C CA . MET A 1 382 ? 13.179 -2.523 -2.337 1.00 98.12 382 MET A CA 1
ATOM 2961 C C . MET A 1 382 ? 14.017 -2.806 -1.087 1.00 98.12 382 MET A C 1
ATOM 2963 O O . MET A 1 382 ? 13.548 -2.613 0.033 1.00 98.12 382 MET A O 1
ATOM 2967 N N . ARG A 1 383 ? 15.275 -3.229 -1.246 1.00 97.12 383 ARG A N 1
ATOM 2968 C CA . ARG A 1 383 ? 16.162 -3.476 -0.103 1.00 97.12 383 ARG A CA 1
ATOM 2969 C C . ARG A 1 383 ? 16.492 -2.182 0.635 1.00 97.12 383 ARG A C 1
ATOM 2971 O O . ARG A 1 383 ? 16.456 -2.168 1.862 1.00 97.12 383 ARG A O 1
ATOM 2978 N N . LEU A 1 384 ? 16.729 -1.086 -0.083 1.00 97.56 384 LEU A N 1
ATOM 2979 C CA . LEU A 1 384 ? 16.932 0.237 0.503 1.00 97.56 384 LEU A CA 1
ATOM 2980 C C . LEU A 1 384 ? 15.669 0.720 1.230 1.00 97.56 384 LEU A C 1
ATOM 2982 O O . LEU A 1 384 ? 15.779 1.265 2.325 1.00 97.56 384 LEU A O 1
ATOM 2986 N N . TYR A 1 385 ? 14.474 0.441 0.702 1.00 97.25 385 TYR A N 1
ATOM 2987 C CA . TYR A 1 385 ? 13.213 0.732 1.388 1.00 97.25 385 TYR A CA 1
ATOM 2988 C C . TYR A 1 385 ? 13.105 0.042 2.754 1.00 97.25 385 TYR A C 1
ATOM 2990 O O . TYR A 1 385 ? 12.551 0.622 3.674 1.00 97.25 385 TYR A O 1
ATOM 2998 N N . THR A 1 386 ? 13.687 -1.140 2.951 1.00 94.69 386 THR A N 1
ATOM 2999 C CA . THR A 1 386 ? 13.668 -1.799 4.273 1.00 94.69 386 THR A CA 1
ATOM 3000 C C . THR A 1 386 ? 14.660 -1.206 5.287 1.00 94.69 386 THR A C 1
ATOM 3002 O O . THR A 1 386 ? 14.795 -1.712 6.394 1.00 94.69 386 THR A O 1
ATOM 3005 N N . THR A 1 387 ? 15.385 -0.141 4.937 1.00 93.94 387 THR A N 1
ATOM 3006 C CA . THR A 1 387 ? 16.338 0.558 5.822 1.00 93.94 387 THR A CA 1
ATOM 3007 C C . THR A 1 387 ? 15.768 1.884 6.329 1.00 93.94 387 THR A C 1
ATOM 3009 O O . THR A 1 387 ? 14.658 2.255 5.962 1.00 93.94 387 THR A O 1
ATOM 3012 N N . SER A 1 388 ? 16.536 2.665 7.103 1.00 92.31 388 SER A N 1
ATOM 3013 C CA . SER A 1 388 ? 16.149 4.026 7.522 1.00 92.31 388 SER A CA 1
ATOM 3014 C C . SER A 1 388 ? 15.754 4.946 6.355 1.00 92.31 388 SER A C 1
ATOM 3016 O O . SER A 1 388 ? 14.980 5.882 6.562 1.00 92.31 388 SER A O 1
ATOM 3018 N N . ALA A 1 389 ? 16.181 4.649 5.121 1.00 95.12 389 ALA A N 1
ATOM 3019 C CA . ALA A 1 389 ? 15.810 5.391 3.918 1.00 95.12 389 ALA A CA 1
ATOM 3020 C C . ALA A 1 389 ? 14.294 5.418 3.625 1.00 95.12 389 ALA A C 1
ATOM 3022 O O . ALA A 1 389 ? 13.826 6.340 2.952 1.00 95.12 389 ALA A O 1
ATOM 3023 N N . PHE A 1 390 ? 13.501 4.479 4.165 1.00 94.75 390 PHE A N 1
ATOM 3024 C CA . PHE A 1 390 ? 12.041 4.428 3.970 1.00 94.75 390 PHE A CA 1
ATOM 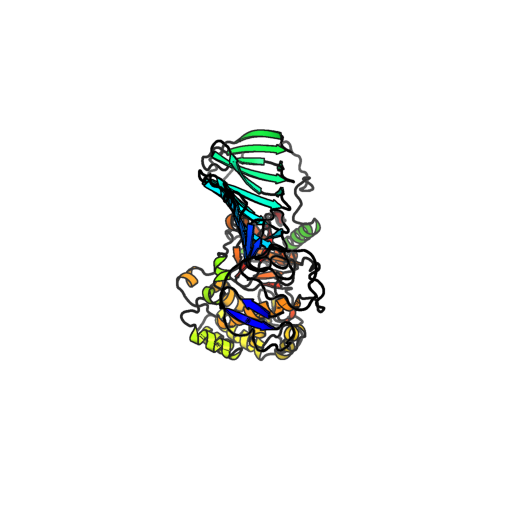3025 C C . PHE A 1 390 ? 11.344 5.755 4.290 1.00 94.75 390 PHE A C 1
ATOM 3027 O O . PHE A 1 390 ? 10.333 6.099 3.673 1.00 94.75 390 PHE A O 1
ATOM 3034 N N . GLN A 1 391 ? 11.866 6.519 5.256 1.00 94.88 391 GLN A N 1
ATOM 3035 C CA . GLN A 1 391 ? 11.251 7.773 5.685 1.00 94.88 391 GLN A CA 1
ATOM 3036 C C . GLN A 1 391 ? 11.251 8.834 4.578 1.00 94.88 391 GLN A C 1
ATOM 3038 O O . GLN A 1 391 ? 10.300 9.610 4.493 1.00 94.88 391 GLN A O 1
ATOM 3043 N N . PHE A 1 392 ? 12.266 8.827 3.709 1.00 96.62 392 PHE A N 1
ATOM 3044 C CA . PHE A 1 392 ? 12.411 9.762 2.591 1.00 96.62 392 PHE A CA 1
ATOM 3045 C C . PHE A 1 392 ? 11.575 9.370 1.369 1.00 96.62 392 PHE A C 1
ATOM 3047 O O . PHE A 1 392 ? 11.380 10.189 0.478 1.00 96.62 392 PHE A O 1
ATOM 3054 N N . MET A 1 393 ? 11.028 8.153 1.356 1.00 97.50 393 MET A N 1
ATOM 3055 C CA . MET A 1 393 ? 10.024 7.720 0.381 1.00 97.50 393 MET A CA 1
ATOM 3056 C C . MET A 1 393 ? 8.609 7.933 0.936 1.00 97.50 393 MET A C 1
ATOM 3058 O O . MET A 1 393 ? 7.763 8.551 0.298 1.00 97.50 393 MET A O 1
ATOM 3062 N N . ASN A 1 394 ? 8.348 7.498 2.172 1.00 96.62 394 ASN A N 1
ATOM 3063 C CA . ASN A 1 394 ? 6.996 7.487 2.733 1.00 96.62 394 ASN A CA 1
ATOM 3064 C C . ASN A 1 394 ? 6.503 8.850 3.226 1.00 96.62 394 ASN A C 1
ATOM 3066 O O . ASN A 1 394 ? 5.336 9.179 3.015 1.00 96.62 394 ASN A O 1
ATOM 3070 N N . ARG A 1 395 ? 7.336 9.639 3.924 1.00 95.81 395 ARG A N 1
ATOM 3071 C CA . ARG A 1 395 ? 6.875 10.926 4.482 1.00 95.81 395 ARG A CA 1
ATOM 3072 C C . ARG A 1 395 ? 6.478 11.916 3.382 1.00 95.81 395 ARG A C 1
ATOM 3074 O O . ARG A 1 395 ? 5.384 12.458 3.494 1.00 95.81 395 ARG A O 1
ATOM 3081 N N . PRO A 1 396 ? 7.260 12.102 2.299 1.00 96.31 396 PRO A N 1
ATOM 3082 C CA . PRO A 1 396 ? 6.882 13.018 1.220 1.00 96.31 396 PRO A CA 1
ATOM 3083 C C . PRO A 1 396 ? 5.586 12.619 0.508 1.00 96.31 396 PRO A C 1
ATOM 3085 O O . PRO A 1 396 ? 4.798 13.487 0.132 1.00 96.31 396 PRO A O 1
ATOM 3088 N N . LEU A 1 397 ? 5.313 11.316 0.378 1.00 96.12 397 LEU A N 1
ATOM 3089 C CA . LEU A 1 397 ? 4.046 10.814 -0.162 1.00 96.12 397 LEU A CA 1
ATOM 3090 C C . LEU A 1 397 ? 2.848 11.090 0.761 1.00 96.12 397 LEU A C 1
ATOM 3092 O O . LEU A 1 397 ? 1.715 11.104 0.289 1.00 96.12 397 LEU A O 1
ATOM 3096 N N . ARG A 1 398 ? 3.060 11.344 2.056 1.00 94.00 398 ARG A N 1
ATOM 3097 C CA . ARG A 1 398 ? 2.015 11.713 3.031 1.00 94.00 398 ARG A CA 1
ATOM 3098 C C . ARG A 1 398 ? 1.965 13.218 3.337 1.00 94.00 398 ARG A C 1
ATOM 3100 O O . ARG A 1 398 ? 1.121 13.637 4.121 1.00 94.00 398 ARG A O 1
ATOM 3107 N N . ASP A 1 399 ? 2.848 14.019 2.741 1.00 94.31 399 ASP A N 1
ATOM 3108 C CA . ASP A 1 399 ? 2.889 15.472 2.925 1.00 94.31 399 ASP A CA 1
ATOM 3109 C C . ASP A 1 399 ? 2.038 16.178 1.862 1.00 94.31 399 ASP A C 1
ATOM 3111 O O . ASP A 1 399 ? 2.465 16.387 0.723 1.00 94.31 399 ASP A O 1
ATOM 3115 N N . ASP A 1 400 ? 0.821 16.553 2.251 1.00 91.19 400 ASP A N 1
ATOM 3116 C CA . ASP A 1 400 ? -0.104 17.270 1.373 1.00 91.19 400 ASP A CA 1
ATOM 3117 C C . ASP A 1 400 ? 0.364 18.691 1.063 1.00 91.19 400 ASP A C 1
ATOM 3119 O O . ASP A 1 400 ? 0.198 19.142 -0.065 1.00 91.19 400 ASP A O 1
ATOM 3123 N N . LYS A 1 401 ? 1.046 19.368 1.997 1.00 94.56 401 LYS A N 1
ATOM 3124 C CA . LYS A 1 401 ? 1.543 20.729 1.756 1.00 94.56 401 LYS A CA 1
ATOM 3125 C C . LYS A 1 401 ? 2.642 20.729 0.699 1.00 94.56 401 LYS A C 1
ATOM 3127 O O . LYS A 1 401 ? 2.704 21.648 -0.111 1.00 94.56 401 LYS A O 1
ATOM 3132 N N . ARG A 1 402 ? 3.532 19.729 0.715 1.00 95.50 402 ARG A N 1
ATOM 3133 C CA . ARG A 1 402 ? 4.532 19.529 -0.351 1.00 95.50 402 ARG A CA 1
ATOM 3134 C C . ARG A 1 402 ? 3.842 19.339 -1.701 1.00 95.50 402 ARG A C 1
ATOM 3136 O O . ARG A 1 402 ? 4.187 20.017 -2.665 1.00 95.50 402 ARG A O 1
ATOM 3143 N N . TYR A 1 403 ? 2.865 18.435 -1.753 1.00 93.25 403 TYR A N 1
ATOM 3144 C CA . TYR A 1 403 ? 2.124 18.138 -2.978 1.00 93.25 403 TYR A CA 1
ATOM 3145 C C . TYR A 1 403 ? 1.386 19.371 -3.523 1.00 93.25 403 TYR A C 1
ATOM 3147 O O . TYR A 1 403 ? 1.473 19.647 -4.714 1.00 93.25 403 TYR A O 1
ATOM 3155 N N . GLU A 1 404 ? 0.743 20.162 -2.660 1.00 93.31 404 GLU A N 1
ATOM 3156 C CA . GLU A 1 404 ? 0.078 21.423 -3.026 1.00 93.31 404 GLU A CA 1
ATOM 3157 C C . GLU A 1 404 ? 1.049 22.470 -3.590 1.00 93.31 404 GLU A C 1
ATOM 3159 O O . GLU A 1 404 ? 0.688 23.225 -4.491 1.00 93.31 404 GLU A O 1
ATOM 3164 N N . ARG A 1 405 ? 2.297 22.500 -3.103 1.00 95.62 405 ARG A N 1
ATOM 3165 C C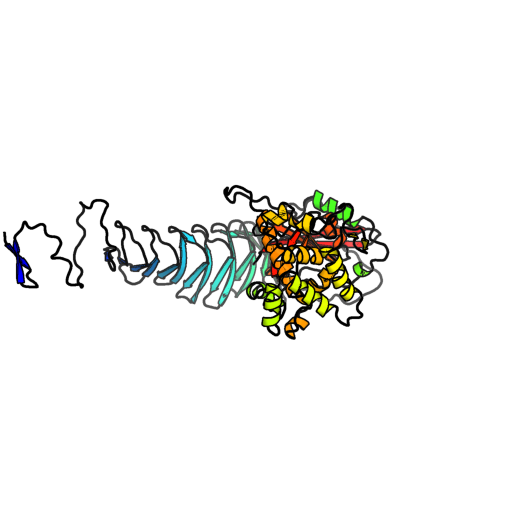A . ARG A 1 405 ? 3.369 23.350 -3.651 1.00 95.62 405 ARG A CA 1
ATOM 3166 C C . ARG A 1 405 ? 3.991 22.798 -4.938 1.00 95.62 405 ARG A C 1
ATOM 3168 O O . ARG A 1 405 ? 4.880 23.444 -5.486 1.00 95.62 405 ARG A O 1
ATOM 3175 N N . ASN A 1 406 ? 3.555 21.626 -5.403 1.00 93.31 406 ASN A N 1
ATOM 3176 C CA . ASN A 1 406 ? 4.148 20.897 -6.524 1.00 93.31 406 ASN A CA 1
ATOM 3177 C C . ASN A 1 406 ? 5.668 20.684 -6.366 1.00 93.31 406 ASN A C 1
ATOM 3179 O O . ASN A 1 406 ? 6.433 20.758 -7.324 1.00 93.31 406 ASN A O 1
ATOM 3183 N N . GLU A 1 407 ? 6.114 20.464 -5.130 1.00 95.25 407 GLU A N 1
ATOM 3184 C CA . GLU A 1 407 ? 7.519 20.237 -4.798 1.00 95.25 407 GLU A CA 1
ATOM 3185 C C . GLU A 1 407 ? 7.834 18.746 -4.947 1.00 95.25 407 GLU A C 1
ATOM 3187 O O . GLU A 1 407 ? 7.216 17.932 -4.266 1.00 95.25 407 GLU A O 1
ATOM 3192 N N . SER A 1 408 ? 8.773 18.363 -5.816 1.00 95.38 408 SER A N 1
ATOM 3193 C CA . SER A 1 408 ? 9.105 16.954 -6.073 1.00 95.38 408 SER A CA 1
ATOM 3194 C C . SER A 1 408 ? 9.478 16.179 -4.805 1.00 95.38 408 SER A C 1
ATOM 3196 O O . SER A 1 408 ? 10.085 16.713 -3.875 1.00 95.38 408 SER A O 1
ATOM 3198 N N . CYS A 1 409 ? 9.150 14.884 -4.762 1.00 96.00 409 CYS A N 1
ATOM 3199 C CA . CYS A 1 409 ? 9.704 14.005 -3.735 1.00 96.00 409 CYS A CA 1
ATOM 3200 C C . CYS A 1 409 ? 11.249 13.994 -3.785 1.00 96.00 409 CYS A C 1
ATOM 3202 O O . CYS A 1 409 ? 11.821 14.232 -4.846 1.00 96.00 409 CYS A O 1
ATOM 3204 N N . PRO A 1 410 ? 11.940 13.673 -2.675 1.00 95.56 410 PRO A N 1
ATOM 3205 C CA . PRO A 1 410 ? 13.403 13.636 -2.649 1.00 95.56 410 PRO A CA 1
ATOM 3206 C C . PRO A 1 410 ? 14.012 12.442 -3.395 1.00 95.56 410 PRO A C 1
ATOM 3208 O O . PRO A 1 410 ? 15.103 12.561 -3.936 1.00 95.56 410 PRO A O 1
ATOM 3211 N N . LEU A 1 411 ? 13.320 11.294 -3.404 1.00 97.75 411 LEU A N 1
ATOM 3212 C CA . LEU A 1 411 ? 13.794 10.040 -4.010 1.00 97.75 411 LEU A CA 1
ATOM 3213 C C . LEU A 1 411 ? 12.779 9.434 -5.012 1.00 97.75 411 LEU A C 1
ATOM 3215 O O . LEU A 1 411 ? 12.338 8.295 -4.812 1.00 97.75 411 LEU A O 1
ATOM 3219 N N . PRO A 1 412 ? 12.298 10.172 -6.032 1.00 98.00 412 PRO A N 1
ATOM 3220 C CA . PRO A 1 412 ? 11.224 9.719 -6.916 1.00 98.00 412 PRO A CA 1
ATOM 3221 C C . PRO A 1 412 ? 11.598 8.512 -7.793 1.00 98.00 412 PRO A C 1
ATOM 3223 O O . PRO A 1 412 ? 10.756 7.642 -8.021 1.00 98.00 412 PRO A O 1
ATOM 3226 N N . VAL A 1 413 ? 12.840 8.414 -8.273 1.00 98.50 413 VAL A N 1
ATOM 3227 C CA . VAL A 1 413 ? 13.341 7.304 -9.105 1.00 98.50 413 VAL A CA 1
ATOM 3228 C C . VAL A 1 413 ? 13.481 6.039 -8.261 1.00 98.50 413 VAL A C 1
ATOM 3230 O O . VAL A 1 413 ? 12.994 4.976 -8.647 1.00 98.50 413 VAL A O 1
ATOM 3233 N N . THR A 1 414 ? 14.064 6.150 -7.066 1.00 98.62 414 THR A N 1
ATOM 3234 C CA . THR A 1 414 ? 14.147 5.037 -6.110 1.00 98.62 414 THR A CA 1
ATOM 3235 C C . THR A 1 414 ? 12.751 4.556 -5.703 1.00 98.62 414 THR A C 1
ATOM 3237 O O . THR A 1 414 ? 12.480 3.355 -5.715 1.00 98.62 414 THR A O 1
ATOM 3240 N N . THR A 1 415 ? 11.834 5.484 -5.407 1.00 98.62 415 THR A N 1
ATOM 3241 C CA . THR A 1 415 ? 10.433 5.176 -5.061 1.00 98.62 415 THR A CA 1
ATOM 3242 C C . THR A 1 415 ? 9.732 4.442 -6.209 1.00 98.62 415 THR A C 1
ATOM 3244 O O . THR A 1 415 ? 9.040 3.451 -5.976 1.00 98.62 415 THR A O 1
ATOM 3247 N N . TYR A 1 416 ? 9.957 4.867 -7.455 1.00 98.50 416 TYR A N 1
ATOM 3248 C CA . TYR A 1 416 ? 9.436 4.196 -8.647 1.00 98.50 416 TYR A CA 1
ATOM 3249 C C . TYR A 1 416 ? 9.932 2.751 -8.776 1.00 98.50 416 TYR A C 1
ATOM 3251 O O . TYR A 1 416 ? 9.127 1.840 -8.976 1.00 98.50 416 TYR A O 1
ATOM 3259 N N . PHE A 1 417 ? 11.238 2.512 -8.629 1.00 98.75 417 PHE A N 1
ATOM 3260 C CA . PHE A 1 417 ? 11.788 1.159 -8.737 1.00 98.75 417 PHE A CA 1
ATOM 3261 C C . PHE A 1 417 ? 11.327 0.242 -7.601 1.00 98.75 417 PHE A C 1
ATOM 3263 O O . PHE A 1 417 ? 11.056 -0.934 -7.850 1.00 98.75 417 PHE A O 1
ATOM 3270 N N . ALA A 1 418 ? 11.165 0.769 -6.384 1.00 98.38 418 ALA A N 1
ATOM 3271 C CA . ALA A 1 418 ? 10.584 0.016 -5.275 1.00 98.38 418 ALA A CA 1
ATOM 3272 C C . ALA A 1 418 ? 9.120 -0.374 -5.563 1.00 98.38 418 ALA A C 1
ATOM 3274 O O . ALA A 1 418 ? 8.762 -1.542 -5.412 1.00 98.38 418 ALA A O 1
ATOM 3275 N N . ASP A 1 419 ? 8.291 0.560 -6.051 1.00 97.19 419 ASP A N 1
ATOM 3276 C CA . ASP A 1 419 ? 6.905 0.286 -6.470 1.00 97.19 419 ASP A CA 1
ATOM 3277 C C . ASP A 1 419 ? 6.835 -0.783 -7.571 1.00 97.19 419 ASP A C 1
ATOM 3279 O O . ASP A 1 419 ? 6.084 -1.757 -7.454 1.00 97.19 419 ASP A O 1
ATOM 3283 N N . LYS A 1 420 ? 7.664 -0.656 -8.614 1.00 96.12 420 LYS A N 1
ATOM 3284 C CA . LYS A 1 420 ? 7.742 -1.636 -9.707 1.00 96.12 420 LYS A CA 1
ATOM 3285 C C . LYS A 1 420 ? 8.169 -3.017 -9.217 1.00 96.12 420 LYS A C 1
ATOM 3287 O O . LYS A 1 420 ? 7.528 -4.005 -9.583 1.00 96.12 420 LYS A O 1
ATOM 3292 N N . GLY A 1 421 ? 9.193 -3.091 -8.367 1.00 96.12 421 GLY A N 1
ATOM 3293 C CA . GLY A 1 421 ? 9.664 -4.344 -7.777 1.00 96.12 421 GLY A CA 1
ATOM 3294 C C . GLY A 1 421 ? 8.580 -5.043 -6.956 1.00 96.12 421 GLY A C 1
ATOM 3295 O O . GLY A 1 421 ? 8.326 -6.234 -7.147 1.00 96.12 421 GLY A O 1
ATOM 3296 N N . ILE A 1 422 ? 7.862 -4.295 -6.114 1.00 94.19 422 ILE A N 1
ATOM 3297 C CA . ILE A 1 422 ? 6.745 -4.821 -5.316 1.00 94.19 422 ILE A CA 1
ATOM 3298 C C . ILE A 1 422 ? 5.629 -5.335 -6.227 1.00 94.19 422 ILE A C 1
ATOM 3300 O O . ILE A 1 422 ? 5.145 -6.451 -6.036 1.00 94.19 422 ILE A O 1
ATOM 3304 N N . LYS A 1 423 ? 5.243 -4.569 -7.256 1.00 91.75 423 LYS A N 1
ATOM 3305 C CA . LYS A 1 423 ? 4.218 -4.984 -8.228 1.00 91.75 423 LYS A CA 1
ATOM 3306 C C . LYS A 1 423 ? 4.591 -6.272 -8.966 1.00 91.75 423 LYS A C 1
ATOM 3308 O O . LYS A 1 423 ? 3.728 -7.131 -9.117 1.00 91.75 423 LYS A O 1
ATOM 3313 N N . LYS A 1 424 ? 5.860 -6.453 -9.349 1.00 91.81 424 LYS A N 1
ATOM 3314 C CA . LYS A 1 424 ? 6.359 -7.707 -9.946 1.00 91.81 424 LYS A CA 1
ATOM 3315 C C . LYS A 1 424 ? 6.306 -8.883 -8.972 1.00 91.81 424 LYS A C 1
ATOM 3317 O O . LYS A 1 424 ? 5.797 -9.947 -9.308 1.00 91.81 424 LYS A O 1
ATOM 3322 N N . MET A 1 425 ? 6.774 -8.681 -7.742 1.00 89.44 425 MET A N 1
ATOM 3323 C CA . MET A 1 425 ? 6.821 -9.724 -6.711 1.00 89.44 425 MET A CA 1
ATOM 3324 C C . MET A 1 425 ? 5.437 -10.258 -6.319 1.00 89.44 425 MET A C 1
ATOM 3326 O O . MET A 1 425 ? 5.314 -11.417 -5.926 1.00 89.44 425 MET A O 1
ATOM 3330 N N . ARG A 1 426 ? 4.380 -9.450 -6.459 1.00 83.75 426 ARG A N 1
ATOM 3331 C CA . ARG A 1 426 ? 2.995 -9.879 -6.198 1.00 83.75 426 ARG A CA 1
ATOM 3332 C C . ARG A 1 426 ? 2.555 -11.045 -7.087 1.00 83.75 426 ARG A C 1
ATOM 3334 O O . ARG A 1 426 ? 1.824 -11.912 -6.610 1.00 83.75 426 ARG A O 1
ATOM 3341 N N . ALA A 1 427 ? 3.057 -11.122 -8.322 1.00 70.81 427 ALA A N 1
ATOM 3342 C CA . ALA A 1 427 ? 2.733 -12.196 -9.263 1.00 70.81 427 ALA A CA 1
ATOM 3343 C C . ALA A 1 427 ? 3.221 -13.586 -8.808 1.00 70.81 427 ALA A C 1
ATOM 3345 O O . ALA A 1 427 ? 2.703 -14.595 -9.276 1.00 70.81 427 ALA A O 1
ATOM 3346 N N . LEU A 1 428 ? 4.160 -13.665 -7.854 1.00 74.69 428 LEU A N 1
ATOM 3347 C CA . LEU A 1 428 ? 4.657 -14.941 -7.322 1.00 74.69 428 LEU A CA 1
ATOM 3348 C C . LEU A 1 428 ? 3.619 -15.726 -6.507 1.00 74.69 428 LEU A C 1
ATOM 3350 O O . LEU A 1 428 ? 3.836 -16.900 -6.223 1.00 74.69 428 LEU A O 1
ATOM 3354 N N . HIS A 1 429 ? 2.499 -15.105 -6.131 1.00 64.69 429 HIS A N 1
ATOM 3355 C CA . HIS A 1 429 ? 1.397 -15.785 -5.447 1.00 64.69 429 HIS A CA 1
ATOM 3356 C C . HIS A 1 429 ? 0.446 -16.517 -6.416 1.00 64.69 429 HIS A C 1
ATOM 3358 O O . HIS A 1 429 ? -0.574 -17.045 -5.979 1.00 64.69 429 HIS A O 1
ATOM 3364 N N . VAL A 1 430 ? 0.753 -16.556 -7.720 1.00 54.91 430 VAL A N 1
ATOM 3365 C CA . VAL A 1 430 ? 0.022 -17.366 -8.705 1.00 54.91 430 VAL A CA 1
ATOM 3366 C C . VAL A 1 430 ? 0.508 -18.821 -8.613 1.00 54.91 430 VAL A C 1
ATOM 3368 O O . VAL A 1 430 ? 1.696 -19.068 -8.832 1.00 54.91 430 VAL A O 1
ATOM 3371 N N . PRO A 1 431 ? -0.363 -19.807 -8.315 1.00 45.91 431 PRO A N 1
ATOM 3372 C CA . PRO A 1 431 ? 0.030 -21.213 -8.314 1.00 45.91 431 PRO A CA 1
ATOM 3373 C C . PRO A 1 431 ? 0.587 -21.623 -9.683 1.00 45.91 431 PRO A C 1
ATOM 3375 O O . PRO A 1 431 ? -0.043 -21.392 -10.719 1.00 45.91 431 PRO A O 1
ATOM 3378 N N . ALA A 1 432 ? 1.762 -22.252 -9.693 1.00 38.47 432 ALA A N 1
ATOM 3379 C CA . ALA A 1 432 ? 2.362 -22.806 -10.900 1.00 38.47 432 ALA A CA 1
ATOM 3380 C C . ALA A 1 432 ? 1.479 -23.953 -11.422 1.00 38.47 432 ALA A C 1
ATOM 3382 O O . ALA A 1 432 ? 1.535 -25.067 -10.909 1.00 38.47 432 ALA A O 1
ATOM 3383 N N . GLY A 1 433 ? 0.620 -23.678 -12.405 1.00 39.50 433 GLY A N 1
ATOM 3384 C CA . GLY A 1 433 ? -0.212 -24.723 -13.005 1.00 39.50 433 GLY A CA 1
ATOM 3385 C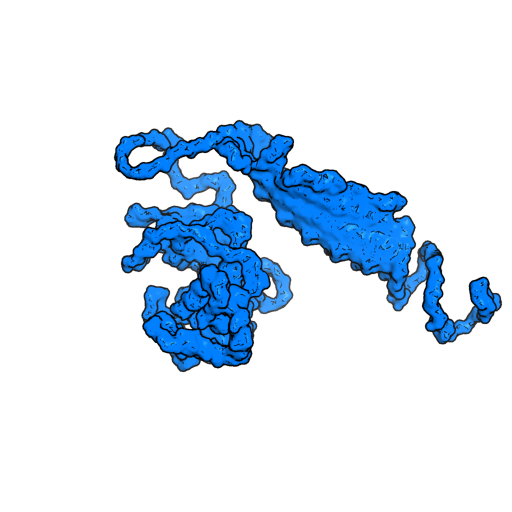 C . GLY A 1 433 ? -1.423 -24.288 -13.822 1.00 39.50 433 GLY A C 1
ATOM 3386 O O . GLY A 1 433 ? -2.085 -25.167 -14.357 1.00 39.50 433 GLY A O 1
ATOM 3387 N N . GLY A 1 434 ? -1.761 -22.994 -13.928 1.00 40.69 434 GLY A N 1
ATOM 3388 C CA . GLY A 1 434 ? -2.904 -22.552 -14.752 1.00 40.69 434 GLY A CA 1
ATOM 3389 C C . GLY A 1 434 ? -4.249 -23.200 -14.377 1.00 40.69 434 GLY A C 1
ATOM 3390 O O . GLY A 1 434 ? -5.201 -23.142 -15.153 1.00 40.69 434 GLY A O 1
ATOM 3391 N N . GLY A 1 435 ? -4.323 -23.840 -13.205 1.00 35.47 435 GLY A N 1
ATOM 3392 C CA . GLY A 1 435 ? -5.549 -24.382 -12.648 1.00 35.47 435 GLY A CA 1
ATOM 3393 C C . GLY A 1 435 ? -6.504 -23.245 -12.319 1.00 35.47 435 GLY A C 1
ATOM 3394 O O . GLY A 1 435 ? -6.075 -22.114 -12.091 1.00 35.47 435 GLY A O 1
ATOM 3395 N N . SER A 1 436 ? -7.801 -23.556 -12.327 1.00 40.31 436 SER A N 1
ATOM 3396 C CA . SER A 1 436 ? -8.881 -22.653 -11.916 1.00 40.31 436 SER A CA 1
ATOM 3397 C C . SER A 1 436 ? -8.455 -21.750 -10.750 1.00 40.31 436 SER A C 1
ATOM 3399 O O . SER A 1 436 ? -7.797 -22.230 -9.827 1.00 40.31 436 SER A O 1
ATOM 3401 N N . LEU A 1 437 ? -8.878 -20.477 -10.771 1.00 46.31 437 LEU A N 1
ATOM 3402 C CA . LEU A 1 437 ? -8.857 -19.500 -9.662 1.00 46.31 437 LEU A CA 1
ATOM 3403 C C . LEU A 1 437 ? -9.652 -19.989 -8.419 1.00 46.31 437 LEU A C 1
ATOM 3405 O O . LEU A 1 437 ? -10.313 -19.218 -7.726 1.00 46.31 437 LEU A O 1
ATOM 3409 N N . ALA A 1 438 ? -9.657 -21.291 -8.155 1.00 36.56 438 ALA A N 1
ATOM 3410 C CA . ALA A 1 438 ? -10.305 -21.939 -7.045 1.00 36.56 438 ALA A CA 1
ATOM 3411 C C . ALA A 1 438 ? -9.583 -21.533 -5.757 1.00 36.56 438 ALA A C 1
ATOM 3413 O O . ALA A 1 438 ? -8.487 -22.007 -5.474 1.00 36.56 438 ALA A O 1
ATOM 3414 N N . ALA A 1 439 ? -10.237 -20.625 -5.028 1.00 44.19 439 ALA A N 1
ATOM 3415 C CA . ALA A 1 439 ? -10.007 -20.273 -3.632 1.00 44.19 439 ALA A CA 1
ATOM 3416 C C . ALA A 1 439 ? -8.524 -20.131 -3.259 1.00 44.19 439 ALA A C 1
ATOM 3418 O O . ALA A 1 439 ? -7.956 -20.997 -2.597 1.00 44.19 439 ALA A O 1
ATOM 3419 N N . ALA A 1 440 ? -7.901 -19.016 -3.652 1.00 52.41 440 ALA A N 1
ATOM 3420 C CA . ALA A 1 440 ? -6.696 -18.594 -2.951 1.00 52.41 440 ALA A CA 1
ATOM 3421 C C . ALA A 1 440 ? -7.039 -18.497 -1.454 1.00 52.41 440 ALA A C 1
ATOM 3423 O O . ALA A 1 440 ? -8.021 -17.854 -1.082 1.00 52.41 440 ALA A O 1
ATOM 3424 N N . GLU A 1 441 ? -6.286 -19.217 -0.622 1.00 61.38 441 GLU A N 1
ATOM 3425 C CA . GLU A 1 441 ? -6.487 -19.242 0.824 1.00 61.38 441 GLU A CA 1
ATOM 3426 C C . GLU A 1 441 ? -6.426 -17.805 1.357 1.00 61.38 441 GLU A C 1
ATOM 3428 O O . GLU A 1 441 ? -5.512 -17.049 1.015 1.00 61.38 441 GLU A O 1
ATOM 3433 N N . GLU A 1 442 ? -7.432 -17.406 2.135 1.00 75.19 442 GLU A N 1
ATOM 3434 C CA . GLU A 1 442 ? -7.514 -16.056 2.683 1.00 75.19 442 GLU A CA 1
ATOM 3435 C C . GLU A 1 442 ? -6.290 -15.803 3.576 1.00 75.19 442 GLU A C 1
ATOM 3437 O O . GLU A 1 442 ? -6.088 -16.478 4.587 1.00 75.19 442 GLU A O 1
ATOM 3442 N N . VAL A 1 443 ? -5.450 -14.837 3.198 1.00 84.25 443 VAL A N 1
ATOM 3443 C CA . VAL A 1 443 ? -4.264 -14.480 3.977 1.00 84.25 443 VAL A CA 1
ATOM 3444 C C . VAL A 1 443 ? -4.604 -13.315 4.884 1.00 84.25 443 VAL A C 1
ATOM 3446 O O . VAL A 1 443 ? -4.979 -12.232 4.426 1.00 84.25 443 VAL A O 1
ATOM 3449 N N . LEU A 1 444 ? -4.403 -13.538 6.179 1.00 90.19 444 LEU A N 1
ATOM 3450 C CA . LEU A 1 444 ? -4.580 -12.515 7.190 1.00 90.19 444 LEU A CA 1
ATOM 3451 C C . LEU A 1 444 ? -3.275 -11.772 7.472 1.00 90.19 444 LEU A C 1
ATOM 3453 O O . LEU A 1 444 ? -2.243 -12.376 7.769 1.00 90.19 444 LEU A O 1
ATOM 3457 N N . LEU A 1 445 ? -3.345 -10.446 7.398 1.00 93.38 445 LEU A N 1
ATOM 3458 C CA . LEU A 1 445 ? -2.240 -9.540 7.681 1.00 93.38 445 LEU A CA 1
ATOM 3459 C C . LEU A 1 445 ? -2.665 -8.482 8.693 1.00 93.38 445 LEU A C 1
ATOM 3461 O O . LEU A 1 445 ? -3.839 -8.146 8.830 1.00 93.38 445 LEU A O 1
ATOM 3465 N N . TRP A 1 446 ? -1.682 -7.926 9.382 1.00 94.75 446 TRP A N 1
ATOM 3466 C CA . TRP A 1 446 ? -1.878 -6.975 10.459 1.00 94.75 446 TRP A CA 1
ATOM 3467 C C . TRP A 1 446 ? -1.033 -5.732 10.242 1.00 94.75 446 TRP A C 1
ATOM 3469 O O . TRP A 1 446 ? 0.124 -5.807 9.820 1.00 94.75 446 TRP A O 1
ATOM 3479 N N . ARG A 1 447 ? -1.604 -4.576 10.573 1.00 95.19 447 ARG A N 1
ATOM 3480 C CA . ARG A 1 447 ? -0.886 -3.300 10.610 1.00 95.19 447 ARG A CA 1
ATOM 3481 C C . ARG A 1 447 ? -1.356 -2.488 11.799 1.00 95.19 447 ARG A C 1
ATOM 3483 O O . ARG A 1 447 ? -2.517 -2.096 11.862 1.00 95.19 447 ARG A O 1
ATOM 3490 N N . GLY A 1 448 ? -0.443 -2.234 12.723 1.00 92.75 448 GLY A N 1
ATOM 3491 C CA . GLY A 1 448 ? -0.704 -1.421 13.898 1.00 92.75 448 GLY A CA 1
ATOM 3492 C C . GLY A 1 448 ? -0.224 0.019 13.713 1.00 92.75 448 GLY A C 1
ATOM 3493 O O . GLY A 1 448 ? 0.857 0.253 13.176 1.00 92.75 448 GLY A O 1
ATOM 3494 N N . MET A 1 449 ? -1.007 0.983 14.195 1.00 92.50 449 MET A N 1
ATOM 3495 C CA . MET A 1 449 ? -0.672 2.409 14.210 1.00 92.50 449 MET A CA 1
ATOM 3496 C C . MET A 1 449 ? -0.912 2.993 15.606 1.00 92.50 449 MET A C 1
ATOM 3498 O O . MET A 1 449 ? -1.985 2.821 16.189 1.00 92.50 449 MET A O 1
ATOM 3502 N N . ARG A 1 450 ? 0.110 3.668 16.145 1.00 89.50 450 ARG A N 1
ATOM 3503 C CA . ARG A 1 450 ? 0.058 4.327 17.459 1.00 89.50 450 ARG A CA 1
ATOM 3504 C C . ARG A 1 450 ? -0.750 5.612 17.386 1.00 89.50 450 ARG A C 1
ATOM 3506 O O . ARG A 1 450 ? -0.684 6.305 16.373 1.00 89.50 450 ARG A O 1
ATOM 3513 N N . ASN A 1 451 ? -1.418 5.942 18.487 1.00 88.62 451 ASN A N 1
ATOM 3514 C CA . ASN A 1 451 ? -2.083 7.226 18.705 1.00 88.62 451 ASN A CA 1
ATOM 3515 C C . ASN A 1 451 ? -3.016 7.608 17.550 1.00 88.62 451 ASN A C 1
ATOM 3517 O O . ASN A 1 451 ? -3.016 8.747 17.080 1.00 88.62 451 ASN A O 1
ATOM 3521 N N . LEU A 1 452 ? -3.771 6.632 17.047 1.00 90.12 452 LEU A N 1
ATOM 3522 C CA . LEU A 1 452 ? -4.592 6.803 15.860 1.00 90.12 452 LEU A CA 1
ATOM 3523 C C . LEU A 1 452 ? -5.972 6.192 16.057 1.00 90.12 452 LEU A C 1
ATOM 3525 O O . LEU A 1 452 ? -6.118 5.126 16.652 1.00 90.12 452 LEU A O 1
ATOM 3529 N N . GLU A 1 453 ? -6.971 6.856 15.497 1.00 90.31 453 GLU A N 1
ATOM 3530 C CA . GLU A 1 453 ? -8.349 6.393 15.437 1.00 90.31 453 GLU A CA 1
ATOM 3531 C C . GLU A 1 453 ? -8.824 6.350 13.983 1.00 90.31 453 GLU A C 1
ATOM 3533 O O . GLU A 1 453 ? -8.467 7.208 13.171 1.00 90.31 453 GLU A O 1
ATOM 3538 N N . ALA A 1 454 ? -9.637 5.352 13.634 1.00 87.06 454 ALA A N 1
ATOM 3539 C CA . ALA A 1 454 ? -10.278 5.313 12.327 1.00 87.06 454 ALA A CA 1
ATOM 3540 C C . ALA A 1 454 ? -11.257 6.491 12.194 1.00 87.06 454 ALA A C 1
ATOM 3542 O O . ALA A 1 454 ? -12.157 6.651 13.012 1.00 87.06 454 ALA A O 1
ATOM 3543 N N . ALA A 1 455 ? -11.090 7.313 11.158 1.00 85.94 455 ALA A N 1
ATOM 3544 C CA . ALA A 1 455 ? -12.029 8.391 10.871 1.00 85.94 455 ALA A CA 1
ATOM 3545 C C . ALA A 1 455 ? -13.378 7.831 10.382 1.00 85.94 455 ALA A C 1
ATOM 3547 O O . ALA A 1 455 ? -13.406 6.841 9.649 1.00 85.94 455 ALA A O 1
ATOM 3548 N N . ASP A 1 456 ? -14.486 8.502 10.708 1.00 86.50 456 ASP A N 1
ATOM 3549 C CA . ASP A 1 456 ? -15.832 8.097 10.270 1.00 86.50 456 ASP A CA 1
ATOM 3550 C C . ASP A 1 456 ? -15.935 8.001 8.745 1.00 86.50 456 ASP A C 1
ATOM 3552 O O . ASP A 1 456 ? -16.522 7.063 8.206 1.00 86.50 456 ASP A O 1
ATOM 3556 N N . ASP A 1 457 ? -15.312 8.945 8.040 1.00 85.25 457 ASP A N 1
ATOM 3557 C CA . ASP A 1 457 ? -15.263 8.931 6.582 1.00 85.25 457 ASP A CA 1
ATOM 3558 C C . ASP A 1 457 ? -14.466 7.732 6.073 1.00 85.25 457 ASP A C 1
ATOM 3560 O O . ASP A 1 457 ? -14.929 7.036 5.175 1.00 85.25 457 ASP A O 1
ATOM 3564 N N . PHE A 1 458 ? -13.329 7.401 6.694 1.00 89.75 458 PHE A N 1
ATOM 3565 C CA . PHE A 1 458 ? -12.611 6.175 6.344 1.00 89.75 458 PHE A CA 1
ATOM 3566 C C . PHE A 1 458 ? -13.509 4.948 6.531 1.00 89.75 458 PHE A C 1
ATOM 3568 O O . PHE A 1 458 ? -13.593 4.133 5.621 1.00 89.75 458 PHE A O 1
ATOM 3575 N N . MET A 1 459 ? -14.244 4.843 7.643 1.00 90.44 459 MET A N 1
ATOM 3576 C CA . MET A 1 459 ? -15.157 3.720 7.899 1.00 90.44 459 MET A CA 1
ATOM 3577 C C . MET A 1 459 ? -16.297 3.610 6.871 1.00 90.44 459 MET A C 1
ATOM 3579 O O . MET A 1 459 ? -16.714 2.498 6.550 1.00 90.44 459 MET A O 1
ATOM 3583 N N . LYS A 1 460 ? -16.785 4.735 6.333 1.00 87.88 460 LYS A N 1
ATOM 3584 C CA . LYS A 1 460 ? -17.880 4.778 5.345 1.00 87.88 460 LYS A CA 1
ATOM 3585 C C . LYS A 1 460 ? -17.426 4.470 3.919 1.00 87.88 460 LYS A C 1
ATOM 3587 O O . LYS A 1 460 ? -18.107 3.742 3.201 1.00 87.88 460 LYS A O 1
ATOM 3592 N N . GLN A 1 461 ? -16.315 5.066 3.491 1.00 86.12 461 GLN A N 1
ATOM 3593 C CA . GLN A 1 461 ? -15.903 5.105 2.081 1.00 86.12 461 GLN A CA 1
ATOM 3594 C C . GLN A 1 461 ? -14.482 4.592 1.839 1.00 86.12 461 GLN A C 1
ATOM 3596 O O . GLN A 1 461 ? -13.995 4.688 0.717 1.00 86.12 461 GLN A O 1
ATOM 3601 N N . GLY A 1 462 ? -13.809 4.052 2.852 1.00 91.50 462 GLY A N 1
ATOM 3602 C CA . GLY A 1 462 ? -12.416 3.631 2.766 1.00 91.50 462 GLY A CA 1
ATOM 3603 C C . GLY A 1 462 ? -11.449 4.782 2.528 1.00 91.50 462 GLY A C 1
ATOM 3604 O O . GLY A 1 462 ? -11.772 5.956 2.716 1.00 91.50 462 GLY A O 1
ATOM 3605 N N . GLY A 1 463 ? -10.233 4.439 2.121 1.00 92.25 463 GLY A N 1
ATOM 3606 C CA . GLY A 1 463 ? -9.200 5.436 1.894 1.00 92.25 463 GLY A CA 1
ATOM 3607 C C . GLY A 1 463 ? -7.957 4.880 1.225 1.00 92.25 463 GLY A C 1
ATOM 3608 O O . GLY A 1 463 ? -7.659 3.694 1.322 1.00 92.25 463 GLY A O 1
ATOM 3609 N N . THR A 1 464 ? -7.224 5.756 0.548 1.00 93.06 464 THR A N 1
ATOM 3610 C CA . THR A 1 464 ? -5.986 5.407 -0.153 1.00 93.06 464 THR A CA 1
ATOM 3611 C C . THR A 1 464 ? -4.787 5.633 0.760 1.00 93.06 464 THR A C 1
ATOM 3613 O O . THR A 1 464 ? -4.542 6.753 1.207 1.00 93.06 464 THR A O 1
ATOM 3616 N N . GLU A 1 465 ? -4.012 4.591 1.042 1.00 94.31 465 GLU A N 1
ATOM 3617 C CA . GLU A 1 465 ? -2.705 4.738 1.679 1.00 94.31 465 GLU A CA 1
ATOM 3618 C C . GLU A 1 465 ? -1.714 5.245 0.628 1.00 94.31 465 GLU A C 1
ATOM 3620 O O . GLU A 1 465 ? -1.433 4.588 -0.372 1.00 94.31 465 GLU A O 1
ATOM 3625 N N . LEU A 1 466 ? -1.244 6.476 0.827 1.00 94.94 466 LEU A N 1
ATOM 3626 C CA . LEU A 1 466 ? -0.487 7.221 -0.180 1.00 94.94 466 LEU A CA 1
ATOM 3627 C C . LEU A 1 466 ? 0.952 6.736 -0.335 1.00 94.94 466 LEU A C 1
ATOM 3629 O O . LEU A 1 466 ? 1.574 6.998 -1.358 1.00 94.94 466 LEU A O 1
ATOM 3633 N N . ALA A 1 467 ? 1.478 6.064 0.683 1.00 96.12 467 ALA A N 1
ATOM 3634 C CA . ALA A 1 467 ? 2.847 5.587 0.741 1.00 96.12 467 ALA A CA 1
ATOM 3635 C C . ALA A 1 467 ? 2.893 4.056 0.766 1.00 96.12 467 ALA A C 1
ATOM 3637 O O . ALA A 1 467 ? 1.860 3.393 0.803 1.00 96.12 467 ALA A O 1
ATOM 3638 N N . PHE A 1 468 ? 4.088 3.474 0.780 1.00 96.00 468 PHE A N 1
ATOM 3639 C CA . PHE A 1 468 ? 4.207 2.033 0.960 1.00 96.00 468 PHE A CA 1
ATOM 3640 C C . PHE A 1 468 ? 3.605 1.603 2.309 1.00 96.00 468 PHE A C 1
ATOM 3642 O O . PHE A 1 468 ? 3.767 2.266 3.348 1.00 96.00 468 PHE A O 1
ATOM 3649 N N . MET A 1 469 ? 2.908 0.468 2.299 1.00 94.38 469 MET A N 1
ATOM 3650 C CA . MET A 1 469 ? 2.198 -0.038 3.468 1.00 94.38 469 MET A CA 1
ATOM 3651 C C . MET A 1 469 ? 2.793 -1.368 3.924 1.00 94.38 469 MET A C 1
ATOM 3653 O O . MET A 1 469 ? 2.443 -2.433 3.423 1.00 94.38 469 MET A O 1
ATOM 3657 N N . SER A 1 470 ? 3.702 -1.281 4.895 1.00 91.69 470 SER A N 1
ATOM 3658 C CA . SER A 1 470 ? 4.230 -2.432 5.629 1.00 91.69 470 SER A CA 1
ATOM 3659 C C . SER A 1 470 ? 3.142 -3.102 6.475 1.00 91.69 470 SER A C 1
ATOM 3661 O O . SER A 1 470 ? 2.362 -2.416 7.154 1.00 91.69 470 SER A O 1
ATOM 3663 N N . THR A 1 471 ? 3.081 -4.430 6.410 1.00 93.88 471 THR A N 1
ATOM 3664 C CA . THR A 1 471 ? 2.147 -5.288 7.149 1.00 93.88 471 THR A CA 1
ATOM 3665 C C . THR A 1 471 ? 2.861 -6.561 7.597 1.00 93.88 471 THR A C 1
ATOM 3667 O O . THR A 1 471 ? 3.905 -6.920 7.053 1.00 93.88 471 THR A O 1
ATOM 3670 N N . THR A 1 472 ? 2.306 -7.267 8.578 1.00 90.19 472 THR A N 1
ATOM 3671 C CA . THR A 1 472 ? 2.892 -8.505 9.105 1.00 90.19 472 THR A CA 1
ATOM 3672 C C . THR A 1 472 ? 1.857 -9.615 9.238 1.00 90.19 472 THR A C 1
ATOM 3674 O O . THR A 1 472 ? 0.680 -9.355 9.470 1.00 90.19 472 THR A O 1
ATOM 3677 N N . LYS A 1 473 ? 2.291 -10.871 9.115 1.00 88.56 473 LYS A N 1
ATOM 3678 C CA . LYS A 1 473 ? 1.456 -12.048 9.415 1.00 88.56 473 LYS A CA 1
ATOM 3679 C C . LYS A 1 473 ? 1.315 -12.300 10.922 1.00 88.56 473 LYS A C 1
ATOM 3681 O O . LYS A 1 473 ? 0.436 -13.050 11.335 1.00 88.56 473 LYS A O 1
ATOM 3686 N N . ASP A 1 474 ? 2.164 -11.682 11.743 1.00 88.88 474 ASP A N 1
ATOM 3687 C CA . ASP A 1 474 ? 2.185 -11.885 13.190 1.00 88.88 474 ASP A CA 1
ATOM 3688 C C . ASP A 1 474 ? 1.464 -10.745 13.929 1.00 88.88 474 ASP A C 1
ATOM 3690 O O . ASP A 1 474 ? 1.949 -9.615 14.029 1.00 88.88 474 ASP A O 1
ATOM 3694 N N . LEU A 1 475 ? 0.298 -11.065 14.491 1.00 91.19 475 LEU A N 1
ATOM 3695 C CA . LEU A 1 475 ? -0.496 -10.149 15.309 1.00 91.19 475 LEU A CA 1
ATOM 3696 C C . LEU A 1 475 ? 0.309 -9.555 16.477 1.00 91.19 475 LEU A C 1
ATOM 3698 O O . LEU A 1 475 ? 0.191 -8.362 16.756 1.00 91.19 475 LEU A O 1
ATOM 3702 N N . SER A 1 476 ? 1.160 -10.349 17.132 1.00 88.88 476 SER A N 1
ATOM 3703 C CA . SER A 1 476 ? 1.966 -9.890 18.267 1.00 88.88 476 SER A CA 1
ATOM 3704 C C . SER A 1 476 ? 2.984 -8.836 17.840 1.00 88.88 476 SER A C 1
ATOM 3706 O O . SER A 1 476 ? 3.233 -7.870 18.562 1.00 88.88 476 SER A O 1
ATOM 3708 N N . VAL A 1 477 ? 3.541 -8.971 16.632 1.00 86.12 477 VAL A N 1
ATOM 3709 C CA . VAL A 1 477 ? 4.413 -7.949 16.042 1.00 86.12 477 VAL A CA 1
ATOM 3710 C C . VAL A 1 477 ? 3.629 -6.651 15.843 1.00 86.12 477 VAL A C 1
ATOM 3712 O O . VAL A 1 477 ? 4.048 -5.616 16.359 1.00 86.12 477 VAL A O 1
ATOM 3715 N N . ALA A 1 478 ? 2.463 -6.695 15.191 1.00 90.31 478 ALA A N 1
ATOM 3716 C CA . ALA A 1 478 ? 1.656 -5.496 14.946 1.00 90.31 478 ALA A CA 1
ATOM 3717 C C . ALA A 1 478 ? 1.230 -4.774 16.240 1.00 90.31 478 ALA A C 1
ATOM 3719 O O . ALA A 1 478 ? 1.290 -3.544 16.298 1.00 90.31 478 ALA A O 1
ATOM 3720 N N . VAL A 1 479 ? 0.870 -5.524 17.288 1.00 90.38 479 VAL A N 1
ATOM 3721 C CA . VAL A 1 479 ? 0.511 -4.980 18.610 1.00 90.38 479 VAL A CA 1
ATOM 3722 C C . VAL A 1 479 ? 1.686 -4.246 19.256 1.00 90.38 479 VAL A C 1
ATOM 3724 O O . VAL A 1 479 ? 1.520 -3.114 19.711 1.00 90.38 479 VAL A O 1
ATOM 3727 N N . ARG A 1 480 ? 2.894 -4.828 19.238 1.00 85.31 480 ARG A N 1
ATOM 3728 C CA . ARG A 1 480 ? 4.105 -4.165 19.761 1.00 85.31 480 ARG A CA 1
ATOM 3729 C C . ARG A 1 480 ? 4.425 -2.872 19.007 1.00 85.31 480 ARG A C 1
ATOM 3731 O O . ARG A 1 480 ? 4.827 -1.873 19.609 1.00 85.31 480 ARG A O 1
ATOM 3738 N N . TYR A 1 481 ? 4.188 -2.846 17.695 1.00 82.12 481 TYR A N 1
ATOM 3739 C CA . TYR A 1 481 ? 4.357 -1.629 16.899 1.00 82.12 481 TYR A CA 1
ATOM 3740 C C . TYR A 1 481 ? 3.326 -0.547 17.210 1.00 82.12 481 TYR A C 1
ATOM 3742 O O . TYR A 1 481 ? 3.660 0.622 17.035 1.00 82.12 481 TYR A O 1
ATOM 3750 N N . CYS A 1 482 ? 2.116 -0.877 17.673 1.00 86.19 482 CYS A N 1
ATOM 3751 C CA . CYS A 1 482 ? 1.058 0.113 17.887 1.00 86.19 482 CYS A CA 1
ATOM 3752 C C . CYS A 1 482 ? 0.714 0.426 19.333 1.00 86.19 482 CYS A C 1
ATOM 3754 O O . CYS A 1 482 ? -0.193 1.224 19.535 1.00 86.19 482 CYS A O 1
ATOM 3756 N N . LEU A 1 483 ? 1.399 -0.160 20.313 1.00 86.06 483 LEU A N 1
ATOM 3757 C CA . LEU A 1 483 ? 1.085 0.041 21.724 1.00 86.06 483 LEU A CA 1
ATOM 3758 C C . LEU A 1 483 ? 1.071 1.537 22.101 1.00 86.06 483 LEU A C 1
ATOM 3760 O O . LEU A 1 483 ? 2.088 2.227 22.020 1.00 86.06 483 LEU A O 1
ATOM 3764 N N . SER A 1 484 ? -0.110 2.022 22.483 1.00 84.94 484 SER A N 1
ATOM 3765 C CA . SER A 1 484 ? -0.402 3.387 22.932 1.00 84.94 484 SER A CA 1
ATOM 3766 C C . SER A 1 484 ? -1.704 3.399 23.741 1.00 84.94 484 SER A C 1
ATOM 3768 O O . SER A 1 484 ? -2.416 2.395 23.767 1.00 84.94 484 SER A O 1
ATOM 3770 N N . LYS A 1 485 ? -2.055 4.521 24.391 1.00 83.81 485 LYS A N 1
ATOM 3771 C CA . LYS A 1 485 ? -3.352 4.641 25.098 1.00 83.81 485 LYS A CA 1
ATOM 3772 C C . LYS A 1 485 ? -4.538 4.274 24.202 1.00 83.81 485 LYS A C 1
AT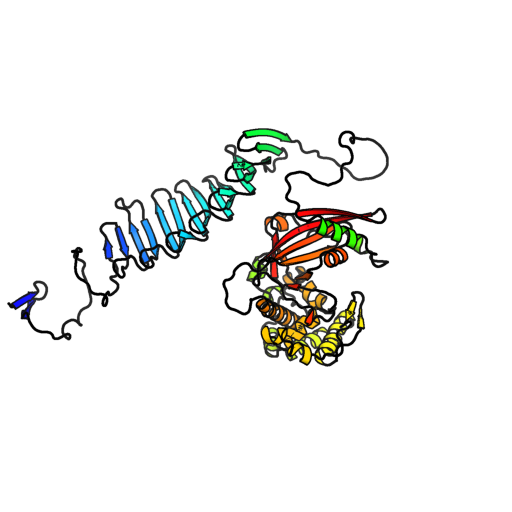OM 3774 O O . LYS A 1 485 ? -5.455 3.580 24.640 1.00 83.81 485 LYS A O 1
ATOM 3779 N N . GLN A 1 486 ? -4.480 4.713 22.948 1.00 88.06 486 GLN A N 1
ATOM 3780 C CA . GLN A 1 486 ? -5.433 4.366 21.903 1.00 88.06 486 GLN A CA 1
ATOM 3781 C C . GLN A 1 486 ? -4.688 4.054 20.610 1.00 88.06 486 GLN A C 1
ATOM 3783 O O . GLN A 1 486 ? -3.853 4.838 20.156 1.00 88.06 486 GLN A O 1
ATOM 3788 N N . SER A 1 487 ? -4.967 2.887 20.048 1.00 91.50 487 SER A N 1
ATOM 3789 C CA . SER A 1 487 ? -4.271 2.325 18.896 1.00 91.50 487 SER A CA 1
ATOM 3790 C C . SER A 1 487 ? -5.278 1.900 17.839 1.00 91.50 487 SER A C 1
ATOM 3792 O O . SER A 1 487 ? -6.313 1.314 18.162 1.00 91.50 487 SER A O 1
ATOM 3794 N N . LEU A 1 488 ? -4.941 2.118 16.571 1.00 94.69 488 LEU A N 1
ATOM 3795 C CA . LEU A 1 488 ? -5.681 1.559 15.445 1.00 94.69 488 LEU A CA 1
ATOM 3796 C C . LEU A 1 488 ? -4.935 0.333 14.931 1.00 94.69 488 LEU A C 1
ATOM 3798 O O . LEU A 1 488 ? -3.751 0.411 14.599 1.00 94.69 488 LEU A O 1
ATOM 3802 N N . LEU A 1 489 ? -5.633 -0.793 14.841 1.00 96.12 489 LEU A N 1
ATOM 3803 C CA . LEU A 1 489 ? -5.094 -2.032 14.303 1.00 96.12 489 LEU A CA 1
ATOM 3804 C C . LEU A 1 489 ? -5.936 -2.466 13.108 1.00 96.12 489 LEU A C 1
ATOM 3806 O O . LEU A 1 489 ? -7.129 -2.725 13.232 1.00 96.12 489 LEU A O 1
ATOM 3810 N N . PHE A 1 490 ? -5.317 -2.574 11.940 1.00 97.06 490 PHE A N 1
ATOM 3811 C CA . PHE A 1 490 ? -5.977 -3.157 10.783 1.00 97.06 490 PHE A CA 1
ATOM 3812 C C . PHE A 1 490 ? -5.817 -4.670 10.776 1.00 97.06 490 PHE A C 1
ATOM 3814 O O . PHE A 1 490 ? -4.693 -5.174 10.803 1.00 97.06 490 PHE A O 1
ATOM 3821 N N . LYS A 1 491 ? -6.958 -5.362 10.697 1.00 96.44 491 LYS A N 1
ATOM 3822 C CA . LYS A 1 491 ? -7.083 -6.770 10.318 1.00 96.44 491 LYS A CA 1
ATOM 3823 C C . LYS A 1 491 ? -7.300 -6.806 8.804 1.00 96.44 491 LYS A C 1
ATOM 3825 O O . LYS A 1 491 ? -8.406 -6.580 8.319 1.00 96.44 491 LYS A O 1
ATOM 3830 N N . ILE A 1 492 ? -6.218 -6.971 8.057 1.00 95.12 492 ILE A N 1
ATOM 3831 C CA . ILE A 1 492 ? -6.211 -6.895 6.597 1.00 95.12 492 ILE A CA 1
ATOM 3832 C C . ILE A 1 492 ? -6.493 -8.287 6.048 1.00 95.12 492 ILE A C 1
ATOM 3834 O O . ILE A 1 492 ? -5.725 -9.222 6.272 1.00 95.12 492 ILE A O 1
ATOM 3838 N N . VAL A 1 493 ? -7.592 -8.399 5.315 1.00 92.12 493 VAL A N 1
ATOM 3839 C CA . VAL A 1 493 ? -8.043 -9.642 4.703 1.00 92.12 493 VAL A CA 1
ATOM 3840 C C . VAL A 1 493 ? -7.739 -9.594 3.210 1.00 92.12 493 VAL A C 1
ATOM 3842 O O . VAL A 1 493 ? -8.303 -8.765 2.496 1.00 92.12 493 VAL A O 1
ATOM 3845 N N . SER A 1 494 ? -6.836 -10.459 2.746 1.00 85.25 494 SER A N 1
ATOM 3846 C CA . SER A 1 494 ? -6.459 -10.572 1.333 1.00 85.25 494 SER A CA 1
ATOM 3847 C C . SER A 1 494 ? -6.913 -11.921 0.774 1.00 85.25 494 SER A C 1
ATOM 3849 O O . SER A 1 494 ? -6.523 -12.963 1.293 1.00 85.25 494 SER A O 1
ATOM 3851 N N . ASP A 1 495 ? -7.717 -11.903 -0.288 1.00 74.81 495 ASP A N 1
ATOM 3852 C CA . ASP A 1 495 ? -8.410 -13.067 -0.862 1.00 74.81 495 ASP A CA 1
ATOM 3853 C C . ASP A 1 495 ? -7.814 -13.559 -2.197 1.00 74.81 495 ASP A C 1
ATOM 3855 O O . ASP A 1 495 ? -8.410 -14.378 -2.897 1.00 74.81 495 ASP A O 1
ATOM 3859 N N . GLY A 1 496 ? -6.604 -13.115 -2.551 1.00 68.56 496 GLY A N 1
ATOM 3860 C CA . GLY A 1 496 ? -5.853 -13.686 -3.665 1.00 68.56 496 GLY A CA 1
ATOM 3861 C C . GLY A 1 496 ? -4.589 -12.926 -4.047 1.00 68.56 496 GLY A C 1
ATOM 3862 O O . GLY A 1 496 ? -4.216 -11.923 -3.441 1.00 68.56 496 GLY A O 1
ATOM 3863 N N . PHE A 1 497 ? -3.919 -13.396 -5.102 1.00 66.69 497 PHE A N 1
ATOM 3864 C CA . PHE A 1 497 ? -2.675 -12.785 -5.591 1.00 66.69 497 PHE A CA 1
ATOM 3865 C C . PHE A 1 497 ? -2.866 -11.327 -6.050 1.00 66.69 497 PHE A C 1
ATOM 3867 O O . PHE A 1 497 ? -1.946 -10.518 -5.945 1.00 66.69 497 PHE A O 1
ATOM 3874 N N . MET A 1 498 ? -4.069 -10.975 -6.524 1.00 71.81 498 MET A N 1
ATOM 3875 C CA . MET A 1 498 ? -4.399 -9.618 -6.972 1.00 71.81 498 MET A CA 1
ATOM 3876 C C . MET A 1 498 ? -4.492 -8.623 -5.816 1.00 71.81 498 MET A C 1
ATOM 3878 O O . MET A 1 498 ? -4.227 -7.442 -6.029 1.00 71.81 498 MET A O 1
ATOM 3882 N N . THR A 1 499 ? -4.822 -9.083 -4.609 1.00 81.56 499 THR A N 1
ATOM 3883 C CA . THR A 1 499 ? -4.990 -8.246 -3.412 1.00 81.56 499 THR A CA 1
ATOM 3884 C C . THR A 1 499 ? -3.820 -8.361 -2.441 1.00 81.56 499 THR A C 1
ATOM 3886 O O . THR A 1 499 ? -3.725 -7.553 -1.529 1.00 81.56 499 THR A O 1
ATOM 3889 N N . MET A 1 500 ? -2.921 -9.331 -2.623 1.00 84.12 500 MET A N 1
ATOM 3890 C CA . MET A 1 500 ? -1.785 -9.561 -1.732 1.00 84.12 500 MET A CA 1
ATOM 3891 C C . MET A 1 500 ? -0.640 -8.574 -2.005 1.00 84.12 500 MET A C 1
ATOM 3893 O O . MET A 1 500 ? -0.364 -8.222 -3.155 1.00 84.12 500 MET A O 1
ATOM 3897 N N . GLY A 1 501 ? 0.049 -8.147 -0.943 1.00 89.19 501 GLY A N 1
ATOM 3898 C CA . GLY A 1 501 ? 1.322 -7.423 -1.033 1.00 89.19 501 GLY A CA 1
ATOM 3899 C C . GLY A 1 501 ? 2.502 -8.338 -1.400 1.00 89.19 501 GLY A C 1
ATOM 3900 O O . GLY A 1 501 ? 2.355 -9.547 -1.572 1.00 89.19 501 GLY A O 1
ATOM 3901 N N . ALA A 1 502 ? 3.701 -7.774 -1.517 1.00 91.31 502 ALA A N 1
ATOM 3902 C CA . ALA A 1 502 ? 4.920 -8.533 -1.781 1.00 91.31 502 ALA A CA 1
ATOM 3903 C C . ALA A 1 502 ? 5.575 -9.012 -0.477 1.00 91.31 502 ALA A C 1
ATOM 3905 O O . ALA A 1 502 ? 5.810 -8.214 0.426 1.00 91.31 502 ALA A O 1
ATOM 3906 N N . ASP A 1 503 ? 5.930 -10.295 -0.397 1.00 90.62 503 ASP A N 1
ATOM 3907 C CA . ASP A 1 503 ? 6.841 -10.794 0.640 1.00 90.62 503 ASP A CA 1
ATOM 3908 C C . ASP A 1 503 ? 8.270 -10.314 0.346 1.00 90.62 503 ASP A C 1
ATOM 3910 O O . ASP A 1 503 ? 8.909 -10.757 -0.619 1.00 90.62 503 ASP A O 1
ATOM 3914 N N . VAL A 1 504 ? 8.761 -9.407 1.192 1.00 92.56 504 VAL A N 1
ATOM 3915 C CA . VAL A 1 504 ? 10.087 -8.785 1.066 1.00 92.56 504 VAL A CA 1
ATOM 3916 C C . VAL A 1 504 ? 11.083 -9.278 2.117 1.00 92.56 504 VAL A C 1
ATOM 3918 O O . VAL A 1 504 ? 12.251 -8.894 2.071 1.00 92.56 504 VAL A O 1
ATOM 3921 N N . GLN A 1 505 ? 10.691 -10.183 3.022 1.00 91.62 505 GLN A N 1
ATOM 3922 C CA . GLN A 1 505 ? 11.551 -10.663 4.116 1.00 91.62 505 GLN A CA 1
ATOM 3923 C C . GLN A 1 505 ? 12.894 -11.212 3.602 1.00 91.62 505 GLN A C 1
ATOM 3925 O O . GLN A 1 505 ? 13.972 -10.947 4.145 1.00 91.62 505 GLN A O 1
ATOM 3930 N N . TRP A 1 506 ? 12.846 -11.956 2.497 1.00 92.38 506 TRP A N 1
ATOM 3931 C CA . TRP A 1 506 ? 14.020 -12.592 1.902 1.00 92.38 506 TRP A CA 1
ATOM 3932 C C . TRP A 1 506 ? 15.051 -11.589 1.360 1.00 92.38 506 TRP A C 1
ATOM 3934 O O . TRP A 1 506 ? 16.235 -11.916 1.363 1.00 92.38 506 TRP A O 1
ATOM 3944 N N . LEU A 1 507 ? 14.639 -10.384 0.949 1.00 94.56 507 LEU A N 1
ATOM 3945 C CA . LEU A 1 507 ? 15.534 -9.320 0.471 1.00 94.56 507 LEU A CA 1
ATOM 3946 C C . LEU A 1 507 ? 15.754 -8.210 1.499 1.00 94.56 507 LEU A C 1
ATOM 3948 O O . LEU A 1 507 ? 16.635 -7.378 1.299 1.00 94.56 507 LEU A O 1
ATOM 3952 N N . SER A 1 508 ? 14.973 -8.187 2.582 1.00 93.69 508 SER A N 1
ATOM 3953 C CA . SER A 1 508 ? 14.993 -7.122 3.582 1.00 93.69 508 SER A CA 1
ATOM 3954 C C . SER A 1 508 ? 16.360 -6.992 4.253 1.00 93.69 508 SER A C 1
ATOM 3956 O O . SER A 1 508 ? 17.031 -7.984 4.563 1.00 93.69 508 SER A O 1
ATOM 3958 N N . ALA A 1 509 ? 16.768 -5.757 4.516 1.00 93.12 509 ALA A N 1
ATOM 3959 C CA . ALA A 1 509 ? 17.901 -5.441 5.366 1.00 93.12 509 ALA A CA 1
ATOM 3960 C C . ALA A 1 509 ? 17.661 -5.880 6.823 1.00 93.12 509 ALA A C 1
ATOM 3962 O O . ALA A 1 509 ? 18.626 -6.017 7.561 1.00 93.12 509 ALA A O 1
ATOM 3963 N N . PHE A 1 510 ? 16.420 -6.167 7.232 1.00 90.81 510 PHE A N 1
ATOM 3964 C CA . PHE A 1 510 ? 16.062 -6.711 8.547 1.00 90.81 510 PHE A CA 1
ATOM 3965 C C . PHE A 1 510 ? 15.266 -8.026 8.388 1.00 90.81 510 PHE A C 1
ATOM 3967 O O . PHE A 1 510 ? 14.045 -8.037 8.515 1.00 90.81 510 PHE A O 1
ATOM 3974 N N . PRO A 1 511 ? 15.936 -9.170 8.122 1.00 85.56 511 PRO A N 1
ATOM 3975 C CA . PRO A 1 511 ? 15.283 -10.462 7.833 1.00 85.56 511 PRO A CA 1
ATOM 3976 C C . PRO A 1 511 ? 14.373 -11.010 8.939 1.00 85.56 511 PRO A C 1
ATOM 3978 O O . PRO A 1 511 ? 13.567 -11.903 8.678 1.00 85.56 511 PRO A O 1
ATOM 3981 N N . GLY A 1 512 ? 14.535 -10.542 10.179 1.00 81.62 512 GLY A N 1
ATOM 3982 C CA . GLY A 1 512 ? 13.697 -10.966 11.302 1.00 81.62 512 GLY A CA 1
ATOM 3983 C C . GLY A 1 512 ? 12.254 -10.468 11.200 1.00 81.62 512 GLY A C 1
ATOM 3984 O O . GLY A 1 512 ? 11.371 -11.035 11.838 1.00 81.62 512 GLY A O 1
ATOM 3985 N N . GLU A 1 513 ? 12.002 -9.441 10.388 1.00 74.38 513 GLU A N 1
ATOM 3986 C CA . GLU A 1 513 ? 10.668 -8.898 10.172 1.00 74.38 513 GLU A CA 1
ATOM 3987 C C . GLU A 1 513 ? 9.982 -9.661 9.029 1.00 74.38 513 GLU A C 1
ATOM 3989 O O . GLU A 1 513 ? 10.386 -9.590 7.867 1.00 74.38 513 GLU A O 1
ATOM 3994 N N . ALA A 1 514 ? 8.932 -10.421 9.357 1.00 80.12 514 ALA A N 1
ATOM 3995 C CA . ALA A 1 514 ? 8.053 -11.042 8.366 1.00 80.12 514 ALA A CA 1
ATOM 3996 C C . ALA A 1 514 ? 7.138 -9.969 7.751 1.00 80.12 514 ALA A C 1
ATOM 3998 O O . ALA A 1 514 ? 5.973 -9.824 8.139 1.00 80.12 514 ALA A O 1
ATOM 3999 N N . GLU A 1 515 ? 7.711 -9.183 6.840 1.00 85.50 515 GLU A N 1
ATOM 4000 C CA . GLU A 1 515 ? 7.078 -8.035 6.197 1.00 85.50 515 GLU A CA 1
ATOM 4001 C C . GLU A 1 515 ? 6.420 -8.421 4.865 1.00 85.50 515 GLU A C 1
ATOM 4003 O O . GLU A 1 515 ? 7.072 -8.895 3.929 1.00 85.50 515 GLU A O 1
ATOM 4008 N N . ILE A 1 516 ? 5.115 -8.156 4.774 1.00 91.56 516 ILE A N 1
ATOM 4009 C CA . ILE A 1 516 ? 4.377 -8.097 3.514 1.00 91.56 516 ILE A CA 1
ATOM 4010 C C . ILE A 1 516 ? 4.154 -6.626 3.175 1.00 91.56 516 ILE A C 1
ATOM 4012 O O . ILE A 1 516 ? 3.489 -5.896 3.916 1.00 91.56 516 ILE A O 1
ATOM 4016 N N . LEU A 1 517 ? 4.707 -6.194 2.049 1.00 94.06 517 LEU A N 1
ATOM 4017 C CA . LEU A 1 517 ? 4.748 -4.798 1.651 1.00 94.06 517 LEU A CA 1
ATOM 4018 C C . LEU A 1 517 ? 3.783 -4.521 0.502 1.00 94.06 517 LEU A C 1
ATOM 4020 O O . LEU A 1 517 ? 3.855 -5.134 -0.563 1.00 94.06 517 LEU A O 1
ATOM 4024 N N . TYR A 1 518 ? 2.886 -3.567 0.708 1.00 94.56 518 TYR A N 1
ATOM 4025 C CA . TYR A 1 518 ? 1.981 -3.086 -0.330 1.00 94.56 518 TYR A CA 1
ATOM 4026 C C . TYR A 1 518 ? 2.553 -1.840 -1.014 1.00 94.56 518 TYR A C 1
ATOM 4028 O O . TYR A 1 518 ? 3.188 -1.013 -0.343 1.00 94.56 518 TYR A O 1
ATOM 4036 N N . PRO A 1 519 ? 2.317 -1.684 -2.329 1.00 94.94 519 PRO A N 1
ATOM 4037 C CA . PRO A 1 519 ? 2.753 -0.507 -3.064 1.00 94.94 519 PRO A CA 1
ATOM 4038 C C . PRO A 1 519 ? 2.019 0.758 -2.584 1.00 94.94 519 PRO A C 1
ATOM 4040 O O . PRO A 1 519 ? 0.962 0.664 -1.946 1.00 94.94 519 PRO A O 1
ATOM 4043 N N . PRO A 1 520 ? 2.541 1.953 -2.902 1.00 95.94 520 PRO A N 1
ATOM 4044 C CA . PRO A 1 520 ? 1.843 3.200 -2.655 1.00 95.94 520 PRO A CA 1
ATOM 4045 C C . PRO A 1 520 ? 0.521 3.235 -3.415 1.00 95.94 520 PRO A C 1
ATOM 4047 O O . PRO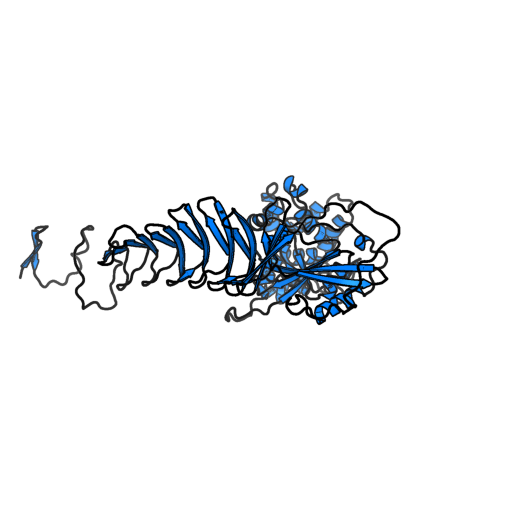 A 1 520 ? 0.338 2.537 -4.414 1.00 95.94 520 PRO A O 1
ATOM 4050 N N . LEU A 1 521 ? -0.389 4.090 -2.958 1.00 94.88 521 LEU A N 1
ATOM 4051 C CA . LEU A 1 521 ? -1.722 4.257 -3.536 1.00 94.88 521 LEU A CA 1
ATOM 4052 C C . LEU A 1 521 ? -2.606 3.002 -3.426 1.00 94.88 521 LEU A C 1
ATOM 4054 O O . LEU A 1 521 ? -3.544 2.825 -4.202 1.00 94.88 521 LEU A O 1
ATOM 4058 N N . THR A 1 522 ? -2.341 2.147 -2.436 1.00 93.44 522 THR A N 1
ATOM 4059 C CA . THR A 1 522 ? -3.216 1.014 -2.110 1.00 93.44 522 THR A CA 1
ATOM 4060 C C . THR A 1 522 ? -4.492 1.535 -1.459 1.00 93.44 522 THR A C 1
ATOM 4062 O O . THR A 1 522 ? -4.441 2.192 -0.417 1.00 93.44 522 THR A O 1
ATOM 4065 N N . TYR A 1 523 ? -5.649 1.224 -2.037 1.00 93.06 523 TYR A N 1
ATOM 4066 C CA . TYR A 1 523 ? -6.932 1.564 -1.437 1.00 93.06 523 TYR A CA 1
ATOM 4067 C C . TYR A 1 523 ? -7.327 0.512 -0.398 1.00 93.06 523 TYR A C 1
ATOM 4069 O O . TYR A 1 523 ? -7.236 -0.686 -0.642 1.00 93.06 523 TYR A O 1
ATOM 4077 N N . LEU A 1 524 ? -7.763 0.949 0.779 1.00 93.56 524 LEU A N 1
ATOM 4078 C CA . LEU A 1 524 ? -8.249 0.092 1.853 1.00 93.56 524 LEU A CA 1
ATOM 4079 C C . LEU A 1 524 ? -9.743 0.320 2.031 1.00 93.56 524 LEU A C 1
ATOM 4081 O O . LEU A 1 524 ? -10.180 1.433 2.333 1.00 93.56 524 LEU A O 1
ATOM 4085 N N . LYS A 1 525 ? -10.518 -0.754 1.883 1.00 93.56 525 LYS A N 1
ATOM 4086 C CA . LYS A 1 525 ? -11.962 -0.750 2.083 1.00 93.56 525 LYS A CA 1
ATOM 4087 C C . LYS A 1 525 ? -12.314 -1.430 3.407 1.00 93.56 525 LYS A C 1
ATOM 4089 O O . LYS A 1 525 ? -12.137 -2.644 3.507 1.00 93.56 525 LYS A O 1
ATOM 4094 N N . PRO A 1 526 ? -12.831 -0.709 4.413 1.00 93.75 526 PRO A N 1
ATOM 4095 C CA . PRO A 1 526 ? -13.381 -1.335 5.605 1.00 93.75 526 PRO A CA 1
ATOM 4096 C C . PRO A 1 526 ? -14.538 -2.261 5.251 1.00 93.75 526 PRO A C 1
ATOM 4098 O O . PRO A 1 526 ? -15.348 -1.959 4.372 1.00 93.75 526 PRO A O 1
ATOM 4101 N N . THR A 1 527 ? -14.647 -3.377 5.961 1.00 91.12 527 THR A N 1
ATOM 4102 C CA . THR A 1 527 ? -15.785 -4.299 5.807 1.00 91.12 527 THR A CA 1
ATOM 4103 C C . THR A 1 527 ? -16.993 -3.876 6.647 1.00 91.12 527 THR A C 1
ATOM 4105 O O . THR A 1 527 ? -18.062 -4.471 6.544 1.00 91.12 527 THR A O 1
ATOM 4108 N N . GLY A 1 528 ? -16.826 -2.843 7.481 1.00 88.31 528 GLY A N 1
ATOM 4109 C CA . GLY A 1 528 ? -17.793 -2.413 8.491 1.00 88.31 528 GLY A CA 1
ATOM 4110 C C . GLY A 1 528 ? -17.668 -3.173 9.815 1.00 88.31 528 GLY A C 1
ATOM 4111 O O . GLY A 1 528 ? -18.311 -2.792 10.789 1.00 88.31 528 GLY A O 1
ATOM 4112 N N . ARG A 1 529 ? -16.825 -4.214 9.882 1.00 89.25 529 ARG A N 1
ATOM 4113 C CA . ARG A 1 529 ? -16.533 -4.934 11.125 1.00 89.25 529 ARG A CA 1
ATOM 4114 C C . ARG A 1 529 ? -15.410 -4.234 11.884 1.00 89.25 529 ARG A C 1
ATOM 4116 O O . ARG A 1 529 ? -14.324 -4.007 11.346 1.00 89.25 529 ARG A O 1
ATOM 4123 N N . SER A 1 530 ? -15.657 -3.950 13.154 1.00 91.88 530 SER A N 1
ATOM 4124 C CA . SER A 1 530 ? -14.638 -3.495 14.092 1.00 91.88 530 SER A CA 1
ATOM 4125 C C . SER A 1 530 ? -14.854 -4.109 15.470 1.00 91.88 530 SER A C 1
ATOM 4127 O O . SER A 1 530 ? -15.946 -4.572 15.804 1.00 91.88 530 SER A O 1
ATOM 4129 N N . GLN A 1 531 ? -13.794 -4.155 16.267 1.00 92.69 531 GLN A N 1
ATOM 4130 C CA . GLN A 1 531 ? -13.836 -4.642 17.637 1.00 92.69 531 GLN A CA 1
ATOM 4131 C C . GLN A 1 531 ? -12.826 -3.880 18.486 1.00 92.69 531 GLN A C 1
ATOM 4133 O O . GLN A 1 531 ? -11.648 -3.805 18.148 1.00 92.69 531 GLN A O 1
ATOM 4138 N N . MET A 1 532 ? -13.282 -3.361 19.623 1.00 90.81 532 MET A N 1
ATOM 4139 C CA . MET A 1 532 ? -12.401 -2.770 20.622 1.00 90.81 532 MET A CA 1
ATOM 4140 C C . MET A 1 532 ? -11.851 -3.863 21.543 1.00 90.81 532 MET A C 1
ATOM 4142 O O . MET A 1 532 ? -12.600 -4.703 22.046 1.00 90.81 532 MET A O 1
ATOM 4146 N N . VAL A 1 533 ? -10.538 -3.859 21.755 1.00 90.06 533 VAL A N 1
ATOM 4147 C CA . VAL A 1 533 ? -9.850 -4.731 22.711 1.00 90.06 533 VAL A CA 1
ATOM 4148 C C . VAL A 1 533 ? -9.096 -3.860 23.691 1.00 90.06 533 VAL A C 1
ATOM 4150 O O . VAL A 1 533 ? -8.376 -2.952 23.292 1.00 90.06 533 VAL A O 1
ATOM 4153 N N . GLU A 1 534 ? -9.231 -4.160 24.974 1.00 89.38 534 GLU A N 1
ATOM 4154 C CA . GLU A 1 534 ? -8.563 -3.410 26.027 1.00 89.38 534 GLU A CA 1
ATOM 4155 C C . GLU A 1 534 ? -7.663 -4.319 26.846 1.00 89.38 534 GLU A C 1
ATOM 4157 O O . GLU A 1 534 ? -7.998 -5.473 27.143 1.00 89.38 534 GLU A O 1
ATOM 4162 N N . VAL A 1 535 ? -6.498 -3.784 27.187 1.00 86.56 535 VAL A N 1
ATOM 4163 C CA . VAL A 1 535 ? -5.488 -4.469 27.979 1.00 86.56 535 VAL A CA 1
ATOM 4164 C C . VAL A 1 535 ? -5.063 -3.539 29.097 1.00 86.56 535 VAL A C 1
ATOM 4166 O O . VAL A 1 535 ? -4.672 -2.401 28.854 1.00 86.56 535 VAL A O 1
ATOM 4169 N N . GLU A 1 536 ? -5.140 -4.031 30.326 1.00 82.88 536 GLU A N 1
ATOM 4170 C CA . GLU A 1 536 ? -4.572 -3.356 31.484 1.00 82.88 536 GLU A CA 1
ATOM 4171 C C . GLU A 1 536 ? -3.184 -3.921 31.782 1.00 82.88 536 GLU A C 1
ATOM 4173 O O . GLU A 1 536 ? -2.974 -5.142 31.764 1.00 82.88 536 GLU A O 1
ATOM 4178 N N . ARG A 1 537 ? -2.239 -3.020 32.035 1.00 77.44 537 ARG A N 1
ATOM 4179 C CA . ARG A 1 537 ? -0.857 -3.324 32.383 1.00 77.44 537 ARG A CA 1
ATOM 4180 C C . ARG A 1 537 ? -0.309 -2.208 33.268 1.00 77.44 537 ARG A C 1
ATOM 4182 O O . ARG A 1 537 ? -0.431 -1.043 32.910 1.00 77.44 537 ARG A O 1
ATOM 4189 N N . ASP A 1 538 ? 0.323 -2.565 34.385 1.00 75.62 538 ASP A N 1
ATOM 4190 C CA . ASP A 1 538 ? 0.984 -1.620 35.302 1.00 75.62 538 ASP A CA 1
ATOM 4191 C C . ASP A 1 538 ? 0.067 -0.451 35.738 1.00 75.62 538 ASP A C 1
ATOM 4193 O O . ASP A 1 538 ? 0.500 0.692 35.873 1.00 75.62 538 ASP A O 1
ATOM 4197 N N . GLY A 1 539 ? -1.236 -0.725 35.907 1.00 75.75 539 GLY A N 1
ATOM 4198 C CA . GLY A 1 539 ? -2.263 0.276 36.236 1.00 75.75 539 GLY A CA 1
ATOM 4199 C C . GLY A 1 539 ? -2.645 1.218 35.084 1.00 75.75 539 GLY A C 1
ATOM 4200 O O . GLY A 1 539 ? -3.378 2.184 35.292 1.00 75.75 539 GLY A O 1
ATOM 4201 N N . GLN A 1 540 ? -2.157 0.961 33.868 1.00 78.06 540 GLN A N 1
ATOM 4202 C CA . GLN A 1 540 ? -2.477 1.707 32.653 1.00 78.06 540 GLN A CA 1
ATOM 4203 C C . GLN A 1 540 ? -3.343 0.872 31.706 1.00 78.06 540 GLN A C 1
ATOM 4205 O O . GLN A 1 540 ? -3.120 -0.323 31.509 1.00 78.06 540 GLN A O 1
ATOM 4210 N N . ARG A 1 541 ? -4.331 1.524 31.085 1.00 84.06 541 ARG A N 1
ATOM 4211 C CA . ARG A 1 541 ? -5.238 0.918 30.102 1.00 84.06 541 ARG A CA 1
ATOM 4212 C C . ARG A 1 541 ? -4.777 1.263 28.688 1.00 84.06 541 ARG A C 1
ATOM 4214 O O . ARG A 1 541 ? -4.616 2.435 28.352 1.00 84.06 541 ARG A O 1
ATOM 4221 N N . PHE A 1 542 ? -4.613 0.233 27.871 1.00 86.00 542 PHE A N 1
ATOM 4222 C CA . PHE A 1 542 ? -4.286 0.309 26.452 1.00 86.00 542 PHE A CA 1
ATOM 4223 C C . PHE A 1 542 ? -5.501 -0.157 25.656 1.00 86.00 542 PHE A C 1
ATOM 4225 O O . PHE A 1 542 ? -6.022 -1.246 25.909 1.00 86.00 542 PHE A O 1
ATOM 4232 N N . SER A 1 543 ? -5.964 0.660 24.711 1.00 90.12 543 SER A N 1
ATOM 4233 C CA . SER A 1 543 ? -7.123 0.352 23.871 1.00 90.12 543 SER A CA 1
ATOM 4234 C C . SER A 1 543 ? -6.709 0.153 22.414 1.00 90.12 543 SER A C 1
ATOM 4236 O O . SER A 1 543 ? -5.978 0.954 21.838 1.00 90.12 543 SER A O 1
ATOM 4238 N N . PHE A 1 544 ? -7.193 -0.926 21.808 1.00 91.38 544 PHE A N 1
ATOM 4239 C CA . PHE A 1 544 ? -6.956 -1.285 20.417 1.00 91.38 544 PHE A CA 1
ATOM 4240 C C . PHE A 1 544 ? -8.295 -1.304 19.689 1.00 91.38 544 PHE A C 1
ATOM 4242 O O . PHE A 1 544 ? -9.115 -2.196 19.911 1.00 91.38 544 PHE A O 1
ATOM 4249 N N . ASN A 1 545 ? -8.523 -0.331 18.813 1.00 94.31 545 ASN A N 1
ATOM 4250 C CA . ASN A 1 545 ? -9.620 -0.382 17.859 1.00 94.31 545 ASN A CA 1
ATOM 4251 C C . ASN A 1 545 ? -9.178 -1.243 16.674 1.00 94.31 545 ASN A C 1
ATOM 4253 O O . ASN A 1 545 ? -8.338 -0.822 15.875 1.00 94.31 545 ASN A O 1
ATOM 4257 N N . VAL A 1 546 ? -9.699 -2.464 16.587 1.00 95.38 546 VAL A N 1
ATOM 4258 C CA . VAL A 1 546 ? -9.401 -3.373 15.484 1.00 95.38 546 VAL A CA 1
ATOM 4259 C C . VAL A 1 546 ? -10.435 -3.190 14.389 1.00 95.38 546 VAL A C 1
ATOM 4261 O O . VAL A 1 546 ? -11.618 -3.404 14.628 1.00 95.38 546 VAL A O 1
ATOM 4264 N N . VAL A 1 547 ? -9.997 -2.822 13.189 1.00 95.31 547 VAL A N 1
ATOM 4265 C CA . VAL A 1 547 ? -10.861 -2.610 12.022 1.00 95.31 547 VAL A CA 1
ATOM 4266 C C . VAL A 1 547 ? -10.485 -3.607 10.937 1.00 95.31 547 VAL A C 1
ATOM 4268 O O . VAL A 1 547 ? -9.318 -3.704 10.552 1.00 95.31 547 VAL A O 1
ATOM 4271 N N . GLU A 1 548 ? -11.469 -4.346 10.431 1.00 96.06 548 GLU A N 1
ATOM 4272 C CA . GLU A 1 548 ? -11.262 -5.251 9.304 1.00 96.06 548 GLU A CA 1
ATOM 4273 C C . GLU A 1 548 ? -11.326 -4.484 7.981 1.00 96.06 548 GLU A C 1
ATOM 4275 O O . GLU A 1 548 ? -12.281 -3.748 7.711 1.00 96.06 548 GLU A O 1
ATOM 4280 N N . VAL A 1 549 ? -10.299 -4.653 7.150 1.00 95.56 549 VAL A N 1
ATOM 4281 C CA . VAL A 1 549 ? -10.168 -3.964 5.863 1.00 95.56 549 VAL A CA 1
ATOM 4282 C C . VAL A 1 549 ? -9.766 -4.944 4.765 1.00 95.56 549 VAL A C 1
ATOM 4284 O O . VAL A 1 549 ? -9.023 -5.894 5.004 1.00 95.56 549 VAL A O 1
ATOM 4287 N N . ARG A 1 550 ? -10.223 -4.688 3.539 1.00 94.31 550 ARG A N 1
ATOM 4288 C CA . ARG A 1 550 ? -9.789 -5.390 2.327 1.00 94.31 550 ARG A CA 1
ATOM 4289 C C . ARG A 1 550 ? -8.999 -4.433 1.432 1.00 94.31 550 ARG A C 1
ATOM 4291 O O . ARG A 1 550 ? -9.508 -3.347 1.129 1.00 94.31 550 ARG A O 1
ATOM 4298 N N . PRO A 1 551 ? -7.773 -4.788 1.019 1.00 93.19 551 PRO A N 1
ATOM 4299 C CA . PRO A 1 551 ? -6.998 -3.972 0.103 1.00 93.19 551 PRO A CA 1
ATOM 4300 C C . PRO A 1 551 ? -7.530 -4.119 -1.326 1.00 93.19 551 PRO A C 1
ATOM 4302 O O . PRO A 1 551 ? -7.897 -5.205 -1.770 1.00 93.19 551 PRO A O 1
ATOM 4305 N N . GLN A 1 552 ? -7.542 -3.015 -2.062 1.00 87.69 552 GLN A N 1
ATOM 4306 C CA . GLN A 1 552 ? -7.771 -2.968 -3.498 1.00 87.69 552 GLN A CA 1
ATOM 4307 C C . GLN A 1 552 ? -6.567 -2.283 -4.129 1.00 87.69 552 GLN A C 1
ATOM 4309 O O . GLN A 1 552 ? -6.195 -1.163 -3.769 1.00 87.69 552 GLN A O 1
ATOM 4314 N N . LEU A 1 553 ? -5.928 -3.003 -5.038 1.00 78.94 553 LEU A N 1
ATOM 4315 C CA . LEU A 1 553 ? -4.700 -2.576 -5.681 1.00 78.94 553 LEU A CA 1
ATOM 4316 C C . LEU A 1 553 ? -5.036 -2.062 -7.078 1.00 78.94 553 LEU A C 1
ATOM 4318 O O . LEU A 1 553 ? -5.765 -2.730 -7.811 1.00 78.94 553 LEU A O 1
ATOM 4322 N N . ALA A 1 554 ? -4.534 -0.866 -7.386 1.00 59.22 554 ALA A N 1
ATOM 4323 C CA . ALA A 1 554 ? -4.638 -0.245 -8.702 1.00 59.22 554 ALA A CA 1
ATOM 4324 C C . ALA A 1 554 ? -3.700 -0.898 -9.724 1.00 59.22 554 ALA A C 1
ATOM 4326 O O . ALA A 1 554 ? -2.628 -1.422 -9.314 1.00 59.22 554 ALA A O 1
#

Secondary structure (DSSP, 8-state):
-EEE-TTT--EEETT---GGGSSS---------PPS----TT----EEEEEPTT-EEEEEETTEEEEEEEEE-TTSS-EEEEEEETTEEEEEEEEEETTEEEEEEEETTEEEEEEEEEETTS-EEEEEEETTEEEEEEEEE-TT--EEEEEEETTEEEEEEEEE-TTS-EEEEEEETTEEEEEEEE--SSS-EEEEEEETTEEEEEEE-------------------S-----S---TTS--SS-HHHHHHHHHHHHSPPPTT-GGGGSPPEEPP-B-HHHHHHHHHHHHTGGGGHHHHHHHHHTTHHHHHHHHHHHHTT---HHHHHHHHHHHHHHHSPP--EEETTEEETTT--S--HHHHHTSHHHHHHT--HHHHHHHHHHTSTTHHHHHHHHH-HHHHHTTPPPSSHHHHHHHHHHHHHHHGGGS-TT------PPPEEEEEEEETEE--HHHHHH-EEE-S-EEEES-HHHHHHHH-SSEEEEEEEEE-STTT--EE-TTT-SSTTS-EEEEPTTEEEEEEEEEEEEEEEETTEEEEEEEEEEEEE--